Protein AF-0000000087638933 (afdb_homodimer)

Secondary structure (DSSP, 8-state):
----EEEEEETTEEEEEEE-TTS-TT--TT-EEEEETTEE--SGGGTTT--S---EEEE-GGG-----EEEEESS-B-GGG-TT-S-GGGB--B-TT-EEEEEEE-SSEEEEEETTEEEEEEEEETTS-EEEEEEEPTTS-SEEEEE--TTSSHHHHHHHHHHH-TTTEE--PPEESSPPPTT--BTTTBEE--HHHHHHHHHTT-EEEEEEETTEEEEEEHHHHHHHHHBTSEEEE---GGGHHHHSSTTT-EEEEEEE---HHHHHHHHHHTT----HHHHHHHHHHHHHHHTSTTGGG--EEEE-SSHHHHHHHHHHHHHHHHHS-EEEEGGGG-/----EEEEEETTEEEEEEE-TTS-TT--TT-EEEEETTEE--SGGGTTT--S---EEEE-GGG-----EEEEESS-B-GGG-TT-S-GGGB--B-TT-EEEEEEE-SSEEEEEETTEEEEEEEEETTS-EEEEEEEPTTS-SEEEEE--TTSSHHHHHHHHHHH-TTTEE--PPEESSPPPTT--BTTTBEE--HHHHHHHHHTT-EEEEEEETTEEEEEEHHHHHHHHHBTSEEEE---GGGHHHHSSTTT-EEEEEEE---HHHHHHHHHHTT----HHHHHHHHHHHHHHHTSTTGGG--EEEE-SSHHHHHHHHHHHHHHHHHS-EEEEGGGG-

Sequence (676 aa):
MRLQIEVETISGQLVVTRVNASANHDIHPGDTITHVNGKAALHQSAISGLQGRITLTLVPAAIHGAPSVFYRVNADYNSDSDDSRICRWLSIDVKKGDVVQIMSQDDNWLQARKVNDLSRVGYLPASLSKEKVAMLCPFGRRVLVLLGAVGVGRRTLKSMLLRSAPQYFATVVPLTSRQARPGEQEGREYHFVTKEEMLRKIRNGGMIEWGELDNQLYGTCADAVRTVVRSGRMCVLDCAPQALSHLYTSEFMPFVVHIVPPQLEEFLQLENLRQNKRPVDQLSKVCAESDQIANGPHADQIHLTLMNRNMDVTFKRLTDALELLRNDTQWVPESWMSMR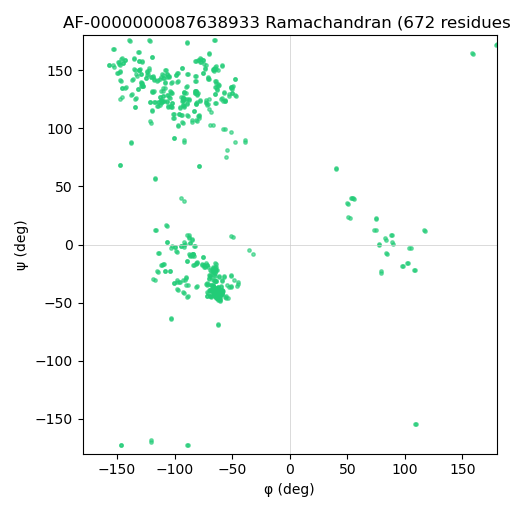LQIEVETISGQLVVTRVNASANHDIHPGDTITHVNGKAALHQSAISGLQGRITLTLVPAAIHGAPSVFYRVNADYNSDSDDSRICRWLSIDVKKGDVVQIMSQDDNWLQARKVNDLSRVGYLPASLSKEKVAMLCPFGRRVLVLLGAVGVGRRTLKSMLLRSAPQYFATVVPLTSRQARPGEQEGREYHFVTKEEMLRKIRNGGMIEWGELDNQLYGTCADAVRTVVRSGRMCVLDCAPQALSHLYTSEFMPFVVHIVPPQLEEFLQLENLRQNKRPVDQLSKVCAESDQIANGPHADQIHLTLMNRNMDVTFKRLTDALELLRNDTQWVPESWMS

Foldseek 3Di:
DDFDWDWDQFQQWTFGQDTDPVDDPPHDGQWTFQDKPNHGDRDPVVVPPDDDDIDTDTDPNLPLPPLFFKKFFQAWDDVVPPPPFPDNQQADTDHHGWMWTFRHHDQFWTFIDTPVGSPHTHIDGPPGHIDTAFAAALLLFQAEEEEAFPPLCSVVLLVVVCVVCVVAEDEFQKAKCDDDDPPDDDRPNHHHDHPVVVVVCVVVVQFLDWDDDPNMIIGHGNVRSLSCSRHRHRYYYHDYLSSCVVQQALSRRYAYEYEAEDDLVLNVVLCVVVVNPDDSVVSVVRNVVSVCCCPDPNVVVHDYYFYPPDSVVSSVVVVVVSVCSSPHDDDGPPRSVD/DDFDWDWDQFQQWTFGQDTDPVDDPPHDGQKTFQDKPNHGDRDPVVVPPDDDDIDTDTDPNLPLPPLFFKKFFQAWDDVVPPPPDPDNQQADTDHHGWMWGFSHHDQFWTFIDTPVGSPHTHIDGPPGHIDTAFAAALLLFQAEEEEAFPPLCSVVLLVVVCVVCVVAEDEFAKAKCDDDDPPDDDRPNHHHDHPVVVVVCVVVVQFLDWDDDPNMIIGHGNVRSVSCSRHRHHYYYHDYLSSCVVQQALSRRYAYEYEAEDDLVLNVVLCVVVVNPDDSVVSVVRNVVSVCCCPDPNVVVHDYYFYPPDSVVSSVVVVVVSVCSSPHDDDGPPRSVD

pLDDT: mean 83.89, std 13.8, range [37.16, 98.44]

Radius of gyration: 31.55 Å; Cα contacts (8 Å, |Δi|>4): 1377; chains: 2; bounding box: 103×84×64 Å

Structure (mmCIF, N/CA/C/O backbone):
data_AF-0000000087638933-model_v1
#
loop_
_entity.id
_entity.type
_entity.pdbx_description
1 polymer 'SH3 domain protein'
#
loop_
_atom_site.group_PDB
_atom_site.id
_atom_site.type_symbol
_atom_site.label_atom_id
_atom_site.label_alt_id
_atom_site.label_comp_id
_atom_site.label_asym_id
_atom_site.label_entity_id
_atom_site.label_seq_id
_atom_site.pdbx_PDB_ins_code
_atom_site.Cartn_x
_atom_site.Cartn_y
_atom_site.Cartn_z
_atom_site.occupancy
_atom_site.B_iso_or_equiv
_atom_site.auth_seq_id
_atom_site.auth_comp_id
_atom_site.auth_asym_id
_atom_site.auth_atom_id
_atom_site.pdbx_PDB_model_num
ATOM 1 N N . MET A 1 1 ? -52.438 17.75 11.094 1 37.16 1 MET A N 1
ATOM 2 C CA . MET A 1 1 ? -51.781 16.562 10.562 1 37.16 1 MET A CA 1
ATOM 3 C C . MET A 1 1 ? -50.719 16.047 11.531 1 37.16 1 MET A C 1
ATOM 5 O O . MET A 1 1 ? -49.812 16.781 11.914 1 37.16 1 MET A O 1
ATOM 9 N N . ARG A 1 2 ? -51.094 15.047 12.422 1 50.53 2 ARG A N 1
ATOM 10 C CA . ARG A 1 2 ? -50.312 14.539 13.555 1 50.53 2 ARG A CA 1
ATOM 11 C C . ARG A 1 2 ? -49.062 13.805 13.078 1 50.53 2 ARG A C 1
ATOM 13 O O . ARG A 1 2 ? -49.156 12.906 12.25 1 50.53 2 ARG A O 1
ATOM 20 N N . LEU A 1 3 ? -47.844 14.453 13.172 1 57.69 3 LEU A N 1
ATOM 21 C CA . LEU A 1 3 ? -46.594 13.773 12.891 1 57.69 3 LEU A CA 1
ATOM 22 C C . LEU A 1 3 ? -46.406 12.562 13.789 1 57.69 3 LEU A C 1
ATOM 24 O O . LEU A 1 3 ? -46.469 12.672 15.016 1 57.69 3 LEU A O 1
ATOM 28 N N . GLN A 1 4 ? -46.719 11.406 13.188 1 64.94 4 GLN A N 1
ATOM 29 C CA . GLN A 1 4 ? -46.438 10.188 13.938 1 64.94 4 GLN A CA 1
ATOM 30 C C . GLN A 1 4 ? -45.062 9.617 13.578 1 64.94 4 GLN A C 1
ATOM 32 O O . GLN A 1 4 ? -44.75 9.453 12.398 1 64.94 4 GLN A O 1
ATOM 37 N N . ILE A 1 5 ? -44.125 9.68 14.539 1 69.06 5 ILE A N 1
ATOM 38 C CA . ILE A 1 5 ? -42.812 9.055 14.352 1 69.06 5 ILE A CA 1
ATOM 39 C C . ILE A 1 5 ? -42.688 7.84 15.273 1 69.06 5 ILE A C 1
ATOM 41 O O . ILE A 1 5 ? -43.188 7.848 16.391 1 69.06 5 ILE A O 1
ATOM 45 N N . GLU A 1 6 ? -42.344 6.773 14.711 1 69.88 6 GLU A N 1
ATOM 46 C CA . GLU A 1 6 ? -41.938 5.633 15.523 1 69.88 6 GLU A CA 1
ATOM 47 C C . GLU A 1 6 ? -40.438 5.633 15.773 1 69.88 6 GLU A C 1
ATOM 49 O O . GLU A 1 6 ? -39.656 5.91 14.867 1 69.88 6 GLU A O 1
ATOM 54 N N . VAL A 1 7 ? -40.156 5.582 17.109 1 67.75 7 VAL A N 1
ATOM 55 C CA . VAL A 1 7 ? -38.781 5.641 17.516 1 67.75 7 VAL A CA 1
ATOM 56 C C . VAL A 1 7 ? -38.406 4.359 18.25 1 67.75 7 VAL A C 1
ATOM 58 O O . VAL A 1 7 ? -39.219 3.805 19 1 67.75 7 VAL A O 1
ATOM 61 N N . GLU A 1 8 ? -37.281 3.77 17.875 1 64.31 8 GLU A N 1
ATOM 62 C CA . GLU A 1 8 ? -36.719 2.623 18.578 1 64.31 8 GLU A CA 1
ATOM 63 C C . GLU A 1 8 ? -35.312 2.926 19.094 1 64.31 8 GLU A C 1
ATOM 65 O O . GLU A 1 8 ? -34.594 3.732 18.5 1 64.31 8 GLU A O 1
ATOM 70 N N . THR A 1 9 ? -35.094 2.326 20.281 1 62.81 9 THR A N 1
ATOM 71 C CA . THR A 1 9 ? -33.719 2.43 20.781 1 62.81 9 THR A CA 1
ATOM 72 C C . THR A 1 9 ? -32.844 1.395 20.125 1 62.81 9 THR A C 1
ATOM 74 O O . THR A 1 9 ? -33.031 0.189 20.281 1 62.81 9 THR A O 1
ATOM 77 N N . ILE A 1 10 ? -32.094 1.935 19.312 1 54.75 10 ILE A N 1
ATOM 78 C CA . ILE A 1 10 ? -31.125 1.097 18.609 1 54.75 10 ILE A CA 1
ATOM 79 C C . ILE A 1 10 ? -29.703 1.547 18.953 1 54.75 10 ILE A C 1
ATOM 81 O O . ILE A 1 10 ? -29.344 2.709 18.75 1 54.75 10 ILE A O 1
ATOM 85 N N . SER A 1 11 ? -28.969 0.671 19.453 1 52.84 11 SER A N 1
ATOM 86 C CA . SER A 1 11 ? -27.594 0.963 19.875 1 52.84 11 SER A CA 1
ATOM 87 C C . SER A 1 11 ? -27.547 2.158 20.812 1 52.84 11 SER A C 1
ATOM 89 O O . SER A 1 11 ? -26.703 3.039 20.672 1 52.84 11 SER A O 1
ATOM 91 N N . GLY A 1 12 ? -28.422 2.229 21.625 1 55 12 GLY A N 1
ATOM 92 C CA . GLY A 1 12 ? -28.484 3.258 22.656 1 55 12 GLY A CA 1
ATOM 93 C C . GLY A 1 12 ? -28.969 4.598 22.125 1 55 12 GLY A C 1
ATOM 94 O O . GLY A 1 12 ? -28.906 5.605 22.828 1 55 12 GLY A O 1
ATOM 95 N N . GLN A 1 13 ? -29.234 4.594 20.891 1 60 13 GLN A N 1
ATOM 96 C CA . GLN A 1 13 ? -29.75 5.832 20.312 1 60 13 GLN A CA 1
ATOM 97 C C . GLN A 1 13 ? -31.219 5.703 19.953 1 60 13 GLN A C 1
ATOM 99 O O . GLN A 1 13 ? -31.703 4.602 19.688 1 60 13 GLN A O 1
ATOM 104 N N . LEU A 1 14 ? -31.938 6.793 20.156 1 68 14 LEU A N 1
ATOM 105 C CA . LEU A 1 14 ? -33.344 6.84 19.719 1 68 14 LEU A CA 1
ATOM 106 C C . LEU A 1 14 ? -33.406 7.102 18.219 1 68 14 LEU A C 1
ATOM 108 O O . LEU A 1 14 ? -33.125 8.203 17.766 1 68 14 LEU A O 1
ATOM 112 N N . VAL A 1 15 ? -33.812 6.098 17.5 1 64.81 15 VAL A N 1
ATOM 113 C CA . VAL A 1 15 ? -33.812 6.176 16.047 1 64.81 15 VAL A CA 1
ATOM 114 C C . VAL A 1 15 ? -35.25 6.199 15.531 1 64.81 15 VAL A C 1
ATOM 116 O O . VAL A 1 15 ? -36.094 5.398 15.961 1 64.81 15 VAL A O 1
ATOM 119 N N . VAL A 1 16 ? -35.438 7.184 14.625 1 67.94 16 VAL A N 1
ATOM 120 C CA . VAL A 1 16 ? -36.75 7.246 13.961 1 67.94 16 VAL A CA 1
ATOM 121 C C . VAL A 1 16 ? -36.875 6.059 13.016 1 67.94 16 VAL A C 1
ATOM 123 O O . VAL A 1 16 ? -36.062 5.867 12.117 1 67.94 16 VAL A O 1
ATOM 126 N N . THR A 1 17 ? -37.844 5.188 13.32 1 62.25 17 THR A N 1
ATOM 127 C CA . THR A 1 17 ? -37.969 3.996 12.492 1 62.25 17 THR A CA 1
ATOM 128 C C . THR A 1 17 ? -39.062 4.195 11.453 1 62.25 17 THR A C 1
ATOM 130 O O . THR A 1 17 ? -39.062 3.561 10.391 1 62.25 17 THR A O 1
ATOM 133 N N . ARG A 1 18 ? -40.062 4.969 11.75 1 63.12 18 ARG A N 1
ATOM 134 C CA . ARG A 1 18 ? -41.156 5.223 10.828 1 63.12 18 ARG A CA 1
ATOM 135 C C . ARG A 1 18 ? -41.719 6.641 10.992 1 63.12 18 ARG A C 1
ATOM 137 O O . ARG A 1 18 ? -41.781 7.164 12.102 1 63.12 18 ARG A O 1
ATOM 144 N N . VAL A 1 19 ? -41.719 7.312 9.82 1 62.06 19 VAL A N 1
ATOM 145 C CA . VAL A 1 19 ? -42.344 8.625 9.812 1 62.06 19 VAL A CA 1
ATOM 146 C C . VAL A 1 19 ? -43.625 8.57 8.961 1 62.06 19 VAL A C 1
ATOM 148 O O . VAL A 1 19 ? -43.625 7.953 7.891 1 62.06 19 VAL A O 1
ATOM 151 N N . ASN A 1 20 ? -44.812 8.906 9.539 1 60.88 20 ASN A N 1
ATOM 152 C CA . ASN A 1 20 ? -46.031 8.914 8.734 1 60.88 20 ASN A CA 1
ATOM 153 C C . ASN A 1 20 ? -45.969 9.984 7.645 1 60.88 20 ASN A C 1
ATOM 155 O O . ASN A 1 20 ? -45.156 10.922 7.73 1 60.88 20 ASN A O 1
ATOM 159 N N . ALA A 1 21 ? -46.688 9.766 6.516 1 54.94 21 ALA A N 1
ATOM 160 C CA . ALA A 1 21 ? -46.781 10.531 5.277 1 54.94 21 ALA A CA 1
ATOM 161 C C . ALA A 1 21 ? -46.938 12.016 5.562 1 54.94 21 ALA A C 1
ATOM 163 O O . ALA A 1 21 ? -46.531 12.867 4.773 1 54.94 21 ALA A O 1
ATOM 164 N N . SER A 1 22 ? -47.562 12.383 6.602 1 51.91 22 SER A N 1
ATOM 165 C CA . SER A 1 22 ? -47.844 13.789 6.848 1 51.91 22 SER A CA 1
ATOM 166 C C . SER A 1 22 ? -46.625 14.492 7.453 1 51.91 22 SER A C 1
ATOM 168 O O . SER A 1 22 ? -46.656 15.711 7.648 1 51.91 22 SER A O 1
ATOM 170 N N . ALA A 1 23 ? -45.656 13.727 7.988 1 48.03 23 ALA A N 1
ATOM 171 C CA . ALA A 1 23 ? -44.531 14.312 8.703 1 48.03 23 ALA A CA 1
ATOM 172 C C . ALA A 1 23 ? -43.688 15.195 7.773 1 48.03 23 ALA A C 1
ATOM 174 O O . ALA A 1 23 ? -43.625 14.938 6.57 1 48.03 23 ALA A O 1
ATOM 175 N N . ASN A 1 24 ? -43.344 16.344 8.234 1 50.53 24 ASN A N 1
ATOM 176 C CA . ASN A 1 24 ? -42.469 17.312 7.574 1 50.53 24 ASN A CA 1
ATOM 177 C C . ASN A 1 24 ? -41.219 16.641 7.062 1 50.53 24 ASN A C 1
ATOM 179 O O . ASN A 1 24 ? -40.781 15.617 7.605 1 50.53 24 ASN A O 1
ATOM 183 N N . HIS A 1 25 ? -40.656 17.031 5.844 1 55.84 25 HIS A N 1
ATOM 184 C CA . HIS A 1 25 ? -39.531 16.688 4.98 1 55.84 25 HIS A CA 1
ATOM 185 C C . HIS A 1 25 ? -38.219 16.672 5.77 1 55.84 25 HIS A C 1
ATOM 187 O O . HIS A 1 25 ? -37.188 16.266 5.238 1 55.84 25 HIS A O 1
ATOM 193 N N . ASP A 1 26 ? -38.344 16.812 7.125 1 59.56 26 ASP A N 1
ATOM 194 C CA . ASP A 1 26 ? -37.062 17.031 7.766 1 59.56 26 ASP A CA 1
ATOM 195 C C . ASP A 1 26 ? -36.656 15.836 8.609 1 59.56 26 ASP A C 1
ATOM 197 O O . ASP A 1 26 ? -35.531 15.781 9.125 1 59.56 26 ASP A O 1
ATOM 201 N N . ILE A 1 27 ? -37.688 14.961 8.938 1 63.03 27 ILE A N 1
ATOM 202 C CA . ILE A 1 27 ? -37.344 13.789 9.742 1 63.03 27 ILE A CA 1
ATOM 203 C C . ILE A 1 27 ? -37.438 12.531 8.891 1 63.03 27 ILE A C 1
ATOM 205 O O . ILE A 1 27 ? -38.438 12.289 8.234 1 63.03 27 ILE A O 1
ATOM 209 N N . HIS A 1 28 ? -36.375 11.781 8.805 1 64.31 28 HIS A N 1
ATOM 210 C CA . HIS A 1 28 ? -36.281 10.555 8.016 1 64.31 28 HIS A CA 1
ATOM 211 C C . HIS A 1 28 ? -36 9.352 8.906 1 64.31 28 HIS A C 1
ATOM 213 O O . HIS A 1 28 ? -35.375 9.484 9.961 1 64.31 28 HIS A O 1
ATOM 219 N N . PRO A 1 29 ? -36.719 8.297 8.414 1 62.56 29 PRO A N 1
ATOM 220 C CA . PRO A 1 29 ? -36.281 7.086 9.094 1 62.56 29 PRO A CA 1
ATOM 221 C C . PRO A 1 29 ? -34.75 6.941 9.07 1 62.56 29 PRO A C 1
ATOM 223 O O . PRO A 1 29 ? -34.125 7.184 8.039 1 62.56 29 PRO A O 1
ATOM 226 N N . GLY A 1 30 ? -34.281 6.695 10.188 1 61.62 30 GLY A N 1
ATOM 227 C CA . GLY A 1 30 ? -32.844 6.617 10.344 1 61.62 30 GLY A CA 1
ATOM 228 C C . GLY A 1 30 ? -32.25 7.793 11.109 1 61.62 30 GLY A C 1
ATOM 229 O O . GLY A 1 30 ? -31.141 7.715 11.617 1 61.62 30 GLY A O 1
ATOM 230 N N . ASP A 1 31 ? -32.906 8.875 11.164 1 63.09 31 ASP A N 1
ATOM 231 C CA . ASP A 1 31 ? -32.438 10.008 11.953 1 63.09 31 ASP A CA 1
ATOM 232 C C . ASP A 1 31 ? -32.375 9.648 13.438 1 63.09 31 ASP A C 1
ATOM 234 O O . ASP A 1 31 ? -33.219 8.883 13.93 1 63.09 31 ASP A O 1
ATOM 238 N N . THR A 1 32 ? -31.297 10.078 14 1 64.75 32 THR A N 1
ATOM 239 C CA . THR A 1 32 ? -31.141 9.883 15.438 1 64.75 32 THR A CA 1
ATOM 240 C C . THR A 1 32 ? -31.656 11.102 16.203 1 64.75 32 THR A C 1
ATOM 242 O O . THR A 1 32 ? -31.312 12.242 15.867 1 64.75 32 THR A O 1
ATOM 245 N N . ILE A 1 33 ? -32.562 10.805 17.125 1 69.81 33 ILE A N 1
ATOM 246 C CA . ILE A 1 33 ? -33.031 11.852 18.031 1 69.81 33 ILE A CA 1
ATOM 247 C C . ILE A 1 33 ? -32.094 11.992 19.203 1 69.81 33 ILE A C 1
ATOM 249 O O . ILE A 1 33 ? -31.922 11.062 20 1 69.81 33 ILE A O 1
ATOM 253 N N . THR A 1 34 ? -31.328 13.039 19.172 1 71.62 34 THR A N 1
ATOM 254 C CA . THR A 1 34 ? -30.328 13.234 20.234 1 71.62 34 THR A CA 1
ATOM 255 C C . THR A 1 34 ? -30.938 14 21.406 1 71.62 34 THR A C 1
ATOM 257 O O . THR A 1 34 ? -30.594 13.742 22.562 1 71.62 34 THR A O 1
ATOM 260 N N . HIS A 1 35 ? -31.891 14.977 21.141 1 73.69 35 HIS A N 1
ATOM 261 C CA . HIS A 1 35 ? -32.531 15.758 22.188 1 73.69 35 HIS A CA 1
ATOM 262 C C . HIS A 1 35 ? -34.031 15.891 21.938 1 73.69 35 HIS A C 1
ATOM 264 O O . HIS A 1 35 ? -34.469 15.945 20.781 1 73.69 35 HIS A O 1
ATOM 270 N N . VAL A 1 36 ? -34.812 15.828 23.062 1 74.88 36 VAL A N 1
ATOM 271 C CA . VAL A 1 36 ? -36.219 16.109 23.062 1 74.88 36 VAL A CA 1
ATOM 272 C C . VAL A 1 36 ? -36.531 17.281 24 1 74.88 36 VAL A C 1
ATOM 274 O O . VAL A 1 36 ? -36.25 17.219 25.188 1 74.88 36 VAL A O 1
ATOM 277 N N . ASN A 1 37 ? -37 18.359 23.391 1 70.81 37 ASN A N 1
ATOM 278 C CA . ASN A 1 37 ? -37.281 19.578 24.141 1 70.81 37 ASN A CA 1
ATOM 279 C C . ASN A 1 37 ? -36.062 20.062 24.906 1 70.81 37 ASN A C 1
ATOM 281 O O . ASN A 1 37 ? -36.156 20.438 26.078 1 70.81 37 ASN A O 1
ATOM 285 N N . GLY A 1 38 ? -34.75 19.922 24.156 1 68.38 38 GLY A N 1
ATOM 286 C CA . GLY A 1 38 ? -33.531 20.453 24.719 1 68.38 38 GLY A CA 1
ATOM 287 C C . GLY A 1 38 ? -32.844 19.516 25.688 1 68.38 38 GLY A C 1
ATOM 288 O O . GLY A 1 38 ? -31.75 19.781 26.156 1 68.38 38 GLY A O 1
ATOM 289 N N . LYS A 1 39 ? -33.5 18.422 26.031 1 72.88 39 LYS A N 1
ATOM 290 C CA . LYS A 1 39 ? -32.938 17.438 26.938 1 72.88 39 LYS A CA 1
ATOM 291 C C . LYS A 1 39 ? -32.438 16.203 26.172 1 72.88 39 LYS A C 1
ATOM 293 O O . LYS A 1 39 ? -33.062 15.789 25.203 1 72.88 39 LYS A O 1
ATOM 298 N N . ALA A 1 40 ? -31.25 15.68 26.594 1 70.88 40 ALA A N 1
ATOM 299 C CA . ALA A 1 40 ? -30.703 14.477 25.969 1 70.88 40 ALA A CA 1
ATOM 300 C C . ALA A 1 40 ? -31.703 13.328 26.031 1 70.88 40 ALA A C 1
ATOM 302 O O . ALA A 1 40 ? -32.281 13.047 27.094 1 70.88 40 ALA A O 1
ATOM 303 N N . ALA A 1 41 ? -32.031 12.766 24.859 1 64.5 41 ALA A N 1
ATOM 304 C CA . ALA A 1 41 ? -32.969 11.664 24.734 1 64.5 41 ALA A CA 1
ATOM 305 C C . ALA A 1 41 ? -32.25 10.32 24.781 1 64.5 41 ALA A C 1
ATOM 307 O O . ALA A 1 41 ? -31.719 9.859 23.766 1 64.5 41 ALA A O 1
ATOM 308 N N . LEU A 1 42 ? -32.031 9.68 25.844 1 59.81 42 LEU A N 1
ATOM 309 C CA . LEU A 1 42 ? -31.266 8.445 26 1 59.81 42 LEU A CA 1
ATOM 310 C C . LEU A 1 42 ? -32.188 7.227 25.906 1 59.81 42 LEU A C 1
ATOM 312 O O . LEU A 1 42 ? -31.734 6.145 25.5 1 59.81 42 LEU A O 1
ATOM 316 N N . HIS A 1 43 ? -33.5 7.406 26.344 1 63.22 43 HIS A N 1
ATOM 317 C CA . HIS A 1 43 ? -34.406 6.258 26.391 1 63.22 43 HIS A CA 1
ATOM 318 C C . HIS A 1 43 ? -35.719 6.578 25.734 1 63.22 43 HIS A C 1
ATOM 320 O O . HIS A 1 43 ? -36.125 7.742 25.641 1 63.22 43 HIS A O 1
ATOM 326 N N . GLN A 1 44 ? -36.438 5.609 25.125 1 64.88 44 GLN A N 1
ATOM 327 C CA . GLN A 1 44 ? -37.719 5.715 24.469 1 64.88 44 GLN A CA 1
ATOM 328 C C . GLN A 1 44 ? -38.75 6.406 25.359 1 64.88 44 GLN A C 1
ATOM 330 O O . GLN A 1 44 ? -39.688 7.055 24.875 1 64.88 44 GLN A O 1
ATOM 335 N N . SER A 1 45 ? -38.5 6.266 26.609 1 67.81 45 SER A N 1
ATOM 336 C CA . SER A 1 45 ? -39.438 6.867 27.547 1 67.81 45 SER A CA 1
ATOM 337 C C . SER A 1 45 ? -39.406 8.391 27.453 1 67.81 45 SER A C 1
ATOM 339 O O . SER A 1 45 ? -40.375 9.055 27.828 1 67.81 45 SER A O 1
ATOM 341 N N . ALA A 1 46 ? -38.281 8.875 26.875 1 64.88 46 ALA A N 1
ATOM 342 C CA . ALA A 1 46 ? -38.156 10.32 26.766 1 64.88 46 ALA A CA 1
ATOM 343 C C . ALA A 1 46 ? -39.125 10.875 25.719 1 64.88 46 ALA A C 1
ATOM 345 O O . ALA A 1 46 ? -39.5 12.055 25.75 1 64.88 46 ALA A O 1
ATOM 346 N N . ILE A 1 47 ? -39.562 9.969 24.875 1 65.81 47 ILE A N 1
ATOM 347 C CA . ILE A 1 47 ? -40.406 10.461 23.797 1 65.81 47 ILE A CA 1
ATOM 348 C C . ILE A 1 47 ? -41.844 9.914 23.953 1 65.81 47 ILE A C 1
ATOM 350 O O . ILE A 1 47 ? -42.75 10.336 23.234 1 65.81 47 ILE A O 1
ATOM 354 N N . SER A 1 48 ? -41.938 9.047 24.891 1 66.69 48 SER A N 1
ATOM 355 C CA . SER A 1 48 ? -43.281 8.469 25.062 1 66.69 48 SER A CA 1
ATOM 356 C C . SER A 1 48 ? -44.156 9.391 25.906 1 66.69 48 SER A C 1
ATOM 358 O O . SER A 1 48 ? -43.719 9.938 26.906 1 66.69 48 SER A O 1
ATOM 360 N N . GLY A 1 49 ? -45.406 9.664 25.438 1 64.12 49 GLY A N 1
ATOM 361 C CA . GLY A 1 49 ? -46.438 10.367 26.188 1 64.12 49 GLY A CA 1
ATOM 362 C C . GLY A 1 49 ? -46.312 11.875 26.125 1 64.12 49 GLY A C 1
ATOM 363 O O . GLY A 1 49 ? -46.875 12.594 26.953 1 64.12 49 GLY A O 1
ATOM 364 N N . LEU A 1 50 ? -45.375 12.266 25.312 1 62.62 50 LEU A N 1
ATOM 365 C CA . LEU A 1 50 ? -45.219 13.711 25.219 1 62.62 50 LEU A CA 1
ATOM 366 C C . LEU A 1 50 ? -46.375 14.344 24.469 1 62.62 50 LEU A C 1
ATOM 368 O O . LEU A 1 50 ? -46.844 13.805 23.469 1 62.62 50 LEU A O 1
ATOM 372 N N . GLN A 1 51 ? -47.062 15.234 25.188 1 64.62 51 GLN A N 1
ATOM 373 C CA . GLN A 1 51 ? -48.188 15.992 24.625 1 64.62 51 GLN A CA 1
ATOM 374 C C . GLN A 1 51 ? -47.812 17.453 24.422 1 64.62 51 GLN A C 1
ATOM 376 O O . GLN A 1 51 ? -46.969 18 25.156 1 64.62 51 GLN A O 1
ATOM 381 N N . GLY A 1 52 ? -48.125 18.156 23.219 1 65.5 52 GLY A N 1
ATOM 382 C CA . GLY A 1 52 ? -47.875 19.562 22.906 1 65.5 52 GLY A CA 1
ATOM 383 C C . GLY A 1 52 ? -46.781 19.766 21.875 1 65.5 52 GLY A C 1
ATOM 384 O O . GLY A 1 52 ? -46.531 18.875 21.062 1 65.5 52 GLY A O 1
ATOM 385 N N . ARG A 1 53 ? -46.156 20.906 21.906 1 67.56 53 ARG A N 1
ATOM 386 C CA . ARG A 1 53 ? -45.062 21.219 20.984 1 67.56 53 ARG A CA 1
ATOM 387 C C . ARG A 1 53 ? -43.75 20.547 21.438 1 67.56 53 ARG A C 1
ATOM 389 O O . ARG A 1 53 ? -43.312 20.766 22.562 1 67.56 53 ARG A O 1
ATOM 396 N N . ILE A 1 54 ? -43.281 19.531 20.641 1 70.25 54 ILE A N 1
ATOM 397 C CA . ILE A 1 54 ? -42.062 18.797 20.953 1 70.25 54 ILE A CA 1
ATOM 398 C C . ILE A 1 54 ? -40.969 19.234 19.984 1 70.25 54 ILE A C 1
ATOM 400 O O . ILE A 1 54 ? -41.156 19.281 18.766 1 70.25 54 ILE A O 1
ATOM 404 N N . THR A 1 55 ? -39.875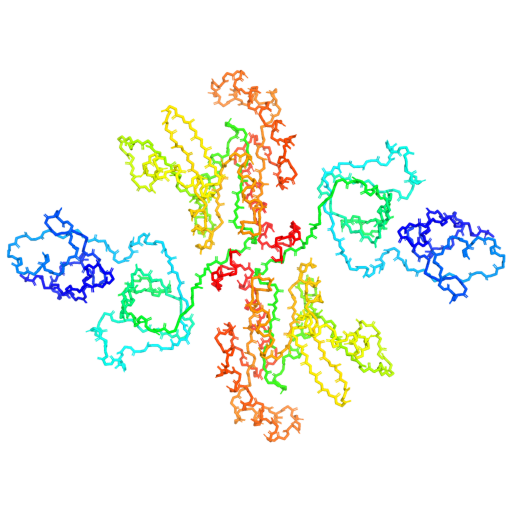 19.703 20.5 1 74 55 THR A N 1
ATOM 405 C CA . THR A 1 55 ? -38.688 19.984 19.703 1 74 55 THR A CA 1
ATOM 406 C C . THR A 1 55 ? -37.719 18.812 19.734 1 74 55 THR A C 1
ATOM 408 O O . THR A 1 55 ? -37.312 18.375 20.812 1 74 55 THR A O 1
ATOM 411 N N . LEU A 1 56 ? -37.5 18.281 18.547 1 73.38 56 LEU A N 1
ATOM 412 C CA . LEU A 1 56 ? -36.531 17.203 18.422 1 73.38 56 LEU A CA 1
ATOM 413 C C . LEU A 1 56 ? -35.25 17.719 17.781 1 73.38 56 LEU A C 1
ATOM 415 O O . LEU A 1 56 ? -35.281 18.516 16.844 1 73.38 56 LEU A O 1
ATOM 419 N N . THR A 1 57 ? -34.094 17.5 18.406 1 71.81 57 THR A N 1
ATOM 420 C CA . THR A 1 57 ? -32.812 17.625 17.734 1 71.81 57 THR A CA 1
ATOM 421 C C . THR A 1 57 ? -32.406 16.312 17.078 1 71.81 57 THR A C 1
ATOM 423 O O . THR A 1 57 ? -32.25 15.297 17.766 1 71.81 57 THR A O 1
ATOM 426 N N . LEU A 1 58 ? -32.469 16.453 15.68 1 64.56 58 LEU A N 1
ATOM 427 C CA . LEU A 1 58 ? -32.156 15.266 14.883 1 64.56 58 LEU A CA 1
ATOM 428 C C . LEU A 1 58 ? -30.766 15.344 14.297 1 64.56 58 LEU A C 1
ATOM 430 O O . LEU A 1 58 ? -30.297 16.422 13.945 1 64.56 58 LEU A O 1
ATOM 434 N N . VAL A 1 59 ? -30.016 14.305 14.445 1 59.28 59 VAL A N 1
ATOM 435 C CA . VAL A 1 59 ? -28.828 14.102 13.609 1 59.28 59 VAL A CA 1
ATOM 436 C C . VAL A 1 59 ? -29.188 13.266 12.391 1 59.28 59 VAL A C 1
ATOM 438 O O . VAL A 1 59 ? -29.609 12.109 12.531 1 59.28 59 VAL A O 1
ATOM 441 N N . PRO A 1 60 ? -29.281 13.969 11.242 1 55 60 PRO A N 1
ATOM 442 C CA . PRO A 1 60 ? -29.625 13.195 10.055 1 55 60 PRO A CA 1
ATOM 443 C C . PRO A 1 60 ? -28.734 11.953 9.883 1 55 60 PRO A C 1
ATOM 445 O O . PRO A 1 60 ? -27.562 11.984 10.227 1 55 60 PRO A O 1
ATOM 448 N N . ALA A 1 61 ? -29.547 10.906 9.547 1 50.94 61 ALA A N 1
ATOM 449 C CA . ALA A 1 61 ? -28.828 9.664 9.281 1 50.94 61 ALA A CA 1
ATOM 450 C C . ALA A 1 61 ? -27.625 9.906 8.375 1 50.94 61 ALA A C 1
ATOM 452 O O . ALA A 1 61 ? -26.594 9.25 8.516 1 50.94 61 ALA A O 1
ATOM 453 N N . ALA A 1 62 ? -27.688 10.789 7.422 1 46.56 62 ALA A N 1
ATOM 454 C CA . ALA A 1 62 ? -26.625 11.062 6.465 1 46.56 62 ALA A CA 1
ATOM 455 C C . ALA A 1 62 ? -25.375 11.578 7.172 1 46.56 62 ALA A C 1
ATOM 457 O O . ALA A 1 62 ? -24.25 11.281 6.754 1 46.56 62 ALA A O 1
ATOM 458 N N . ILE A 1 63 ? -25.484 12.539 8.078 1 42.97 63 ILE A N 1
ATOM 459 C CA . ILE A 1 63 ? -24.391 13.328 8.617 1 42.97 63 ILE A CA 1
ATOM 460 C C . ILE A 1 63 ? -23.719 12.562 9.758 1 42.97 63 ILE A C 1
ATOM 462 O O . ILE A 1 63 ? -22.875 13.117 10.469 1 42.97 63 ILE A O 1
ATOM 466 N N . HIS A 1 64 ? -24.25 11.492 10.219 1 39.5 64 HIS A N 1
ATOM 467 C CA . HIS A 1 64 ? -23.516 11.023 11.383 1 39.5 64 HIS A CA 1
ATOM 468 C C . HIS A 1 64 ? -22.016 10.938 11.086 1 39.5 64 HIS A C 1
ATOM 470 O O . HIS A 1 64 ? -21.609 10.344 10.086 1 39.5 64 HIS A O 1
ATOM 476 N N . GLY A 1 65 ? -21.312 11.906 11.445 1 41.06 65 GLY A N 1
ATOM 477 C CA . GLY A 1 65 ? -19.875 12.016 11.656 1 41.06 65 GLY A CA 1
ATOM 478 C C . GLY A 1 65 ? -19.234 10.734 12.156 1 41.06 65 GLY A C 1
ATOM 479 O O . GLY A 1 65 ? -18.203 10.766 12.82 1 41.06 65 GLY A O 1
ATOM 480 N N . ALA A 1 66 ? -20.062 9.672 12.523 1 41.94 66 ALA A N 1
ATOM 481 C CA . ALA A 1 66 ? -19.438 8.562 13.227 1 41.94 66 ALA A CA 1
ATOM 482 C C . ALA A 1 66 ? -18.188 8.07 12.492 1 41.94 66 ALA A C 1
ATOM 484 O O . ALA A 1 66 ? -18.078 8.227 11.273 1 41.94 66 ALA A O 1
ATOM 485 N N . PRO A 1 67 ? -17.188 7.902 13.344 1 49.38 67 PRO A N 1
ATOM 486 C CA . PRO A 1 67 ? -16.031 7.223 12.773 1 49.38 67 PRO A CA 1
ATOM 487 C C . PRO A 1 67 ? -16.422 6.098 11.812 1 49.38 67 PRO A C 1
ATOM 489 O O . PRO A 1 67 ? -17.25 5.254 12.156 1 49.38 67 PRO A O 1
ATOM 492 N N . SER A 1 68 ? -16.594 6.359 10.648 1 58.62 68 SER A N 1
ATOM 493 C CA . SER A 1 68 ? -17.156 5.48 9.625 1 58.62 68 SER A CA 1
ATOM 494 C C . SER A 1 68 ? -16.391 4.16 9.562 1 58.62 68 SER A C 1
ATOM 496 O O . SER A 1 68 ? -15.266 4.113 9.07 1 58.62 68 SER A O 1
ATOM 498 N N . VAL A 1 69 ? -16.859 3.242 10.641 1 78.19 69 VAL A N 1
ATOM 499 C CA . VAL A 1 69 ? -16.406 1.86 10.547 1 78.19 69 VAL A CA 1
ATOM 500 C C . VAL A 1 69 ? -17.141 1.154 9.406 1 78.19 69 VAL A C 1
ATOM 502 O O . VAL A 1 69 ? -18.375 1.204 9.328 1 78.19 69 VAL A O 1
ATOM 505 N N . PHE A 1 70 ? -16.469 0.646 8.57 1 85.38 70 PHE A N 1
ATOM 506 C CA . PHE A 1 70 ? -17 -0.014 7.387 1 85.38 70 PHE A CA 1
ATOM 507 C C . PHE A 1 70 ? -16.828 -1.525 7.484 1 85.38 70 PHE A C 1
ATOM 509 O O . PHE A 1 70 ? -15.82 -2.008 7.992 1 85.38 70 PHE A O 1
ATOM 516 N N . TYR A 1 71 ? -17.875 -2.182 7.055 1 90.75 71 TYR A N 1
ATOM 517 C CA . TYR A 1 71 ? -17.844 -3.639 7.051 1 90.75 71 TYR A CA 1
ATOM 518 C C . TYR A 1 71 ? -18.25 -4.188 5.688 1 90.75 71 TYR A C 1
ATOM 520 O O . TYR A 1 71 ? -19.125 -3.639 5.023 1 90.75 71 TYR A O 1
ATOM 528 N N . ARG A 1 72 ? -17.578 -5.184 5.273 1 92.62 72 ARG A N 1
ATOM 529 C CA . ARG A 1 72 ? -18.016 -5.988 4.141 1 92.62 72 ARG A CA 1
ATOM 530 C C . ARG A 1 72 ? -18.844 -7.188 4.609 1 92.62 72 ARG A C 1
ATOM 532 O O . ARG A 1 72 ? -18.406 -7.941 5.48 1 92.62 72 ARG A O 1
ATOM 539 N N . VAL A 1 73 ? -20.031 -7.25 3.996 1 93.12 73 VAL A N 1
ATOM 540 C CA . VAL A 1 73 ? -20.891 -8.352 4.418 1 93.12 73 VAL A CA 1
ATOM 541 C C . VAL A 1 73 ? -20.484 -9.633 3.682 1 93.12 73 VAL A C 1
ATOM 543 O O . VAL A 1 73 ? -20.172 -9.594 2.49 1 93.12 73 VAL A O 1
ATOM 546 N N . ASN A 1 74 ? -20.594 -10.797 4.402 1 90.19 74 ASN A N 1
ATOM 547 C CA . ASN A 1 74 ? -20.156 -12.07 3.85 1 90.19 74 ASN A CA 1
ATOM 548 C C . ASN A 1 74 ? -21.328 -12.961 3.457 1 90.19 74 ASN A C 1
ATOM 550 O O . ASN A 1 74 ? -21.141 -14.133 3.115 1 90.19 74 ASN A O 1
ATOM 554 N N . ALA A 1 75 ? -22.547 -12.453 3.619 1 90.62 75 ALA A N 1
ATOM 555 C CA . ALA A 1 75 ? -23.734 -13.211 3.258 1 90.62 75 ALA A CA 1
ATOM 556 C C . ALA A 1 75 ? -24.844 -12.281 2.779 1 90.62 75 ALA A C 1
ATOM 558 O O . ALA A 1 75 ? -24.875 -11.102 3.125 1 90.62 75 ALA A O 1
ATOM 559 N N . ASP A 1 76 ? -25.641 -12.898 2.012 1 92.19 76 ASP A N 1
ATOM 560 C CA . ASP A 1 76 ? -26.828 -12.156 1.601 1 92.19 76 ASP A CA 1
ATOM 561 C C . ASP A 1 76 ? -27.797 -11.984 2.768 1 92.19 76 ASP A C 1
ATOM 563 O O . ASP A 1 76 ? -27.891 -12.844 3.646 1 92.19 76 ASP A O 1
ATOM 567 N N . TYR A 1 77 ? -28.438 -10.836 2.799 1 92 77 TYR A N 1
ATOM 568 C CA . TYR A 1 77 ? -29.516 -10.594 3.74 1 92 77 TYR A CA 1
ATOM 569 C C . TYR A 1 77 ? -30.719 -9.945 3.045 1 92 77 TYR A C 1
ATOM 571 O O . TYR A 1 77 ? -30.578 -8.898 2.408 1 92 77 TYR A O 1
ATOM 579 N N . ASN A 1 78 ? -31.719 -10.688 3.127 1 90.94 78 ASN A N 1
ATOM 580 C CA . ASN A 1 78 ? -33 -10.195 2.623 1 90.94 78 ASN A CA 1
ATOM 581 C C . ASN A 1 78 ? -34 -10.023 3.744 1 90.94 78 ASN A C 1
ATOM 583 O O . ASN A 1 78 ? -34.438 -11.008 4.359 1 90.94 78 ASN A O 1
ATOM 587 N N . SER A 1 79 ? -34.469 -8.836 3.947 1 83.94 79 SER A N 1
ATOM 588 C CA . SER A 1 79 ? -35.344 -8.516 5.066 1 83.94 79 SER A CA 1
ATOM 589 C C . SER A 1 79 ? -36.719 -9.156 4.891 1 83.94 79 SER A C 1
ATOM 591 O O . SER A 1 79 ? -37.406 -9.445 5.871 1 83.94 79 SER A O 1
ATOM 593 N N . ASP A 1 80 ? -37.094 -9.391 3.68 1 83.25 80 ASP A N 1
ATOM 594 C CA . ASP A 1 80 ? -38.406 -9.984 3.428 1 83.25 80 ASP A CA 1
ATOM 595 C C . ASP A 1 80 ? -38.469 -11.414 3.971 1 83.25 80 ASP A C 1
ATOM 597 O O . ASP A 1 80 ? -39.531 -11.898 4.312 1 83.25 80 ASP A O 1
ATOM 601 N N . SER A 1 81 ? -37.281 -11.977 4.094 1 83.12 81 SER A N 1
ATOM 602 C CA . SER A 1 81 ? -37.25 -13.367 4.539 1 83.12 81 SER A CA 1
ATOM 603 C C . SER A 1 81 ? -36.938 -13.461 6.031 1 83.12 81 SER A C 1
ATOM 605 O O . SER A 1 81 ? -36.875 -14.555 6.586 1 83.12 81 SER A O 1
ATOM 607 N N . ASP A 1 82 ? -36.719 -12.328 6.605 1 79.19 82 ASP A N 1
ATOM 608 C CA . ASP A 1 82 ? -36.375 -12.305 8.023 1 79.19 82 ASP A CA 1
ATOM 609 C C . ASP A 1 82 ? -37.562 -11.93 8.883 1 79.19 82 ASP A C 1
ATOM 611 O O . ASP A 1 82 ? -37.969 -10.766 8.938 1 79.19 82 ASP A O 1
ATOM 615 N N . ASP A 1 83 ? -38.062 -12.898 9.602 1 77.12 83 ASP A N 1
ATOM 616 C CA . ASP A 1 83 ? -39.25 -12.68 10.438 1 77.12 83 ASP A CA 1
ATOM 617 C C . ASP A 1 83 ? -38.906 -11.859 11.68 1 77.12 83 ASP A C 1
ATOM 619 O O . ASP A 1 83 ? -39.781 -11.289 12.32 1 77.12 83 ASP A O 1
ATOM 623 N N . SER A 1 84 ? -37.656 -11.82 12.023 1 70.5 84 SER A N 1
ATOM 624 C CA . SER A 1 84 ? -37.219 -11.133 13.234 1 70.5 84 SER A CA 1
ATOM 625 C C . SER A 1 84 ? -36.938 -9.664 12.961 1 70.5 84 SER A C 1
ATOM 627 O O . SER A 1 84 ? -36.531 -8.93 13.859 1 70.5 84 SER A O 1
ATOM 629 N N . ARG A 1 85 ? -37.281 -9.312 11.742 1 68.31 85 ARG A N 1
ATOM 630 C CA . ARG A 1 85 ? -36.938 -7.941 11.383 1 68.31 85 ARG A CA 1
ATOM 631 C C . ARG A 1 85 ? -37.75 -6.945 12.211 1 68.31 85 ARG A C 1
ATOM 633 O O . ARG A 1 85 ? -38.812 -7.273 12.719 1 68.31 85 ARG A O 1
ATOM 640 N N . ILE A 1 86 ? -37.219 -5.746 12.492 1 61.88 86 ILE A N 1
ATOM 641 C CA . ILE A 1 86 ? -37.906 -4.695 13.219 1 61.88 86 ILE A CA 1
ATOM 642 C C . ILE A 1 86 ? -39.156 -4.266 12.43 1 61.88 86 ILE A C 1
ATOM 644 O O . ILE A 1 86 ? -40.281 -4.328 12.945 1 61.88 86 ILE A O 1
ATOM 648 N N . CYS A 1 87 ? -38.969 -3.645 11.328 1 61.72 87 CYS A N 1
ATOM 649 C CA . CYS A 1 87 ? -40 -3.279 10.359 1 61.72 87 CYS A CA 1
ATOM 650 C C . CYS A 1 87 ? -39.438 -3.32 8.938 1 61.72 87 CYS A C 1
ATOM 652 O O . CYS A 1 87 ? -38.25 -3.131 8.727 1 61.72 87 CYS A O 1
ATOM 654 N N . ARG A 1 88 ? -40.188 -3.764 8.047 1 61.19 88 ARG A N 1
ATOM 655 C CA . ARG A 1 88 ? -39.812 -3.957 6.656 1 61.19 88 ARG A CA 1
ATOM 656 C C . ARG A 1 88 ? -39.188 -2.691 6.086 1 61.19 88 ARG A C 1
ATOM 658 O O . ARG A 1 88 ? -38.188 -2.762 5.367 1 61.19 88 ARG A O 1
ATOM 665 N N . TRP A 1 89 ? -39.656 -1.492 6.48 1 62.12 89 TRP A N 1
ATOM 666 C CA . TRP A 1 89 ? -39.219 -0.259 5.84 1 62.12 89 TRP A CA 1
ATOM 667 C C . TRP A 1 89 ? -37.906 0.231 6.461 1 62.12 89 TRP A C 1
ATOM 669 O O . TRP A 1 89 ? -37.219 1.089 5.895 1 62.12 89 TRP A O 1
ATOM 679 N N . LEU A 1 90 ? -37.562 -0.442 7.59 1 71.81 90 LEU A N 1
ATOM 680 C CA . LEU A 1 90 ? -36.344 0.019 8.266 1 71.81 90 LEU A CA 1
ATOM 681 C C . LEU A 1 90 ? -35.156 -0.914 7.977 1 71.81 90 LEU A C 1
ATOM 683 O O . LEU A 1 90 ? -34.031 -0.63 8.367 1 71.81 90 LEU A O 1
ATOM 687 N N . SER A 1 91 ? -35.469 -1.937 7.219 1 78.69 91 SER A N 1
ATOM 688 C CA . SER A 1 91 ? -34.375 -2.879 6.945 1 78.69 91 SER A CA 1
ATOM 689 C C . SER A 1 91 ? -33.75 -2.625 5.578 1 78.69 91 SER A C 1
ATOM 691 O O . SER A 1 91 ? -34.406 -2.109 4.676 1 78.69 91 SER A O 1
ATOM 693 N N . ILE A 1 92 ? -32.531 -2.814 5.441 1 84.31 92 ILE A N 1
ATOM 694 C CA . ILE A 1 92 ? -31.891 -2.748 4.141 1 84.31 92 ILE A CA 1
ATOM 695 C C . ILE A 1 92 ? -31.422 -4.141 3.725 1 84.31 92 ILE A C 1
ATOM 697 O O . ILE A 1 92 ? -31.062 -4.965 4.57 1 84.31 92 ILE A O 1
ATOM 701 N N . ASP A 1 93 ? -31.547 -4.355 2.441 1 90.5 93 ASP A N 1
ATOM 702 C CA . ASP A 1 93 ? -31.062 -5.602 1.855 1 90.5 93 ASP A CA 1
ATOM 703 C C . ASP A 1 93 ? -29.609 -5.469 1.411 1 90.5 93 ASP A C 1
ATOM 705 O O . ASP A 1 93 ? -29.203 -4.43 0.878 1 90.5 93 ASP A O 1
ATOM 709 N N . VAL A 1 94 ? -28.891 -6.508 1.759 1 92.69 94 VAL A N 1
ATOM 710 C CA . VAL A 1 94 ? -27.5 -6.504 1.314 1 92.69 94 VAL A CA 1
ATOM 711 C C . VAL A 1 94 ? -27.188 -7.836 0.637 1 92.69 94 VAL A C 1
ATOM 713 O O . VAL A 1 94 ? -27.828 -8.852 0.904 1 92.69 94 VAL A O 1
ATOM 716 N N . LYS A 1 95 ? -26.25 -7.742 -0.294 1 92.25 95 LYS A N 1
ATOM 717 C CA . LYS A 1 95 ? -25.688 -8.922 -0.944 1 92.25 95 LYS A CA 1
ATOM 718 C C . LYS A 1 95 ? -24.25 -9.172 -0.472 1 92.25 95 LYS A C 1
ATOM 720 O O . LYS A 1 95 ? -23.562 -8.242 -0.066 1 92.25 95 LYS A O 1
ATOM 725 N N . LYS A 1 96 ? -23.953 -10.43 -0.5 1 90.38 96 LYS A N 1
ATOM 726 C CA . LYS A 1 96 ? -22.562 -10.758 -0.189 1 90.38 96 LYS A CA 1
ATOM 727 C C . LYS A 1 96 ? -21.594 -9.859 -0.959 1 90.38 96 LYS A C 1
ATOM 729 O O . LYS A 1 96 ? -21.75 -9.68 -2.17 1 90.38 96 LYS A O 1
ATOM 734 N N . GLY A 1 97 ? -20.672 -9.234 -0.213 1 88.5 97 GLY A N 1
ATOM 735 C CA . GLY A 1 97 ? -19.688 -8.367 -0.843 1 88.5 97 GLY A CA 1
ATOM 736 C C . GLY A 1 97 ? -20 -6.895 -0.679 1 88.5 97 GLY A C 1
ATOM 737 O O . GLY A 1 97 ? -19.141 -6.043 -0.855 1 88.5 97 GLY A O 1
ATOM 738 N N . ASP A 1 98 ? -21.234 -6.602 -0.306 1 90.44 98 ASP A N 1
ATOM 739 C CA . ASP A 1 98 ? -21.594 -5.203 -0.086 1 90.44 98 ASP A CA 1
ATOM 740 C C . ASP A 1 98 ? -20.812 -4.613 1.087 1 90.44 98 ASP A C 1
ATOM 742 O O . ASP A 1 98 ? -20.547 -5.301 2.076 1 90.44 98 ASP A O 1
ATOM 746 N N . VAL A 1 99 ? -20.453 -3.457 0.905 1 89.81 99 VAL A N 1
ATOM 747 C CA . VAL A 1 99 ? -19.812 -2.734 2.008 1 89.81 99 VAL A CA 1
ATOM 748 C C . VAL A 1 99 ? -20.812 -1.76 2.625 1 89.81 99 VAL A C 1
ATOM 750 O O . VAL A 1 99 ? -21.484 -1.008 1.908 1 89.81 99 VAL A O 1
ATOM 753 N N . VAL A 1 100 ? -20.875 -1.868 3.957 1 88.31 100 VAL A N 1
ATOM 754 C CA . VAL A 1 100 ? -21.828 -1.023 4.676 1 88.31 100 VAL A CA 1
ATOM 755 C C . VAL A 1 100 ? -21.094 -0.196 5.727 1 88.31 100 VAL A C 1
ATOM 757 O O . VAL A 1 100 ? -20.062 -0.619 6.242 1 88.31 100 VAL A O 1
ATOM 760 N N . GLN A 1 101 ? -21.594 0.944 5.895 1 82.12 101 GLN A N 1
ATOM 761 C CA . GLN A 1 101 ? -21.156 1.781 7.008 1 82.12 101 GLN A CA 1
ATOM 762 C C . GLN A 1 101 ? -22.031 1.558 8.242 1 82.12 101 GLN A C 1
ATOM 764 O O . GLN A 1 101 ? -23.25 1.734 8.18 1 82.12 101 GLN A O 1
ATOM 769 N N . ILE A 1 102 ? -21.406 1.132 9.266 1 83.31 102 ILE A N 1
ATOM 770 C CA . ILE A 1 102 ? -22.172 0.897 10.484 1 83.31 102 ILE A CA 1
ATOM 771 C C . ILE A 1 102 ? -22.141 2.141 11.367 1 83.31 102 ILE A C 1
ATOM 773 O O . ILE A 1 102 ? -21.062 2.633 11.711 1 83.31 102 ILE A O 1
ATOM 777 N N . MET A 1 103 ? -23.219 2.547 11.656 1 71.81 103 MET A N 1
ATOM 778 C CA . MET A 1 103 ? -23.344 3.785 12.422 1 71.81 103 MET A CA 1
ATOM 779 C C . MET A 1 103 ? -23.531 3.49 13.906 1 71.81 103 MET A C 1
ATOM 781 O O . MET A 1 103 ? -23.062 4.238 14.766 1 71.81 103 MET A O 1
ATOM 785 N N . SER A 1 104 ? -24.266 2.502 14.164 1 71.62 104 SER A N 1
ATOM 786 C CA . SER A 1 104 ? -24.531 2.062 15.531 1 71.62 104 SER A CA 1
ATOM 787 C C . SER A 1 104 ? -24.844 0.573 15.586 1 71.62 104 SER A C 1
ATOM 789 O O . SER A 1 104 ? -25.25 -0.016 14.578 1 71.62 104 SER A O 1
ATOM 791 N N . GLN A 1 105 ? -24.531 0 16.781 1 75.56 105 GLN A N 1
ATOM 792 C CA . GLN A 1 105 ? -24.781 -1.431 16.922 1 75.56 105 GLN A CA 1
ATOM 793 C C . GLN A 1 105 ? -25.281 -1.767 18.328 1 75.56 105 GLN A C 1
ATOM 795 O O . GLN A 1 105 ? -24.875 -1.14 19.297 1 75.56 105 GLN A O 1
ATOM 800 N N . ASP A 1 106 ? -26.25 -2.551 18.359 1 75.31 106 ASP A N 1
ATOM 801 C CA . ASP A 1 106 ? -26.625 -3.193 19.625 1 75.31 106 ASP A CA 1
ATOM 802 C C . ASP A 1 106 ? -26.547 -4.715 19.5 1 75.31 106 ASP A C 1
ATOM 804 O O . ASP A 1 106 ? -25.938 -5.242 18.562 1 75.31 106 ASP A O 1
ATOM 808 N N . ASP A 1 107 ? -27.078 -5.43 20.484 1 80.38 107 ASP A N 1
ATOM 809 C CA . ASP A 1 107 ? -26.906 -6.879 20.516 1 80.38 107 ASP A CA 1
ATOM 810 C C . ASP A 1 107 ? -27.656 -7.543 19.359 1 80.38 107 ASP A C 1
ATOM 812 O O . ASP A 1 107 ? -27.297 -8.641 18.938 1 80.38 107 ASP A O 1
ATOM 816 N N . ASN A 1 108 ? -28.641 -6.828 18.812 1 80.44 108 ASN A N 1
ATOM 817 C CA . ASN A 1 108 ? -29.516 -7.508 17.859 1 80.44 108 ASN A CA 1
ATOM 818 C C . ASN A 1 108 ? -29.422 -6.875 16.469 1 80.44 108 ASN A C 1
ATOM 820 O O . ASN A 1 108 ? -29.625 -7.555 15.461 1 80.44 108 ASN A O 1
ATOM 824 N N . TRP A 1 109 ? -29.141 -5.535 16.547 1 79.56 109 TRP A N 1
ATOM 825 C CA . TRP A 1 109 ? -29.281 -4.852 15.258 1 79.56 109 TRP A CA 1
ATOM 826 C C . TRP A 1 109 ? -28.094 -3.92 15.008 1 79.56 109 TRP A C 1
ATOM 828 O O . TRP A 1 109 ? -27.484 -3.402 15.953 1 79.56 109 TRP A O 1
ATOM 838 N N . LEU A 1 110 ? -27.844 -3.789 13.688 1 83 110 LEU A N 1
ATOM 839 C CA . LEU A 1 110 ? -26.891 -2.801 13.188 1 83 110 LEU A CA 1
ATOM 840 C C . LEU A 1 110 ? -27.609 -1.705 12.406 1 83 110 LEU A C 1
ATOM 842 O O . LEU A 1 110 ? -28.469 -1.995 11.562 1 83 110 LEU A O 1
ATOM 846 N N . GLN A 1 111 ? -27.406 -0.492 12.82 1 77.31 111 GLN A N 1
ATOM 847 C CA . GLN A 1 111 ? -27.797 0.61 11.945 1 77.31 111 GLN A CA 1
ATOM 848 C C . GLN A 1 111 ? -26.703 0.895 10.906 1 77.31 111 GLN A C 1
ATOM 850 O O . GLN A 1 111 ? -25.562 1.161 11.258 1 77.31 111 GLN A O 1
ATOM 855 N N . ALA A 1 112 ? -27.156 0.629 9.641 1 83.88 112 ALA A N 1
ATOM 856 C CA . ALA A 1 112 ? -26.109 0.69 8.609 1 83.88 112 ALA A CA 1
ATOM 857 C C . ALA A 1 112 ? -26.656 1.271 7.312 1 83.88 112 ALA A C 1
ATOM 859 O O . ALA A 1 112 ? -27.875 1.4 7.145 1 83.88 112 ALA A O 1
ATOM 860 N N . ARG A 1 113 ? -25.766 1.754 6.508 1 80.62 113 ARG A N 1
ATOM 861 C CA . ARG A 1 113 ? -26.094 2.137 5.133 1 80.62 113 ARG A CA 1
ATOM 862 C C . ARG A 1 113 ? -25.047 1.596 4.164 1 80.62 113 ARG A C 1
ATOM 864 O O . ARG A 1 113 ? -23.875 1.447 4.52 1 80.62 113 ARG A O 1
ATOM 871 N N . LYS A 1 114 ? -25.531 1.266 2.992 1 84.94 114 LYS A N 1
ATOM 872 C CA . LYS A 1 114 ? -24.609 0.815 1.957 1 84.94 114 LYS A CA 1
ATOM 873 C C . LYS A 1 114 ? -23.75 1.971 1.445 1 84.94 114 LYS A C 1
ATOM 875 O O . LYS A 1 114 ? -24.25 3.086 1.272 1 84.94 114 LYS A O 1
ATOM 880 N N . VAL A 1 115 ? -22.516 1.705 1.166 1 80.56 115 VAL A N 1
ATOM 881 C CA . VAL A 1 115 ? -21.594 2.758 0.755 1 80.56 115 VAL A CA 1
ATOM 882 C C . VAL A 1 115 ? -21.969 3.27 -0.632 1 80.56 115 VAL A C 1
ATOM 884 O O . VAL A 1 115 ? -21.688 4.422 -0.974 1 80.56 115 VAL A O 1
ATOM 887 N N . ASN A 1 116 ? -22.609 2.336 -1.407 1 75.38 116 ASN A N 1
ATOM 888 C CA . ASN A 1 116 ? -23 2.738 -2.754 1 75.38 116 ASN A CA 1
ATOM 889 C C . ASN A 1 116 ? -24.375 3.391 -2.766 1 75.38 116 ASN A C 1
ATOM 891 O O . ASN A 1 116 ? -24.859 3.824 -3.816 1 75.38 116 ASN A O 1
ATOM 895 N N . ASP A 1 117 ? -25.062 3.371 -1.697 1 73.38 117 ASP A N 1
ATOM 896 C CA . ASP A 1 117 ? -26.375 4.004 -1.521 1 73.38 117 ASP A CA 1
ATOM 897 C C . ASP A 1 117 ? -26.469 4.695 -0.163 1 73.38 117 ASP A C 1
ATOM 899 O O . ASP A 1 117 ? -27.047 4.148 0.777 1 73.38 117 ASP A O 1
ATOM 903 N N . LEU A 1 118 ? -26.062 5.922 -0.084 1 60.84 118 LEU A N 1
ATOM 904 C CA . LEU A 1 118 ? -25.938 6.625 1.188 1 60.84 118 LEU A CA 1
ATOM 905 C C . LEU A 1 118 ? -27.281 7.234 1.604 1 60.84 118 LEU A C 1
ATOM 907 O O . LEU A 1 118 ? -27.422 7.715 2.73 1 60.84 118 LEU A O 1
ATOM 911 N N . SER A 1 119 ? -28.219 7.172 0.732 1 63.91 119 SER A N 1
ATOM 912 C CA . SER A 1 119 ? -29.5 7.84 0.978 1 63.91 119 SER A CA 1
ATOM 913 C C . SER A 1 119 ? -30.391 7.008 1.892 1 63.91 119 SER A C 1
ATOM 915 O O . SER A 1 119 ? -31.312 7.535 2.506 1 63.91 119 SER A O 1
ATOM 917 N N . ARG A 1 120 ? -30.016 5.809 2.01 1 71.06 120 ARG A N 1
ATOM 918 C CA . ARG A 1 120 ? -30.906 4.918 2.75 1 71.06 120 ARG A CA 1
ATOM 919 C C . ARG A 1 120 ? -30.188 4.305 3.947 1 71.06 120 ARG A C 1
ATOM 921 O O . ARG A 1 120 ? -29.25 3.527 3.781 1 71.06 120 ARG A O 1
ATOM 928 N N . VAL A 1 121 ? -30.547 4.809 5.113 1 75.19 121 VAL A N 1
ATOM 929 C CA . VAL A 1 121 ? -30.078 4.184 6.344 1 75.19 121 VAL A CA 1
ATOM 930 C C . VAL A 1 121 ? -31.094 3.137 6.812 1 75.19 121 VAL A C 1
ATOM 932 O O . VAL A 1 121 ? -32.312 3.365 6.758 1 75.19 121 VAL A O 1
ATOM 935 N N . GLY A 1 122 ? -30.656 1.969 7.125 1 78.5 122 GLY A N 1
ATOM 936 C CA . GLY A 1 122 ? -31.516 0.896 7.59 1 78.5 122 GLY A CA 1
ATOM 937 C C . GLY A 1 122 ? -30.844 -0.021 8.594 1 78.5 122 GLY A C 1
ATOM 938 O O . GLY A 1 122 ? -29.828 0.343 9.195 1 78.5 122 GLY A O 1
ATOM 939 N N . TYR A 1 123 ? -31.578 -1.06 8.875 1 80.75 123 TYR A N 1
ATOM 940 C CA . TYR A 1 123 ? -31.094 -1.948 9.922 1 80.75 123 TYR A CA 1
ATOM 941 C C . TYR A 1 123 ? -30.766 -3.326 9.367 1 80.75 123 TYR A C 1
ATOM 943 O O . TYR A 1 123 ? -31.453 -3.826 8.477 1 80.75 123 TYR A O 1
ATOM 951 N N . LEU A 1 124 ? -29.688 -3.898 9.867 1 88.19 124 LEU A N 1
ATOM 952 C CA . LEU A 1 124 ? -29.219 -5.254 9.586 1 88.19 124 LEU A CA 1
ATOM 953 C C . LEU A 1 124 ? -29.094 -6.059 10.875 1 88.19 124 LEU A C 1
ATOM 955 O O . LEU A 1 124 ? -28.891 -5.488 11.953 1 88.19 124 LEU A O 1
ATOM 959 N N . PRO A 1 125 ? -29.25 -7.312 10.773 1 88.75 125 PRO A N 1
ATOM 960 C CA . PRO A 1 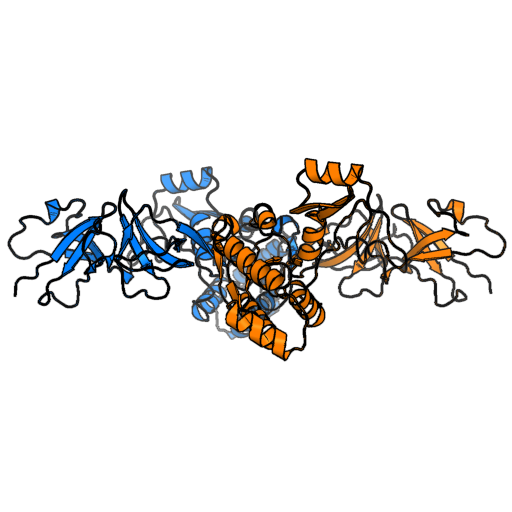125 ? -29.016 -8.117 11.977 1 88.75 125 PRO A CA 1
ATOM 961 C C . PRO A 1 125 ? -27.562 -8.047 12.445 1 88.75 125 PRO A C 1
ATOM 963 O O . PRO A 1 125 ? -26.641 -8.125 11.633 1 88.75 125 PRO A O 1
ATOM 966 N N . ALA A 1 126 ? -27.406 -7.945 13.75 1 87.25 126 ALA A N 1
ATOM 967 C CA . ALA A 1 126 ? -26.062 -7.883 14.328 1 87.25 126 ALA A CA 1
ATOM 968 C C . ALA A 1 126 ? -25.312 -9.188 14.094 1 87.25 126 ALA A C 1
ATOM 970 O O . ALA A 1 126 ? -24.078 -9.195 14.055 1 87.25 126 ALA A O 1
ATOM 971 N N . SER A 1 127 ? -25.953 -10.266 13.844 1 90.25 127 SER A N 1
ATOM 972 C CA . SER A 1 127 ? -25.359 -11.586 13.688 1 90.25 127 SER A CA 1
ATOM 973 C C . SER A 1 127 ? -24.859 -11.805 12.266 1 90.25 127 SER A C 1
ATOM 975 O O . SER A 1 127 ? -24.219 -12.812 11.977 1 90.25 127 SER A O 1
ATOM 977 N N . LEU A 1 128 ? -25.234 -10.828 11.438 1 90.94 128 LEU A N 1
ATOM 978 C CA . LEU A 1 128 ? -24.797 -10.961 10.047 1 90.94 128 LEU A CA 1
ATOM 979 C C . LEU A 1 128 ? -23.281 -11.078 9.961 1 90.94 128 LEU A C 1
ATOM 981 O O . LEU A 1 128 ? -22.547 -10.305 10.594 1 90.94 128 LEU A O 1
ATOM 985 N N . SER A 1 129 ? -22.828 -12.117 9.188 1 91.25 129 SER A N 1
ATOM 986 C CA . SER A 1 129 ? -21.391 -12.297 8.992 1 91.25 129 SER A CA 1
ATOM 987 C C . SER A 1 129 ? -20.797 -11.117 8.234 1 91.25 129 SER A C 1
ATOM 989 O O . SER A 1 129 ? -21.281 -10.75 7.16 1 91.25 129 SER A O 1
ATOM 991 N N . LYS A 1 130 ? -19.844 -10.5 8.859 1 91.5 130 LYS A N 1
ATOM 992 C CA . LYS A 1 130 ? -19.219 -9.32 8.281 1 91.5 130 LYS A CA 1
ATOM 993 C C . LYS A 1 130 ? -17.75 -9.211 8.703 1 91.5 130 LYS A C 1
ATOM 995 O O . LYS A 1 130 ? -17.328 -9.883 9.641 1 91.5 130 LYS A O 1
ATOM 1000 N N . GLU A 1 131 ? -16.953 -8.484 7.895 1 90.69 131 GLU A N 1
ATOM 1001 C CA . GLU A 1 131 ? -15.57 -8.195 8.227 1 90.69 131 GLU A CA 1
ATOM 1002 C C . GLU A 1 131 ? -15.281 -6.699 8.148 1 90.69 131 GLU A C 1
ATOM 1004 O O . GLU A 1 131 ? -15.758 -6.016 7.238 1 90.69 131 GLU A O 1
ATOM 1009 N N . LYS A 1 132 ? -14.531 -6.246 9.211 1 89.75 132 LYS A N 1
ATOM 1010 C CA . LYS A 1 132 ? -14.141 -4.84 9.195 1 89.75 132 LYS A CA 1
ATOM 1011 C C . LYS A 1 132 ? -13.203 -4.539 8.031 1 89.75 132 LYS A C 1
ATOM 1013 O O . LYS A 1 132 ? -12.25 -5.289 7.785 1 89.75 132 LYS A O 1
ATOM 1018 N N . VAL A 1 133 ? -13.539 -3.484 7.262 1 90.75 133 VAL A N 1
ATOM 1019 C CA . VAL A 1 133 ? -12.742 -3.154 6.082 1 90.75 133 VAL A CA 1
ATOM 1020 C C . VAL A 1 133 ? -12.336 -1.683 6.129 1 90.75 133 VAL A C 1
ATOM 1022 O O . VAL A 1 133 ? -12.883 -0.906 6.91 1 90.75 133 VAL A O 1
ATOM 1025 N N . ALA A 1 134 ? -11.297 -1.332 5.445 1 86.5 134 ALA A N 1
ATOM 1026 C CA . ALA A 1 134 ? -10.797 0.024 5.242 1 86.5 134 ALA A CA 1
ATOM 1027 C C . ALA A 1 134 ? -10.422 0.256 3.783 1 86.5 134 ALA A C 1
ATOM 1029 O O . ALA A 1 134 ? -10.32 -0.694 3.004 1 86.5 134 ALA A O 1
ATOM 1030 N N . MET A 1 135 ? -10.367 1.562 3.494 1 83.69 135 MET A N 1
ATOM 1031 C CA . MET A 1 135 ? -10.047 1.896 2.109 1 83.69 135 MET A CA 1
ATOM 1032 C C . MET A 1 135 ? -8.547 2.086 1.932 1 83.69 135 MET A C 1
ATOM 1034 O O . MET A 1 135 ? -7.891 2.697 2.775 1 83.69 135 MET A O 1
ATOM 1038 N N . LEU A 1 136 ? -8.008 1.452 0.923 1 85.69 136 LEU A N 1
ATOM 1039 C CA . LEU A 1 136 ? -6.613 1.619 0.524 1 85.69 136 LEU A CA 1
ATOM 1040 C C . LEU A 1 136 ? -6.484 2.682 -0.561 1 85.69 136 LEU A C 1
ATOM 1042 O O . LEU A 1 136 ? -7.121 2.586 -1.611 1 85.69 136 LEU A O 1
ATOM 1046 N N . CYS A 1 137 ? -5.648 3.73 -0.303 1 84.88 137 CYS A N 1
ATOM 1047 C CA . CYS A 1 137 ? -5.5 4.789 -1.293 1 84.88 137 CYS A CA 1
ATOM 1048 C C . CYS A 1 137 ? -4.551 4.367 -2.408 1 84.88 137 CYS A C 1
ATOM 1050 O O . CYS A 1 137 ? -3.711 3.484 -2.213 1 84.88 137 CYS A O 1
ATOM 1052 N N . PRO A 1 138 ? -4.617 4.977 -3.543 1 86.19 138 PRO A N 1
ATOM 1053 C CA . PRO A 1 138 ? -3.861 4.523 -4.711 1 86.19 138 PRO A CA 1
ATOM 1054 C C . PRO A 1 138 ? -2.432 5.062 -4.738 1 86.19 138 PRO A C 1
ATOM 1056 O O . PRO A 1 138 ? -1.664 4.742 -5.648 1 86.19 138 PRO A O 1
ATOM 1059 N N . PHE A 1 139 ? -1.973 5.762 -3.756 1 90.31 139 PHE A N 1
ATOM 1060 C CA . PHE A 1 139 ? -0.665 6.406 -3.809 1 90.31 139 PHE A CA 1
ATOM 1061 C C . PHE A 1 139 ? 0.419 5.469 -3.287 1 90.31 139 PHE A C 1
ATOM 1063 O O . PHE A 1 139 ? 1.609 5.711 -3.502 1 90.31 139 PHE A O 1
ATOM 1070 N N . GLY A 1 140 ? 0.002 4.449 -2.658 1 88.06 140 GLY A N 1
ATOM 1071 C CA . GLY A 1 140 ? 0.958 3.568 -2.006 1 88.06 140 GLY A CA 1
ATOM 1072 C C . GLY A 1 140 ? 1.448 4.102 -0.673 1 88.06 140 GLY A C 1
ATOM 1073 O O . GLY A 1 140 ? 1.944 3.34 0.161 1 88.06 140 GLY A O 1
ATOM 1074 N N . ARG A 1 141 ? 1.376 5.367 -0.529 1 94.06 141 ARG A N 1
ATOM 1075 C CA . ARG A 1 141 ? 1.715 6.07 0.705 1 94.06 141 ARG A CA 1
ATOM 1076 C C . ARG A 1 141 ? 0.458 6.52 1.44 1 94.06 141 ARG A C 1
ATOM 1078 O O . ARG A 1 141 ? -0.508 6.965 0.815 1 94.06 141 ARG A O 1
ATOM 1085 N N . ARG A 1 142 ? 0.561 6.449 2.766 1 94.12 142 ARG A N 1
ATOM 1086 C CA . ARG A 1 142 ? -0.668 6.691 3.514 1 94.12 142 ARG A CA 1
ATOM 1087 C C . ARG A 1 142 ? -0.662 8.078 4.141 1 94.12 142 ARG A C 1
ATOM 1089 O O . ARG A 1 142 ? -1.721 8.641 4.441 1 94.12 142 ARG A O 1
ATOM 1096 N N . VAL A 1 143 ? 0.495 8.648 4.352 1 97.19 143 VAL A N 1
ATOM 1097 C CA . VAL A 1 143 ? 0.63 9.961 4.973 1 97.19 143 VAL A CA 1
ATOM 1098 C C . VAL A 1 143 ? 1.581 10.828 4.148 1 97.19 143 VAL A C 1
ATOM 1100 O O . VAL A 1 143 ? 2.623 10.359 3.691 1 97.19 143 VAL A O 1
ATOM 1103 N N . LEU A 1 144 ? 1.193 12.031 3.902 1 98.31 144 LEU A N 1
ATOM 1104 C CA . LEU A 1 144 ? 2.08 13.047 3.34 1 98.31 144 LEU A CA 1
ATOM 1105 C C . LEU A 1 144 ? 2.537 14.023 4.418 1 98.31 144 LEU A C 1
ATOM 1107 O O . LEU A 1 144 ? 1.712 14.688 5.047 1 98.31 144 LEU A O 1
ATOM 1111 N N . VAL A 1 145 ? 3.785 14.062 4.613 1 98.38 145 VAL A N 1
ATOM 1112 C CA . VAL A 1 145 ? 4.332 14.984 5.609 1 98.38 145 VAL A CA 1
ATOM 1113 C C . VAL A 1 145 ? 5.004 16.156 4.91 1 98.38 145 VAL A C 1
ATOM 1115 O O . VAL A 1 145 ? 5.949 15.977 4.137 1 98.38 145 VAL A O 1
ATOM 1118 N N . LEU A 1 146 ? 4.512 17.344 5.156 1 98.19 146 LEU A N 1
AT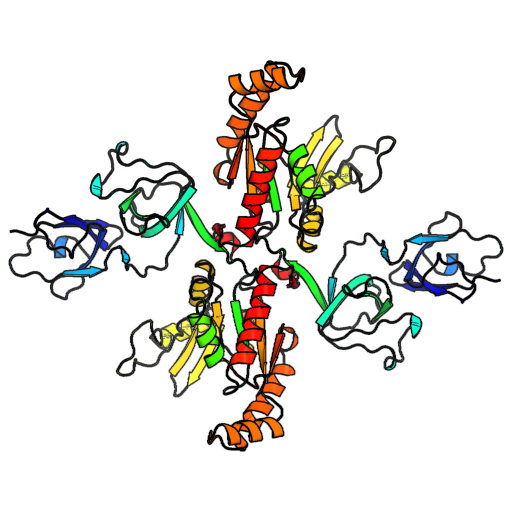OM 1119 C CA . LEU A 1 146 ? 5.141 18.562 4.695 1 98.19 146 LEU A CA 1
ATOM 1120 C C . LEU A 1 146 ? 6 19.188 5.797 1 98.19 146 LEU A C 1
ATOM 1122 O O . LEU A 1 146 ? 5.48 19.859 6.691 1 98.19 146 LEU A O 1
ATOM 1126 N N . LEU A 1 147 ? 7.297 18.969 5.641 1 97.06 147 LEU A N 1
ATOM 1127 C CA . LEU A 1 147 ? 8.258 19.5 6.605 1 97.06 147 LEU A CA 1
ATOM 1128 C C . LEU A 1 147 ? 8.789 20.859 6.16 1 97.06 147 LEU A C 1
ATOM 1130 O O . LEU A 1 147 ? 8.891 21.125 4.965 1 97.06 147 LEU A O 1
ATOM 1134 N N . GLY A 1 148 ? 9.164 21.641 7.16 1 96.69 148 GLY A N 1
ATOM 1135 C CA . GLY A 1 148 ? 9.773 22.922 6.863 1 96.69 148 GLY A CA 1
ATOM 1136 C C . GLY A 1 148 ? 9.688 23.906 8.016 1 96.69 148 GLY A C 1
ATOM 1137 O O . GLY A 1 148 ? 8.906 23.703 8.953 1 96.69 148 GLY A O 1
ATOM 1138 N N . ALA A 1 149 ? 10.516 24.938 7.879 1 95.31 149 ALA A N 1
ATOM 1139 C CA . ALA A 1 149 ? 10.492 26 8.875 1 95.31 149 ALA A CA 1
ATOM 1140 C C . ALA A 1 149 ? 9.164 26.75 8.844 1 95.31 149 ALA A C 1
ATOM 1142 O O . ALA A 1 149 ? 8.469 26.766 7.82 1 95.31 149 ALA A O 1
ATOM 1143 N N . VAL A 1 150 ? 8.836 27.266 10.039 1 91.12 150 VAL A N 1
ATOM 1144 C CA . VAL A 1 150 ? 7.637 28.094 10.102 1 91.12 150 VAL A CA 1
ATOM 1145 C C . VAL A 1 150 ? 7.789 29.281 9.164 1 91.12 150 VAL A C 1
ATOM 1147 O O . VAL A 1 150 ? 8.797 29.984 9.195 1 91.12 150 VAL A O 1
ATOM 1150 N N . GLY A 1 151 ? 6.883 29.484 8.273 1 90.19 151 GLY A N 1
ATOM 1151 C CA . GLY A 1 151 ? 6.91 30.641 7.395 1 90.19 151 GLY A CA 1
ATOM 1152 C C . GLY A 1 151 ? 7.344 30.312 5.98 1 90.19 151 GLY A C 1
ATOM 1153 O O . GLY A 1 151 ? 7.324 31.172 5.098 1 90.19 151 GLY A O 1
ATOM 1154 N N . VAL A 1 152 ? 7.695 29.094 5.742 1 93.94 152 VAL A N 1
ATOM 1155 C CA . VAL A 1 152 ? 8.203 28.719 4.426 1 93.94 152 VAL A CA 1
ATOM 1156 C C . VAL A 1 152 ? 7.043 28.438 3.477 1 93.94 152 VAL A C 1
ATOM 1158 O O . VAL A 1 152 ? 7.227 28.375 2.26 1 93.94 152 VAL A O 1
ATOM 1161 N N . GLY A 1 153 ? 5.863 28.219 3.994 1 94 153 GLY A N 1
ATOM 1162 C CA . GLY A 1 153 ? 4.699 28.031 3.143 1 94 153 GLY A CA 1
ATOM 1163 C C . GLY A 1 153 ? 4.078 26.656 3.266 1 94 153 GLY A C 1
ATOM 1164 O O . GLY A 1 153 ? 3.252 26.266 2.439 1 94 153 GLY A O 1
ATOM 1165 N N . ARG A 1 154 ? 4.402 25.828 4.227 1 94.88 154 ARG A N 1
ATOM 1166 C CA . ARG A 1 154 ? 3.9 24.469 4.367 1 94.88 154 ARG A CA 1
ATOM 1167 C C . ARG A 1 154 ? 2.393 24.453 4.59 1 94.88 154 ARG A C 1
ATOM 1169 O O . ARG A 1 154 ? 1.677 23.641 4.004 1 94.88 154 ARG A O 1
ATOM 1176 N N . ARG A 1 155 ? 1.921 25.328 5.418 1 93.94 155 ARG A N 1
ATOM 1177 C CA . ARG A 1 155 ? 0.495 25.375 5.723 1 93.94 155 ARG A CA 1
ATOM 1178 C C . ARG A 1 155 ? -0.32 25.766 4.496 1 93.94 155 ARG A C 1
ATOM 1180 O O . ARG A 1 155 ? -1.39 25.203 4.246 1 93.94 155 ARG A O 1
ATOM 1187 N N . THR A 1 156 ? 0.194 26.75 3.783 1 95.38 156 THR A N 1
ATOM 1188 C CA . THR A 1 156 ? -0.476 27.188 2.564 1 95.38 156 THR A CA 1
ATOM 1189 C C . THR A 1 156 ? -0.536 26.062 1.542 1 95.38 156 THR A C 1
ATOM 1191 O O . THR A 1 156 ? -1.587 25.812 0.95 1 95.38 156 THR A O 1
ATOM 1194 N N . LEU A 1 157 ? 0.56 25.391 1.399 1 97.25 157 LEU A N 1
ATOM 1195 C CA . LEU A 1 157 ? 0.604 24.266 0.467 1 97.25 157 LEU A CA 1
ATOM 1196 C C . LEU A 1 157 ? -0.384 23.188 0.875 1 97.25 157 LEU A C 1
ATOM 1198 O O . LEU A 1 157 ? -1.076 22.625 0.026 1 97.25 157 LEU A O 1
ATOM 1202 N N . LYS A 1 158 ? -0.402 22.875 2.113 1 96.88 158 LYS A N 1
ATOM 1203 C CA . LYS A 1 158 ? -1.347 21.891 2.643 1 96.88 158 LYS A CA 1
ATOM 1204 C C . LYS A 1 158 ? -2.785 22.281 2.312 1 96.88 158 LYS A C 1
ATOM 1206 O O . LYS A 1 158 ? -3.553 21.469 1.8 1 96.88 158 LYS A O 1
ATOM 1211 N N . SER A 1 159 ? -3.062 23.516 2.527 1 94.75 159 SER A N 1
ATOM 1212 C CA . SER A 1 159 ? -4.414 24.016 2.262 1 94.75 159 SER A CA 1
ATOM 1213 C C . SER A 1 159 ? -4.762 23.891 0.781 1 94.75 159 SER A C 1
ATOM 1215 O O . SER A 1 159 ? -5.871 23.484 0.429 1 94.75 159 SER A O 1
ATOM 1217 N N . MET A 1 160 ? -3.857 24.281 -0.03 1 95.94 160 MET A N 1
ATOM 1218 C CA . MET A 1 160 ? -4.066 24.188 -1.472 1 95.94 160 MET A CA 1
ATOM 1219 C C . MET A 1 160 ? -4.324 22.75 -1.896 1 95.94 160 MET A C 1
ATOM 1221 O O . MET A 1 160 ? -5.23 22.484 -2.686 1 95.94 160 MET A O 1
ATOM 1225 N N . LEU A 1 161 ? -3.547 21.844 -1.321 1 95.38 161 LEU A N 1
ATOM 1226 C CA . LEU A 1 161 ? -3.678 20.438 -1.665 1 95.38 161 LEU A CA 1
ATOM 1227 C C . LEU A 1 161 ? -5.031 19.891 -1.222 1 95.38 161 LEU A C 1
ATOM 1229 O O . LEU A 1 161 ? -5.707 19.203 -1.986 1 95.38 161 LEU A O 1
ATOM 1233 N N . LEU A 1 162 ? -5.457 20.234 -0.024 1 92.25 162 LEU A N 1
ATOM 1234 C CA . LEU A 1 162 ? -6.719 19.766 0.537 1 92.25 162 LEU A CA 1
ATOM 1235 C C . LEU A 1 162 ? -7.898 20.297 -0.276 1 92.25 162 LEU A C 1
ATOM 1237 O O . LEU A 1 162 ? -8.898 19.594 -0.452 1 92.25 162 LEU A O 1
ATOM 1241 N N . ARG A 1 163 ? -7.734 21.438 -0.829 1 89.88 163 ARG A N 1
ATOM 1242 C CA . ARG A 1 163 ? -8.797 22.047 -1.617 1 89.88 163 ARG A CA 1
ATOM 1243 C C . ARG A 1 163 ? -8.836 21.484 -3.031 1 89.88 163 ARG A C 1
ATOM 1245 O O . ARG A 1 163 ? -9.906 21.297 -3.607 1 89.88 163 ARG A O 1
ATOM 1252 N N . SER A 1 164 ? -7.77 21.219 -3.549 1 91.12 164 SER A N 1
ATOM 1253 C CA . SER A 1 164 ? -7.664 20.812 -4.949 1 91.12 164 SER A CA 1
ATOM 1254 C C . SER A 1 164 ? -8.203 19.406 -5.16 1 91.12 164 SER A C 1
ATOM 1256 O O . SER A 1 164 ? -8.773 19.109 -6.211 1 91.12 164 SER A O 1
ATOM 1258 N N . ALA A 1 165 ? -8.031 18.516 -4.195 1 88 165 ALA A N 1
ATOM 1259 C CA . ALA A 1 165 ? -8.445 17.125 -4.367 1 88 165 ALA A CA 1
ATOM 1260 C C . ALA A 1 165 ? -8.898 16.516 -3.041 1 88 165 ALA A C 1
ATOM 1262 O O . ALA A 1 165 ? -8.289 15.57 -2.543 1 88 165 ALA A O 1
ATOM 1263 N N . PRO A 1 166 ? -10 17 -2.566 1 85.38 166 PRO A N 1
ATOM 1264 C CA . PRO A 1 166 ? -10.477 16.547 -1.26 1 85.38 166 PRO A CA 1
ATOM 1265 C C . PRO A 1 166 ? -10.836 15.062 -1.248 1 85.38 166 PRO A C 1
ATOM 1267 O O . PRO A 1 166 ? -10.922 14.445 -0.179 1 85.38 166 PRO A O 1
ATOM 1270 N N . GLN A 1 167 ? -11.008 14.477 -2.406 1 80.69 167 GLN A N 1
ATOM 1271 C CA . GLN A 1 167 ? -11.32 13.055 -2.49 1 80.69 167 GLN A CA 1
ATOM 1272 C C . GLN A 1 167 ? -10.086 12.203 -2.189 1 80.69 167 GLN A C 1
ATOM 1274 O O . GLN A 1 167 ? -10.211 11.039 -1.81 1 80.69 167 GLN A O 1
ATOM 1279 N N . TYR A 1 168 ? -8.898 12.852 -2.27 1 87.25 168 TYR A N 1
ATOM 1280 C CA . TYR A 1 168 ? -7.676 12.07 -2.123 1 87.25 168 TYR A CA 1
ATOM 1281 C C . TYR A 1 168 ? -6.918 12.477 -0.865 1 87.25 168 TYR A C 1
ATOM 1283 O O . TYR A 1 168 ? -6.094 11.711 -0.357 1 87.25 168 TYR A O 1
ATOM 1291 N N . PHE A 1 169 ? -7.203 13.711 -0.447 1 92.25 169 PHE A N 1
ATOM 1292 C CA . PHE A 1 169 ? -6.383 14.234 0.64 1 92.25 169 PHE A CA 1
ATOM 1293 C C . PHE A 1 169 ? -7.258 14.758 1.772 1 92.25 169 PHE A C 1
ATOM 1295 O O . PHE A 1 169 ? -8.305 15.367 1.527 1 92.25 169 PHE A O 1
ATOM 1302 N N . ALA A 1 170 ? -6.832 14.461 2.953 1 90.12 170 ALA A N 1
ATOM 1303 C CA . ALA A 1 170 ? -7.453 15.016 4.152 1 90.12 170 ALA A CA 1
ATOM 1304 C C . ALA A 1 170 ? -6.422 15.242 5.25 1 90.12 170 ALA A C 1
ATOM 1306 O O . ALA A 1 170 ? -5.289 14.766 5.156 1 90.12 170 ALA A O 1
ATOM 1307 N N . THR A 1 171 ? -6.754 16.078 6.184 1 95.19 171 THR A N 1
ATOM 1308 C CA . THR A 1 171 ? -5.891 16.312 7.336 1 95.19 171 THR A CA 1
ATOM 1309 C C . THR A 1 171 ? -6.625 16 8.633 1 95.19 171 THR A C 1
ATOM 1311 O O . THR A 1 171 ? -7.785 15.586 8.609 1 95.19 171 THR A O 1
ATOM 1314 N N . VAL A 1 172 ? -5.883 16.094 9.742 1 92.81 172 VAL A N 1
ATOM 1315 C CA . VAL A 1 172 ? -6.465 15.797 11.047 1 92.81 172 VAL A CA 1
ATOM 1316 C C . VAL A 1 172 ? -6.723 17.094 11.805 1 92.81 172 VAL A C 1
ATOM 1318 O O . VAL A 1 172 ? -6.016 18.094 11.617 1 92.81 172 VAL A O 1
ATOM 1321 N N . VAL A 1 173 ? -7.812 17.031 12.555 1 90.25 173 VAL A N 1
ATOM 1322 C CA . VAL A 1 173 ? -8.055 18.109 13.516 1 90.25 173 VAL A CA 1
ATOM 1323 C C . VAL A 1 173 ? -7.242 17.859 14.789 1 90.25 173 VAL A C 1
ATOM 1325 O O . VAL A 1 173 ? -7.344 16.797 15.406 1 90.25 173 VAL A O 1
ATOM 1328 N N . PRO A 1 174 ? -6.398 18.797 15.117 1 93.5 174 PRO A N 1
ATOM 1329 C CA . PRO A 1 174 ? -5.562 18.594 16.312 1 93.5 174 PRO A CA 1
ATOM 1330 C C . PRO A 1 174 ? -6.359 18.656 17.609 1 93.5 174 PRO A C 1
ATOM 1332 O O . PRO A 1 174 ? -7.508 19.109 17.609 1 93.5 174 PRO A O 1
ATOM 1335 N N . LEU A 1 175 ? -5.688 18.156 18.656 1 94.62 175 LEU A N 1
ATOM 1336 C CA . LEU A 1 175 ? -6.215 18.219 20 1 94.62 175 LEU A CA 1
ATOM 1337 C C . LEU A 1 175 ? -5.613 19.406 20.766 1 94.62 175 LEU A C 1
ATOM 1339 O O . LEU A 1 175 ? -4.473 19.797 20.5 1 94.62 175 LEU A O 1
ATOM 1343 N N . THR A 1 176 ? -6.402 19.984 21.656 1 96.25 176 THR A N 1
ATOM 1344 C CA . THR A 1 176 ? -5.855 20.984 22.578 1 96.25 176 THR A CA 1
ATOM 1345 C C . THR A 1 176 ? -6.574 20.922 23.922 1 96.25 176 THR A C 1
ATOM 1347 O O . THR A 1 176 ? -7.738 20.516 24 1 96.25 176 THR A O 1
ATOM 1350 N N . SER A 1 177 ? -5.855 21.234 24.953 1 96.19 177 SER A N 1
ATOM 1351 C CA . SER A 1 177 ? -6.445 21.281 26.281 1 96.19 177 SER A CA 1
ATOM 1352 C C . SER A 1 177 ? -6.961 22.688 26.609 1 96.19 177 SER A C 1
ATOM 1354 O O . SER A 1 177 ? -7.555 22.891 27.672 1 96.19 177 SER A O 1
ATOM 1356 N N . ARG A 1 178 ? -6.75 23.562 25.688 1 95.62 178 ARG A N 1
ATOM 1357 C CA . ARG A 1 178 ? -7.258 24.906 25.922 1 95.62 178 ARG A CA 1
ATOM 1358 C C . ARG A 1 178 ? -8.766 24.969 25.688 1 95.62 178 ARG A C 1
ATOM 1360 O O . ARG A 1 178 ? -9.336 24.109 25.016 1 95.62 178 ARG A O 1
ATOM 1367 N N . GLN A 1 179 ? -9.359 25.969 26.328 1 93.25 179 GLN A N 1
ATOM 1368 C CA . GLN A 1 179 ? -10.781 26.172 26.078 1 93.25 179 GLN A CA 1
ATOM 1369 C C . GLN A 1 179 ? -11.016 26.781 24.703 1 93.25 179 GLN A C 1
ATOM 1371 O O . GLN A 1 179 ? -10.164 27.5 24.172 1 93.25 179 GLN A O 1
ATOM 1376 N N . ALA A 1 180 ? -12.164 26.484 24.125 1 92.94 180 ALA A N 1
ATOM 1377 C CA . ALA A 1 180 ? -12.516 27.016 22.812 1 92.94 180 ALA A CA 1
ATOM 1378 C C . ALA A 1 180 ? -12.656 28.531 22.859 1 92.94 180 ALA A C 1
ATOM 1380 O O . ALA A 1 180 ? -13.211 29.094 23.812 1 92.94 180 ALA A O 1
ATOM 1381 N N . ARG A 1 181 ? -12.086 29.188 21.859 1 93.19 181 ARG A N 1
ATOM 1382 C CA . ARG A 1 181 ? -12.289 30.625 21.703 1 93.19 181 ARG A CA 1
ATOM 1383 C C . ARG A 1 181 ? -13.609 30.922 21 1 93.19 181 ARG A C 1
ATOM 1385 O O . ARG A 1 181 ? -14.188 30.031 20.375 1 93.19 181 ARG A O 1
ATOM 1392 N N . PRO A 1 182 ? -14.094 32.125 21.203 1 91.69 182 PRO A N 1
ATOM 1393 C CA . PRO A 1 182 ? -15.336 32.469 20.5 1 91.69 182 PRO A CA 1
ATOM 1394 C C . PRO A 1 182 ? -15.258 32.219 19 1 91.69 182 PRO A C 1
ATOM 1396 O O . PRO A 1 182 ? -14.266 32.562 18.359 1 91.69 182 PRO A O 1
ATOM 1399 N N . GLY A 1 183 ? -16.219 31.5 18.484 1 90.94 183 GLY A N 1
ATOM 1400 C CA . GLY A 1 183 ? -16.25 31.203 17.062 1 90.94 183 GLY A CA 1
ATOM 1401 C C . GLY A 1 183 ? -15.703 29.828 16.734 1 90.94 183 GLY A C 1
ATOM 1402 O O . GLY A 1 183 ? -15.945 29.297 15.633 1 90.94 183 GLY A O 1
ATOM 1403 N N . GLU A 1 184 ? -14.93 29.234 17.672 1 88.44 184 GLU A N 1
ATOM 1404 C CA . GLU A 1 184 ? -14.383 27.906 17.438 1 88.44 184 GLU A CA 1
ATOM 1405 C C . GLU A 1 184 ? -15.414 26.812 17.75 1 88.44 184 GLU A C 1
ATOM 1407 O O . GLU A 1 184 ? -16.25 27 18.625 1 88.44 184 GLU A O 1
ATOM 1412 N N . GLN A 1 185 ? -15.398 25.812 16.906 1 83.25 185 GLN A N 1
ATOM 1413 C CA . GLN A 1 185 ? -16.312 24.688 17.078 1 83.25 185 GLN A CA 1
ATOM 1414 C C . GLN A 1 185 ? -15.555 23.375 17.281 1 83.25 185 GLN A C 1
ATOM 1416 O O . GLN A 1 185 ? -14.508 23.172 16.672 1 83.25 185 GLN A O 1
ATOM 1421 N N . GLU A 1 186 ? -16.156 22.562 18.125 1 85.25 186 GLU A N 1
ATOM 1422 C CA . GLU A 1 186 ? -15.594 21.234 18.375 1 85.25 186 GLU A CA 1
ATOM 1423 C C . GLU A 1 186 ? -15.453 20.453 17.062 1 85.25 186 GLU A C 1
ATOM 1425 O O . GLU A 1 186 ? -16.406 20.328 16.297 1 85.25 186 GLU A O 1
ATOM 1430 N N . GLY A 1 187 ? -14.188 20.016 16.812 1 84.31 187 GLY A N 1
ATOM 1431 C CA . GLY A 1 187 ? -13.961 19.172 15.664 1 84.31 187 GLY A CA 1
ATOM 1432 C C . GLY A 1 187 ? -13.664 19.953 14.398 1 84.31 187 GLY A C 1
ATOM 1433 O O . GLY A 1 187 ? -13.445 19.359 13.336 1 84.31 187 GLY A O 1
ATOM 1434 N N . ARG A 1 188 ? -13.609 21.219 14.477 1 82.5 188 ARG A N 1
ATOM 1435 C CA . ARG A 1 188 ? -13.297 22.031 13.305 1 82.5 188 ARG A CA 1
ATOM 1436 C C . ARG A 1 188 ? -11.859 22.531 13.359 1 82.5 188 ARG A C 1
ATOM 1438 O O . ARG A 1 188 ? -11.008 22.078 12.594 1 82.5 188 ARG A O 1
ATOM 1445 N N . GLU A 1 189 ? -11.594 23.359 14.391 1 86 189 GLU A N 1
ATOM 1446 C CA . GLU A 1 189 ? -10.234 23.859 14.555 1 86 189 GLU A CA 1
ATOM 1447 C C . GLU A 1 189 ? -9.406 22.906 15.422 1 86 189 GLU A C 1
ATOM 1449 O O . GLU A 1 189 ? -8.242 22.625 15.102 1 86 189 GLU A O 1
ATOM 1454 N N . TYR A 1 190 ? -10.07 22.531 16.453 1 92.25 190 TYR A N 1
ATOM 1455 C CA . TYR A 1 190 ? -9.453 21.609 17.406 1 92.25 190 TYR A CA 1
ATOM 1456 C C . TYR A 1 190 ? -10.477 20.641 17.984 1 92.25 190 TYR A C 1
ATOM 1458 O O . TYR A 1 190 ? -11.688 20.891 17.891 1 92.25 190 TYR A O 1
ATOM 1466 N N . HIS A 1 191 ? -10 19.547 18.422 1 91.62 191 HIS A N 1
ATOM 1467 C CA . HIS A 1 191 ? -10.727 18.812 19.438 1 91.62 191 HIS A CA 1
ATOM 1468 C C . HIS A 1 191 ? -10.312 19.266 20.844 1 91.62 191 HIS A C 1
ATOM 1470 O O . HIS A 1 191 ? -9.133 19.203 21.203 1 91.62 191 HIS A O 1
ATOM 1476 N N . PHE A 1 192 ? -11.383 19.719 21.516 1 93.19 192 PHE A N 1
ATOM 1477 C CA . PHE A 1 192 ? -11.086 20.25 22.844 1 93.19 192 PHE A CA 1
ATOM 1478 C C . PHE A 1 192 ? -11.242 19.156 23.906 1 93.19 192 PHE A C 1
ATOM 1480 O O . PHE A 1 192 ? -12.32 18.594 24.062 1 93.19 192 PHE A O 1
ATOM 1487 N N . VAL A 1 193 ? -10.172 18.891 24.594 1 93.88 193 VAL A N 1
ATOM 1488 C CA . VAL A 1 193 ? -10.148 17.859 25.625 1 93.88 193 VAL A CA 1
ATOM 1489 C C . VAL A 1 193 ? -9.523 18.406 26.891 1 93.88 193 VAL A C 1
ATOM 1491 O O . VAL A 1 193 ? -8.93 19.484 26.891 1 93.88 193 VAL A O 1
ATOM 1494 N N . THR A 1 194 ? -9.727 17.656 27.922 1 94.94 194 THR A N 1
ATOM 1495 C CA . THR A 1 194 ? -9.109 18.094 29.172 1 94.94 194 THR A CA 1
ATOM 1496 C C . THR A 1 194 ? -7.602 17.828 29.141 1 94.94 194 THR A C 1
ATOM 1498 O O . THR A 1 194 ? -7.125 16.984 28.391 1 94.94 194 THR A O 1
ATOM 1501 N N . LYS A 1 195 ? -6.961 18.625 29.938 1 94.69 195 LYS A N 1
ATOM 1502 C CA . LYS A 1 195 ? -5.516 18.438 30.031 1 94.69 195 LYS A CA 1
ATOM 1503 C C . LYS A 1 195 ? -5.18 17.031 30.516 1 94.69 195 LYS A C 1
ATOM 1505 O O . LYS A 1 195 ? -4.227 16.406 30.031 1 94.69 195 LYS A O 1
ATOM 1510 N N . GLU A 1 196 ? -5.953 16.5 31.391 1 94.94 196 GLU A N 1
ATOM 1511 C CA . GLU A 1 196 ? -5.758 15.148 31.922 1 94.94 196 GLU A CA 1
ATOM 1512 C C . GLU A 1 196 ? -5.902 14.102 30.812 1 94.94 196 GLU A C 1
ATOM 1514 O O . GLU A 1 196 ? -5.105 13.164 30.734 1 94.94 196 GLU A O 1
ATOM 1519 N N . GLU A 1 197 ? -6.863 14.32 30.047 1 93.62 197 GLU A N 1
ATOM 1520 C CA . GLU A 1 197 ? -7.078 13.398 28.938 1 93.62 197 GLU A CA 1
ATOM 1521 C C . GLU A 1 197 ? -5.902 13.422 27.969 1 93.62 197 GLU A C 1
ATOM 1523 O O . GLU A 1 197 ? -5.465 12.367 27.484 1 93.62 197 GLU A O 1
ATOM 1528 N N . MET A 1 198 ? -5.414 14.523 27.688 1 94.5 198 MET A N 1
ATOM 1529 C CA . MET A 1 198 ? -4.289 14.648 26.75 1 94.5 198 MET A CA 1
ATOM 1530 C C . MET A 1 198 ? -3.035 14.008 27.344 1 94.5 198 MET A C 1
ATOM 1532 O O . MET A 1 198 ? -2.291 13.336 26.625 1 94.5 198 MET A O 1
ATOM 1536 N N . LEU A 1 199 ? -2.822 14.211 28.562 1 95.31 199 LEU A N 1
ATOM 1537 C CA . LEU A 1 199 ? -1.657 13.625 29.219 1 95.31 199 LEU A CA 1
ATOM 1538 C C . LEU A 1 199 ? -1.735 12.102 29.203 1 95.31 199 LEU A C 1
ATOM 1540 O O . LEU A 1 199 ? -0.717 11.422 29.031 1 95.31 199 LEU A O 1
ATOM 1544 N N . ARG A 1 200 ? -2.854 11.594 29.375 1 95.25 200 ARG A N 1
ATOM 1545 C CA . ARG A 1 200 ? -3.051 10.148 29.281 1 95.25 200 ARG A CA 1
ATOM 1546 C C . ARG A 1 200 ? -2.688 9.633 27.891 1 95.25 200 ARG A C 1
ATOM 1548 O O . ARG A 1 200 ? -2.01 8.617 27.75 1 95.25 200 ARG A O 1
ATOM 1555 N N . LYS A 1 201 ? -3.117 10.312 26.859 1 92.62 201 LYS A N 1
ATOM 1556 C CA . LYS A 1 201 ? -2.814 9.922 25.484 1 92.62 201 LYS A CA 1
ATOM 1557 C C . LYS A 1 201 ? -1.313 9.977 25.219 1 92.62 201 LYS A C 1
ATOM 1559 O O . LYS A 1 201 ? -0.771 9.109 24.531 1 92.62 201 LYS A O 1
ATOM 1564 N N . ILE A 1 202 ? -0.696 10.961 25.766 1 93.56 202 ILE A N 1
ATOM 1565 C CA . ILE A 1 202 ? 0.748 11.109 25.625 1 93.56 202 ILE A CA 1
ATOM 1566 C C . ILE A 1 202 ? 1.459 9.938 26.297 1 93.56 202 ILE A C 1
ATOM 1568 O O . ILE A 1 202 ? 2.334 9.305 25.688 1 93.56 202 ILE A O 1
ATOM 1572 N N . ARG A 1 203 ? 1.036 9.562 27.453 1 94.5 203 ARG A N 1
ATOM 1573 C CA . ARG A 1 203 ? 1.664 8.484 28.219 1 94.5 203 ARG A CA 1
ATOM 1574 C C . ARG A 1 203 ? 1.479 7.141 27.531 1 94.5 203 ARG A C 1
ATOM 1576 O O . ARG A 1 203 ? 2.359 6.281 27.578 1 94.5 203 ARG A O 1
ATOM 1583 N N . ASN A 1 204 ? 0.443 7.035 26.875 1 93.75 204 ASN A N 1
ATOM 1584 C CA . ASN A 1 204 ? 0.129 5.781 26.203 1 93.75 204 ASN A CA 1
ATOM 1585 C C . ASN A 1 204 ? 0.758 5.719 24.812 1 93.75 204 ASN A C 1
ATOM 1587 O O . ASN A 1 204 ? 0.505 4.777 24.062 1 93.75 204 ASN A O 1
ATOM 1591 N N . GLY A 1 205 ? 1.444 6.691 24.469 1 91.69 205 GLY A N 1
ATOM 1592 C CA . GLY A 1 205 ? 2.104 6.703 23.172 1 91.69 205 GLY A CA 1
ATOM 1593 C C . GLY A 1 205 ? 1.148 6.957 22.016 1 91.69 205 GLY A C 1
ATOM 1594 O O . GLY A 1 205 ? 1.437 6.598 20.875 1 91.69 205 GLY A O 1
ATOM 1595 N N . GLY A 1 206 ? 0.067 7.527 22.266 1 93 206 GLY A N 1
ATOM 1596 C CA . GLY A 1 206 ? -0.976 7.699 21.281 1 93 206 GLY A CA 1
ATOM 1597 C C . GLY A 1 206 ? -0.87 9.008 20.516 1 93 206 GLY A C 1
ATOM 1598 O O . GLY A 1 206 ? -1.732 9.336 19.703 1 93 206 GLY A O 1
ATOM 1599 N N . MET A 1 207 ? 0.193 9.844 20.844 1 94.81 207 MET A N 1
ATOM 1600 C CA . MET A 1 207 ? 0.349 11.141 20.203 1 94.81 207 MET A CA 1
ATOM 1601 C C . MET A 1 207 ? 1.489 11.117 19.188 1 94.81 207 MET A C 1
ATOM 1603 O O . MET A 1 207 ? 2.596 10.672 19.5 1 94.81 207 MET A O 1
ATOM 1607 N N . ILE A 1 208 ? 1.238 11.562 17.969 1 95.5 208 ILE A N 1
ATOM 1608 C CA . ILE A 1 208 ? 2.258 11.695 16.938 1 95.5 208 ILE A CA 1
ATOM 1609 C C . ILE A 1 208 ? 3.184 12.859 17.266 1 95.5 208 ILE A C 1
ATOM 1611 O O . ILE A 1 208 ? 4.402 12.758 17.109 1 95.5 208 ILE A O 1
ATOM 1615 N N . GLU A 1 209 ? 2.553 13.922 17.656 1 95.44 209 GLU A N 1
ATOM 1616 C CA . GLU A 1 209 ? 3.248 15.133 18.094 1 95.44 209 GLU A CA 1
ATOM 1617 C C . GLU A 1 209 ? 2.439 15.883 19.141 1 95.44 209 GLU A C 1
ATOM 1619 O O . GLU A 1 209 ? 1.208 15.836 19.141 1 95.44 209 GLU A O 1
ATOM 1624 N N . TRP A 1 210 ? 3.213 16.531 20.047 1 94.56 210 TRP A N 1
ATOM 1625 C CA . TRP A 1 210 ? 2.557 17.359 21.047 1 94.56 210 TRP A CA 1
ATOM 1626 C C . TRP A 1 210 ? 3.51 18.406 21.594 1 94.56 210 TRP A C 1
ATOM 1628 O O . TRP A 1 210 ? 4.727 18.312 21.406 1 94.56 210 TRP A O 1
ATOM 1638 N N . GLY A 1 211 ? 2.93 19.484 22.062 1 93.81 211 GLY A N 1
ATOM 1639 C CA . GLY A 1 211 ? 3.66 20.562 22.688 1 93.81 211 GLY A CA 1
ATOM 1640 C C . GLY A 1 211 ? 2.83 21.344 23.688 1 93.81 211 GLY A C 1
ATOM 1641 O O . GLY A 1 211 ? 1.633 21.094 23.844 1 93.81 211 GLY A O 1
ATOM 1642 N N . GLU A 1 212 ? 3.531 22.141 24.406 1 94.69 212 GLU A N 1
ATOM 1643 C CA . GLU A 1 212 ? 2.861 22.969 25.422 1 94.69 212 GLU A CA 1
ATOM 1644 C C . GLU A 1 212 ? 3.064 24.453 25.141 1 94.69 212 GLU A C 1
ATOM 1646 O O . GLU A 1 212 ? 4.164 24.875 24.781 1 94.69 212 GLU A O 1
ATOM 1651 N N . LEU A 1 213 ? 2.008 25.203 25.188 1 92.5 213 LEU A N 1
ATOM 1652 C CA . LEU A 1 213 ? 2.014 26.656 25.062 1 92.5 213 LEU A CA 1
ATOM 1653 C C . LEU A 1 213 ? 1.061 27.297 26.062 1 92.5 213 LEU A C 1
ATOM 1655 O O . LEU A 1 213 ? -0.118 26.938 26.109 1 92.5 213 LEU A O 1
ATOM 1659 N N . ASP A 1 214 ? 1.582 28.281 26.828 1 93.88 214 ASP A N 1
ATOM 1660 C CA . ASP A 1 214 ? 0.801 28.969 27.844 1 93.88 214 ASP A CA 1
ATOM 1661 C C . ASP A 1 214 ? 0.093 27.969 28.766 1 93.88 214 ASP A C 1
ATOM 1663 O O . ASP A 1 214 ? -1.104 28.109 29.016 1 93.88 214 ASP A O 1
ATOM 1667 N N . ASN A 1 215 ? 0.719 26.906 29.016 1 93.81 215 ASN A N 1
ATOM 1668 C CA . ASN A 1 215 ? 0.285 25.859 29.953 1 93.81 215 ASN A CA 1
ATOM 1669 C C . ASN A 1 215 ? -0.853 25.031 29.375 1 93.81 215 ASN A C 1
ATOM 1671 O O . ASN A 1 215 ? -1.605 24.391 30.109 1 93.81 215 ASN A O 1
ATOM 1675 N N . GLN A 1 216 ? -1.047 25.219 28.141 1 95.88 216 GLN A N 1
ATOM 1676 C CA . GLN A 1 216 ? -2.016 24.375 27.438 1 95.88 216 GLN A CA 1
ATOM 1677 C C . GLN A 1 216 ? -1.321 23.422 26.469 1 95.88 216 GLN A C 1
ATOM 1679 O O . GLN A 1 216 ? -0.259 23.75 25.938 1 95.88 216 GLN A O 1
ATOM 1684 N N . LEU A 1 217 ? -1.932 22.297 26.391 1 96.56 217 LEU A N 1
ATOM 1685 C CA . LEU A 1 217 ? -1.336 21.281 25.531 1 96.56 217 LEU A CA 1
ATOM 1686 C C . LEU A 1 217 ? -1.989 21.266 24.156 1 96.56 217 LEU A C 1
ATOM 1688 O O . LEU A 1 217 ? -3.195 21.484 24.031 1 96.56 217 LEU A O 1
ATOM 1692 N N . TYR A 1 218 ? -1.134 21.078 23.188 1 96.19 218 TYR A N 1
ATOM 1693 C CA . TYR A 1 218 ? -1.544 20.922 21.797 1 96.19 218 TYR A CA 1
ATOM 1694 C C . TYR A 1 218 ? -0.904 19.688 21.188 1 96.19 218 TYR A C 1
ATOM 1696 O O . TYR A 1 218 ? 0.206 19.297 21.562 1 96.19 218 TYR A O 1
ATOM 1704 N N . GLY A 1 219 ? -1.67 19.016 20.234 1 95.94 219 GLY A N 1
ATOM 1705 C CA . GLY A 1 219 ? -1.006 17.891 19.578 1 95.94 219 GLY A CA 1
ATOM 1706 C C . GLY A 1 219 ? -1.882 17.188 18.562 1 95.94 219 GLY A C 1
ATOM 1707 O O . GLY A 1 219 ? -3.039 17.578 18.359 1 95.94 219 GLY A O 1
ATOM 1708 N N . THR A 1 220 ? -1.283 16.297 17.844 1 94.88 220 THR A N 1
ATOM 1709 C CA . THR A 1 220 ? -1.93 15.438 16.859 1 94.88 220 THR A CA 1
ATOM 1710 C C . THR A 1 220 ? -1.956 13.992 17.328 1 94.88 220 THR A C 1
ATOM 1712 O O . THR A 1 220 ? -0.916 13.422 17.672 1 94.88 220 THR A O 1
ATOM 1715 N N . CYS A 1 221 ? -3.115 13.445 17.391 1 93.19 221 CYS A N 1
ATOM 1716 C CA . CYS A 1 221 ? -3.264 12.078 17.875 1 93.19 221 CYS A CA 1
ATOM 1717 C C . CYS A 1 221 ? -3.135 11.078 16.734 1 93.19 221 CYS A C 1
ATOM 1719 O O . CYS A 1 221 ? -3.623 11.32 15.625 1 93.19 221 CYS A O 1
ATOM 1721 N N . ALA A 1 222 ? -2.58 9.906 17.062 1 94 222 ALA A N 1
ATOM 1722 C CA . ALA A 1 222 ? -2.367 8.852 16.078 1 94 222 ALA A CA 1
ATOM 1723 C C . ALA A 1 222 ? -3.697 8.305 15.562 1 94 222 ALA A C 1
ATOM 1725 O O . ALA A 1 222 ? -3.834 8 14.375 1 94 222 ALA A O 1
ATOM 1726 N N . ASP A 1 223 ? -4.629 8.227 16.438 1 89.75 223 ASP A N 1
ATOM 1727 C CA . ASP A 1 223 ? -5.93 7.672 16.078 1 89.75 223 ASP A CA 1
ATOM 1728 C C . ASP A 1 223 ? -6.609 8.531 15.008 1 89.75 223 ASP A C 1
ATOM 1730 O O . ASP A 1 223 ? -7.305 8.016 14.133 1 89.75 223 ASP A O 1
ATOM 1734 N N . ALA A 1 224 ? -6.449 9.828 15.117 1 89.25 224 ALA A N 1
ATOM 1735 C CA . ALA A 1 224 ? -7.004 10.734 14.109 1 89.25 224 ALA A CA 1
ATOM 1736 C C . ALA A 1 224 ? -6.371 10.484 12.742 1 89.25 224 ALA A C 1
ATOM 1738 O O . ALA A 1 224 ? -7.066 10.477 11.727 1 89.25 224 ALA A O 1
ATOM 1739 N N . VAL A 1 225 ? -5.113 10.266 12.734 1 93.44 225 VAL A N 1
ATOM 1740 C CA . VAL A 1 225 ? -4.406 9.969 11.492 1 93.44 225 VAL A CA 1
ATOM 1741 C C . VAL A 1 225 ? -4.891 8.641 10.922 1 93.44 225 VAL A C 1
ATOM 1743 O O . VAL A 1 225 ? -5.18 8.539 9.727 1 93.44 225 VAL A O 1
ATOM 1746 N N . ARG A 1 226 ? -5.047 7.652 11.781 1 90.75 226 ARG A N 1
ATOM 1747 C CA . ARG A 1 226 ? -5.539 6.344 11.359 1 90.75 226 ARG A CA 1
ATOM 1748 C C . ARG A 1 226 ? -6.914 6.457 10.711 1 90.75 226 ARG A C 1
ATOM 1750 O O . ARG A 1 226 ? -7.184 5.801 9.703 1 90.75 226 ARG A O 1
ATOM 1757 N N . THR A 1 227 ? -7.672 7.273 11.273 1 85.69 227 THR A N 1
ATOM 1758 C CA . THR A 1 227 ? -9.023 7.461 10.75 1 85.69 227 THR A CA 1
ATOM 1759 C C . THR A 1 227 ? -8.984 8 9.328 1 85.69 227 THR A C 1
ATOM 1761 O O . THR A 1 227 ? -9.703 7.516 8.453 1 85.69 227 THR A O 1
ATOM 1764 N N . VAL A 1 228 ? -8.18 8.969 9.086 1 87.75 228 VAL A N 1
ATOM 1765 C CA . VAL A 1 228 ? -8.039 9.531 7.75 1 87.75 228 VAL A CA 1
ATOM 1766 C C . VAL A 1 228 ? -7.52 8.461 6.789 1 87.75 228 VAL A C 1
ATOM 1768 O O . VAL A 1 228 ? -8.086 8.258 5.715 1 87.75 228 VAL A O 1
ATOM 1771 N N . VAL A 1 229 ? -6.492 7.738 7.207 1 91.19 229 VAL A N 1
ATOM 1772 C CA . VAL A 1 229 ? -5.875 6.707 6.379 1 91.19 229 VAL A CA 1
ATOM 1773 C C . VAL A 1 229 ? -6.906 5.637 6.027 1 91.19 229 VAL A C 1
ATOM 1775 O O . VAL A 1 229 ? -7.016 5.227 4.871 1 91.19 229 VAL A O 1
ATOM 1778 N N . ARG A 1 230 ? -7.695 5.305 6.988 1 84.75 230 ARG A N 1
ATOM 1779 C CA . ARG A 1 230 ? -8.68 4.238 6.801 1 84.75 230 ARG A CA 1
ATOM 1780 C C . ARG A 1 230 ? -9.812 4.699 5.891 1 84.75 230 ARG A C 1
ATOM 1782 O O . ARG A 1 230 ? -10.562 3.877 5.355 1 84.75 230 ARG A O 1
ATOM 1789 N N . SER A 1 231 ? -9.969 5.98 5.699 1 80 231 SER A N 1
ATOM 1790 C CA . SER A 1 231 ? -11 6.516 4.816 1 80 231 SER A CA 1
ATOM 1791 C C . SER A 1 231 ? -10.555 6.488 3.359 1 80 231 SER A C 1
ATOM 1793 O O . SER A 1 231 ? -11.281 6.926 2.471 1 80 231 SER A O 1
ATOM 1795 N N . GLY A 1 232 ? -9.359 6.031 3.152 1 82.38 232 GLY A N 1
ATOM 1796 C CA . GLY A 1 232 ? -8.875 5.898 1.789 1 82.38 232 GLY A CA 1
ATOM 1797 C C . GLY A 1 232 ? -8.211 7.16 1.267 1 82.38 232 GLY A C 1
ATOM 1798 O O . GLY A 1 232 ? -7.969 7.289 0.065 1 82.38 232 GLY A O 1
ATOM 1799 N N . ARG A 1 233 ? -8.031 8.117 2.176 1 86.5 233 ARG A N 1
ATOM 1800 C CA . ARG A 1 233 ? -7.363 9.352 1.793 1 86.5 233 ARG A CA 1
ATOM 1801 C C . ARG A 1 233 ? -5.953 9.414 2.371 1 86.5 233 ARG A C 1
ATOM 1803 O O . ARG A 1 233 ? -5.668 8.805 3.4 1 86.5 233 ARG A O 1
ATOM 1810 N N . MET A 1 234 ? -5.086 10.023 1.633 1 93.88 234 MET A N 1
ATOM 1811 C CA . MET A 1 234 ? -3.756 10.312 2.16 1 93.88 234 MET A CA 1
ATOM 1812 C C . MET A 1 234 ? -3.814 11.43 3.193 1 93.88 234 MET A C 1
ATOM 1814 O O . MET A 1 234 ? -4.328 12.516 2.912 1 93.88 234 MET A O 1
ATOM 1818 N N . CYS A 1 235 ? -3.352 11.148 4.367 1 95.94 235 CYS A N 1
ATOM 1819 C CA . CYS A 1 235 ? -3.379 12.141 5.43 1 95.94 235 CYS A CA 1
ATOM 1820 C C . CYS A 1 235 ? -2.252 13.156 5.258 1 95.94 235 CYS A C 1
ATOM 1822 O O . CYS A 1 235 ? -1.077 12.781 5.238 1 95.94 235 CYS A O 1
ATOM 1824 N N . VAL A 1 236 ? -2.566 14.43 5.184 1 97.69 236 VAL A N 1
ATOM 1825 C CA . VAL A 1 236 ? -1.57 15.477 4.977 1 97.69 236 VAL A CA 1
ATOM 1826 C C . VAL A 1 236 ? -1.271 16.172 6.301 1 97.69 236 VAL A C 1
ATOM 1828 O O . VAL A 1 236 ? -2.168 16.734 6.93 1 97.69 236 VAL A O 1
ATOM 1831 N N . LEU A 1 237 ? -0.017 16.109 6.645 1 97.38 237 LEU A N 1
ATOM 1832 C CA . LEU A 1 237 ? 0.4 16.688 7.918 1 97.38 237 LEU A CA 1
ATOM 1833 C C . LEU A 1 237 ? 1.521 17.703 7.711 1 97.38 237 LEU A C 1
ATOM 1835 O O . LEU A 1 237 ? 2.357 17.531 6.82 1 97.38 237 LEU A O 1
ATOM 1839 N N . ASP A 1 238 ? 1.504 18.734 8.453 1 96.25 238 ASP A N 1
ATOM 1840 C CA . ASP A 1 238 ? 2.598 19.703 8.508 1 96.25 238 ASP A CA 1
ATOM 1841 C C . ASP A 1 238 ? 3.219 19.75 9.906 1 96.25 238 ASP A C 1
ATOM 1843 O O . ASP A 1 238 ? 3.377 20.828 10.484 1 96.25 238 ASP A O 1
ATOM 1847 N N . CYS A 1 239 ? 3.645 18.688 10.352 1 93.94 239 CYS A N 1
ATOM 1848 C CA . CYS A 1 239 ? 4.156 18.516 11.703 1 93.94 239 CYS A CA 1
ATOM 1849 C C . CYS A 1 239 ? 5.652 18.797 11.766 1 93.94 239 CYS A C 1
ATOM 1851 O O . CYS A 1 239 ? 6.277 19.062 10.734 1 93.94 239 CYS A O 1
ATOM 1853 N N . ALA A 1 240 ? 6.141 18.766 13.008 1 94.12 240 ALA A N 1
ATOM 1854 C CA . ALA A 1 240 ? 7.574 18.922 13.234 1 94.12 240 ALA A CA 1
ATOM 1855 C C . ALA A 1 240 ? 8.336 17.656 12.867 1 94.12 240 ALA A C 1
ATOM 1857 O O . ALA A 1 240 ? 7.758 16.562 12.836 1 94.12 240 ALA A O 1
ATOM 1858 N N . PRO A 1 241 ? 9.656 17.844 12.617 1 95.25 241 PRO A N 1
ATOM 1859 C CA . PRO A 1 241 ? 10.445 16.688 12.203 1 95.25 241 PRO A CA 1
ATOM 1860 C C . PRO A 1 241 ? 10.398 15.539 13.211 1 95.25 241 PRO A C 1
ATOM 1862 O O . PRO A 1 241 ? 10.445 14.367 12.82 1 95.25 241 PRO A O 1
ATOM 1865 N N . GLN A 1 242 ? 10.188 15.867 14.445 1 94.25 242 GLN A N 1
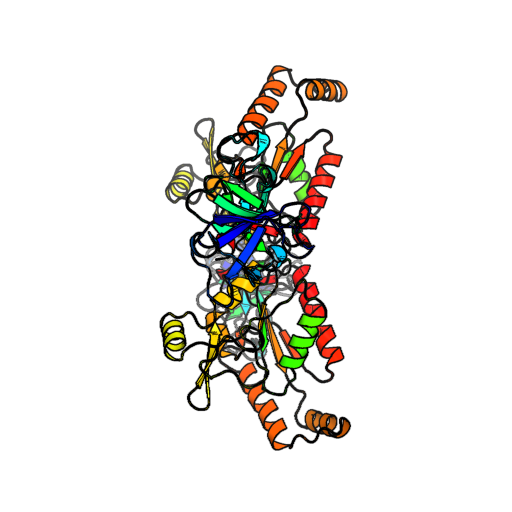ATOM 1866 C CA . GLN A 1 242 ? 10.188 14.844 15.492 1 94.25 242 GLN A CA 1
ATOM 1867 C C . GLN A 1 242 ? 9.031 13.867 15.305 1 94.25 242 GLN A C 1
ATOM 1869 O O . GLN A 1 242 ? 9.094 12.727 15.766 1 94.25 242 GLN A O 1
ATOM 1874 N N . ALA A 1 243 ? 8.031 14.289 14.656 1 96.31 243 ALA A N 1
ATOM 1875 C CA . ALA A 1 243 ? 6.867 13.445 14.414 1 96.31 243 ALA A CA 1
ATOM 1876 C C . ALA A 1 243 ? 7.234 12.242 13.555 1 96.31 243 ALA A C 1
ATOM 1878 O O . ALA A 1 243 ? 6.543 11.219 13.586 1 96.31 243 ALA A O 1
ATOM 1879 N N . LEU A 1 244 ? 8.305 12.32 12.812 1 96.25 244 LEU A N 1
ATOM 1880 C CA . LEU A 1 244 ? 8.727 11.25 11.906 1 96.25 244 LEU A CA 1
ATOM 1881 C C . LEU A 1 244 ? 9.133 10.008 12.688 1 96.25 244 LEU A C 1
ATOM 1883 O O . LEU A 1 244 ? 9.078 8.891 12.164 1 96.25 244 LEU A O 1
ATOM 1887 N N . SER A 1 245 ? 9.523 10.227 13.922 1 94.44 245 SER A N 1
ATOM 1888 C CA . SER A 1 245 ? 9.852 9.078 14.758 1 94.44 245 SER A CA 1
ATOM 1889 C C . SER A 1 245 ? 8.648 8.164 14.945 1 94.44 245 SER A C 1
ATOM 1891 O O . SER A 1 245 ? 8.805 6.949 15.094 1 94.44 245 SER A O 1
ATOM 1893 N N . HIS A 1 246 ? 7.488 8.734 14.867 1 94.31 246 HIS A N 1
ATOM 1894 C CA . HIS A 1 246 ? 6.25 7.98 15.023 1 94.31 246 HIS A CA 1
ATOM 1895 C C . HIS A 1 246 ? 5.68 7.562 13.672 1 94.31 246 HIS A C 1
ATOM 1897 O O . HIS A 1 246 ? 5.121 6.473 13.539 1 94.31 246 HIS A O 1
ATOM 1903 N N . LEU A 1 247 ? 5.891 8.352 12.711 1 96.25 247 LEU A N 1
ATOM 1904 C CA . LEU A 1 247 ? 5.188 8.203 11.438 1 96.25 247 LEU A CA 1
ATOM 1905 C C . LEU A 1 247 ? 5.965 7.293 10.492 1 96.25 247 LEU A C 1
ATOM 1907 O O . LEU A 1 247 ? 5.383 6.68 9.594 1 96.25 247 LEU A O 1
ATOM 1911 N N . TYR A 1 248 ? 7.281 7.254 10.625 1 95.56 248 TYR A N 1
ATOM 1912 C CA . TYR A 1 248 ? 8.133 6.555 9.664 1 95.56 248 TYR A CA 1
ATOM 1913 C C . TYR A 1 248 ? 8.117 5.051 9.922 1 95.56 248 TYR A C 1
ATOM 1915 O O . TYR A 1 248 ? 9.141 4.469 10.289 1 95.56 248 TYR A O 1
ATOM 1923 N N . THR A 1 249 ? 6.957 4.406 9.695 1 93.81 249 THR A N 1
ATOM 1924 C CA . THR A 1 249 ? 6.703 2.99 9.945 1 93.81 249 THR A CA 1
ATOM 1925 C C . THR A 1 249 ? 5.875 2.381 8.82 1 93.81 249 THR A C 1
ATOM 1927 O O . THR A 1 249 ? 5.418 3.094 7.926 1 93.81 249 THR A O 1
ATOM 1930 N N . SER A 1 250 ? 5.668 1.044 8.922 1 90.44 250 SER A N 1
ATOM 1931 C CA . SER A 1 250 ? 4.852 0.322 7.945 1 90.44 250 SER A CA 1
ATOM 1932 C C . SER A 1 250 ? 3.383 0.708 8.062 1 90.44 250 SER A C 1
ATOM 1934 O O . SER A 1 250 ? 2.619 0.556 7.102 1 90.44 250 SER A O 1
ATOM 1936 N N . GLU A 1 251 ? 3.027 1.21 9.195 1 90.25 251 GLU A N 1
ATOM 1937 C CA . GLU A 1 251 ? 1.63 1.567 9.414 1 90.25 251 GLU A CA 1
ATOM 1938 C C . GLU A 1 251 ? 1.244 2.809 8.617 1 90.25 251 GLU A C 1
ATOM 1940 O O . GLU A 1 251 ? 0.185 2.842 7.988 1 90.25 251 GLU A O 1
ATOM 1945 N N . PHE A 1 252 ? 2.176 3.795 8.602 1 94.44 252 PHE A N 1
ATOM 1946 C CA . PHE A 1 252 ? 1.795 5.086 8.039 1 94.44 252 PHE A CA 1
ATOM 1947 C C . PHE A 1 252 ? 2.473 5.316 6.695 1 94.44 252 PHE A C 1
ATOM 1949 O O . PHE A 1 252 ? 2.043 6.168 5.914 1 94.44 252 PHE A O 1
ATOM 1956 N N . MET A 1 253 ? 3.578 4.645 6.434 1 94.75 253 MET A N 1
ATOM 1957 C CA . MET A 1 253 ? 4.273 4.711 5.152 1 94.75 253 MET A CA 1
ATOM 1958 C C . MET A 1 253 ? 4.277 6.137 4.609 1 94.75 253 MET A C 1
ATOM 1960 O O . MET A 1 253 ? 3.766 6.391 3.52 1 94.75 253 MET A O 1
ATOM 1964 N N . PRO A 1 254 ? 4.949 7.023 5.297 1 97.38 254 PRO A N 1
ATOM 1965 C CA . PRO A 1 254 ? 4.863 8.438 4.926 1 97.38 254 PRO A CA 1
ATOM 1966 C C . PRO A 1 254 ? 5.668 8.766 3.672 1 97.38 254 PRO A C 1
ATOM 1968 O O . PRO A 1 254 ? 6.641 8.078 3.357 1 97.38 254 PRO A O 1
ATOM 1971 N N . PHE A 1 255 ? 5.191 9.695 2.924 1 97.94 255 PHE A N 1
ATOM 1972 C CA . PHE A 1 255 ? 5.969 10.445 1.942 1 97.94 255 PHE A CA 1
ATOM 1973 C C . PHE A 1 255 ? 6.348 11.82 2.486 1 97.94 255 PHE A C 1
ATOM 1975 O O . PHE A 1 255 ? 5.48 12.664 2.713 1 97.94 255 PHE A O 1
ATOM 1982 N N . VAL A 1 256 ? 7.688 11.992 2.713 1 98 256 VAL A N 1
ATOM 1983 C CA . VAL A 1 256 ? 8.164 13.164 3.436 1 98 256 VAL A CA 1
ATOM 1984 C C . VAL A 1 256 ? 8.742 14.18 2.449 1 98 256 VAL A C 1
ATOM 1986 O O . VAL A 1 256 ? 9.727 13.898 1.766 1 98 256 VAL A O 1
ATOM 1989 N N . VAL A 1 257 ? 8.133 15.344 2.416 1 98.31 257 VAL A N 1
ATOM 1990 C CA . VAL A 1 257 ? 8.57 16.438 1.55 1 98.31 257 VAL A CA 1
ATOM 1991 C C . VAL A 1 257 ? 9.078 17.594 2.398 1 98.31 257 VAL A C 1
ATOM 1993 O O . VAL A 1 257 ? 8.367 18.094 3.27 1 98.31 257 VAL A O 1
ATOM 1996 N N . HIS A 1 258 ? 10.297 17.984 2.172 1 98.38 258 HIS A N 1
ATOM 1997 C CA . HIS A 1 258 ? 10.891 19.125 2.852 1 98.38 258 HIS A CA 1
ATOM 1998 C C . HIS A 1 258 ? 10.789 20.391 2.002 1 98.38 258 HIS A C 1
ATOM 2000 O O . HIS A 1 258 ? 11.391 20.469 0.932 1 98.38 258 HIS A O 1
ATOM 2006 N N . ILE A 1 259 ? 9.984 21.328 2.479 1 98.25 259 ILE A N 1
ATOM 2007 C CA . ILE A 1 259 ? 9.859 22.609 1.815 1 98.25 259 ILE A CA 1
ATOM 2008 C C . ILE A 1 259 ? 10.93 23.578 2.34 1 98.25 259 ILE A C 1
ATOM 2010 O O . ILE A 1 259 ? 11.023 23.797 3.549 1 98.25 259 ILE A O 1
ATOM 2014 N N . VAL A 1 260 ? 11.695 24.109 1.434 1 97.62 260 VAL A N 1
ATOM 2015 C CA . VAL A 1 260 ? 12.805 24.953 1.854 1 97.62 260 VAL A CA 1
ATOM 2016 C C . VAL A 1 260 ? 12.688 26.328 1.203 1 97.62 260 VAL A C 1
ATOM 2018 O O . VAL A 1 260 ? 12.125 26.469 0.111 1 97.62 260 VAL A O 1
ATOM 2021 N N . PRO A 1 261 ? 13.172 27.391 1.929 1 95.94 261 PRO A N 1
ATOM 2022 C CA . PRO A 1 261 ? 13.219 28.734 1.336 1 95.94 261 PRO A CA 1
ATOM 2023 C C . PRO A 1 261 ? 14.383 28.906 0.363 1 95.94 261 PRO A C 1
ATOM 2025 O O . PRO A 1 261 ? 15.312 28.094 0.353 1 95.94 261 PRO A O 1
ATOM 2028 N N . PRO A 1 262 ? 14.242 29.906 -0.495 1 94.5 262 PRO A N 1
ATOM 2029 C CA . PRO A 1 262 ? 15.445 30.234 -1.27 1 94.5 262 PRO A CA 1
ATOM 2030 C C . PRO A 1 262 ? 16.578 30.766 -0.401 1 94.5 262 PRO A C 1
ATOM 2032 O O . PRO A 1 262 ? 16.422 30.875 0.818 1 94.5 262 PRO A O 1
ATOM 2035 N N . GLN A 1 263 ? 17.672 30.984 -1.044 1 92.69 263 GLN A N 1
ATOM 2036 C CA . GLN A 1 263 ? 18.781 31.578 -0.291 1 92.69 263 GLN A CA 1
ATOM 2037 C C . GLN A 1 263 ? 18.375 32.938 0.3 1 92.69 263 GLN A C 1
ATOM 2039 O O . GLN A 1 263 ? 17.516 33.625 -0.239 1 92.69 263 GLN A O 1
ATOM 2044 N N . LEU A 1 264 ? 19.047 33.312 1.43 1 92.31 264 LEU A N 1
ATOM 2045 C CA . LEU A 1 264 ? 18.656 34.5 2.201 1 92.31 264 LEU A CA 1
ATOM 2046 C C . LEU A 1 264 ? 18.594 35.719 1.314 1 92.31 264 LEU A C 1
ATOM 2048 O O . LEU A 1 264 ? 17.625 36.5 1.374 1 92.31 264 LEU A O 1
ATOM 2052 N N . GLU A 1 265 ? 19.594 35.906 0.487 1 90.56 265 GLU A N 1
ATOM 2053 C CA . GLU A 1 265 ? 19.641 37.062 -0.385 1 90.56 265 GLU A CA 1
ATOM 2054 C C . GLU A 1 265 ? 18.438 37.094 -1.331 1 90.56 265 GLU A C 1
ATOM 2056 O O . GLU A 1 265 ? 17.781 38.125 -1.476 1 90.56 265 GLU A O 1
ATOM 2061 N N . GLU A 1 266 ? 18.25 36 -1.883 1 91.62 266 GLU A N 1
ATOM 2062 C CA . GLU A 1 266 ? 17.109 35.906 -2.787 1 91.62 266 GLU A CA 1
ATOM 2063 C C . GLU A 1 266 ? 15.797 36.031 -2.031 1 91.62 266 GLU A C 1
ATOM 2065 O O . GLU A 1 266 ? 14.852 36.656 -2.52 1 91.62 266 GLU A O 1
ATOM 2070 N N . PHE A 1 267 ? 15.742 35.438 -0.84 1 90.25 267 PHE A N 1
ATOM 2071 C CA . PHE A 1 267 ? 14.562 35.469 0.011 1 90.25 267 PHE A CA 1
ATOM 2072 C C . PHE A 1 267 ? 14.18 36.906 0.346 1 90.25 267 PHE A C 1
ATOM 2074 O O . PHE A 1 267 ? 13.008 37.281 0.256 1 90.25 267 PHE A O 1
ATOM 2081 N N . LEU A 1 268 ? 15.117 37.719 0.614 1 87.62 268 LEU A N 1
ATOM 2082 C CA . LEU A 1 268 ? 14.922 39.125 0.946 1 87.62 268 LEU A CA 1
ATOM 2083 C C . LEU A 1 268 ? 14.398 39.906 -0.26 1 87.62 268 LEU A C 1
ATOM 2085 O O . LEU A 1 268 ? 13.5 40.75 -0.127 1 87.62 268 LEU A O 1
ATOM 2089 N N . GLN A 1 269 ? 14.906 39.625 -1.378 1 87.81 269 GLN A N 1
ATOM 2090 C CA . GLN A 1 269 ? 14.484 40.281 -2.605 1 87.81 269 GLN A CA 1
ATOM 2091 C C . GLN A 1 269 ? 13.023 39.969 -2.922 1 87.81 269 GLN A C 1
ATOM 2093 O O . GLN A 1 269 ? 12.266 40.875 -3.287 1 87.81 269 GLN A O 1
ATOM 2098 N N . LEU A 1 270 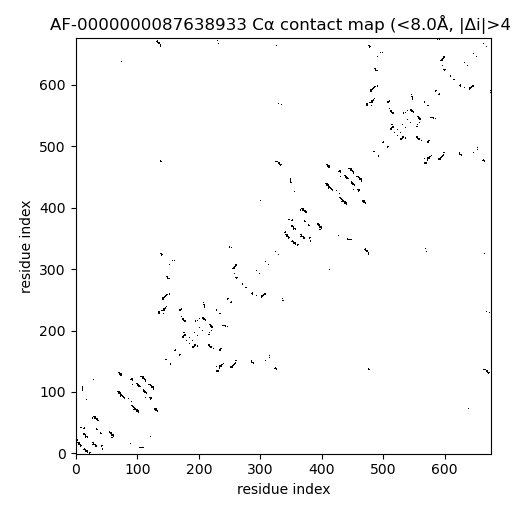? 12.703 38.781 -2.779 1 85.31 270 LEU A N 1
ATOM 2099 C CA . LEU A 1 270 ? 11.336 38.344 -3.059 1 85.31 270 LEU A CA 1
ATOM 2100 C C . LEU A 1 270 ? 10.352 39 -2.098 1 85.31 270 LEU A C 1
ATOM 2102 O O . LEU A 1 270 ? 9.258 39.406 -2.5 1 85.31 270 LEU A O 1
ATOM 2106 N N . GLU A 1 271 ? 10.719 39.031 -0.825 1 83.69 271 GLU A N 1
ATOM 2107 C CA . GLU A 1 271 ? 9.883 39.656 0.188 1 83.69 271 GLU A CA 1
ATOM 2108 C C . GLU A 1 271 ? 9.656 41.156 -0.128 1 83.69 271 GLU A C 1
ATOM 2110 O O . GLU A 1 271 ? 8.562 41.656 0.071 1 83.69 271 GLU A O 1
ATOM 2115 N N . ASN A 1 272 ? 10.656 41.719 -0.577 1 81.12 272 ASN A N 1
ATOM 2116 C CA . ASN A 1 272 ? 10.562 43.125 -0.938 1 81.12 272 ASN A CA 1
ATOM 2117 C C . ASN A 1 272 ? 9.633 43.344 -2.131 1 81.12 272 ASN A C 1
ATOM 2119 O O . ASN A 1 272 ? 8.883 44.312 -2.17 1 81.12 272 ASN A O 1
ATOM 2123 N N . LEU A 1 273 ? 9.68 42.438 -2.967 1 79.75 273 LEU A N 1
ATOM 2124 C CA . LEU A 1 273 ? 8.844 42.531 -4.156 1 79.75 273 LEU A CA 1
ATOM 2125 C C . LEU A 1 273 ? 7.375 42.312 -3.803 1 79.75 273 LEU A C 1
ATOM 2127 O O . LEU A 1 273 ? 6.492 42.938 -4.398 1 79.75 273 LEU A O 1
ATOM 2131 N N . ARG A 1 274 ? 7.09 41.5 -2.846 1 74.06 274 ARG A N 1
ATOM 2132 C CA . ARG A 1 274 ? 5.723 41.156 -2.459 1 74.06 274 ARG A CA 1
ATOM 2133 C C . ARG A 1 274 ? 5.184 42.156 -1.438 1 74.06 274 ARG A C 1
ATOM 2135 O O . ARG A 1 274 ? 4.035 42.062 -1.005 1 74.06 274 ARG A O 1
ATOM 2142 N N . GLN A 1 275 ? 5.988 43.125 -1.23 1 70.81 275 GLN A N 1
ATOM 2143 C CA . GLN A 1 275 ? 5.617 44.156 -0.254 1 70.81 275 GLN A CA 1
ATOM 2144 C C . GLN A 1 275 ? 5.242 43.531 1.083 1 70.81 275 GLN A C 1
ATOM 2146 O O . GLN A 1 275 ? 4.27 43.938 1.72 1 70.81 275 GLN A O 1
ATOM 2151 N N . ASN A 1 276 ? 5.781 42.312 1.238 1 64.12 276 ASN A N 1
ATOM 2152 C CA . ASN A 1 276 ? 5.621 41.719 2.551 1 64.12 276 ASN A CA 1
ATOM 2153 C C . ASN A 1 276 ? 6.637 42.25 3.553 1 64.12 276 ASN A C 1
ATOM 2155 O O . ASN A 1 276 ? 7.766 42.562 3.182 1 64.12 276 ASN A O 1
ATOM 2159 N N . LYS A 1 277 ? 6.23 42.688 4.645 1 70.44 277 LYS A N 1
ATOM 2160 C CA . LYS A 1 277 ? 7.004 43.438 5.629 1 70.44 277 LYS A CA 1
ATOM 2161 C C . LYS A 1 277 ? 7.633 42.5 6.664 1 70.44 277 LYS A C 1
ATOM 2163 O O . LYS A 1 277 ? 7.809 42.875 7.824 1 70.44 277 LYS A O 1
ATOM 2168 N N . ARG A 1 278 ? 8.133 41.219 6.246 1 79.12 278 ARG A N 1
ATOM 2169 C CA . ARG A 1 278 ? 8.805 40.438 7.27 1 79.12 278 ARG A CA 1
ATOM 2170 C C . ARG A 1 278 ? 10.242 40.906 7.48 1 79.12 278 ARG A C 1
ATOM 2172 O O . ARG A 1 278 ? 10.961 41.156 6.516 1 79.12 278 ARG A O 1
ATOM 2179 N N . PRO A 1 279 ? 10.586 41.125 8.75 1 84.88 279 PRO A N 1
ATOM 2180 C CA . PRO A 1 279 ? 11.945 41.562 9.055 1 84.88 279 PRO A CA 1
ATOM 2181 C C . PRO A 1 279 ? 13.016 40.562 8.656 1 84.88 279 PRO A C 1
ATOM 2183 O O . PRO A 1 279 ? 12.734 39.375 8.562 1 84.88 279 PRO A O 1
ATOM 2186 N N . VAL A 1 280 ? 14.211 41.125 8.328 1 85.88 280 VAL A N 1
ATOM 2187 C CA . VAL A 1 280 ? 15.352 40.312 7.91 1 85.88 280 VAL A CA 1
ATOM 2188 C C . VAL A 1 280 ? 15.625 39.219 8.945 1 85.88 280 VAL A C 1
ATOM 2190 O O . VAL A 1 280 ? 15.977 38.094 8.586 1 85.88 280 VAL A O 1
ATOM 2193 N N . ASP A 1 281 ? 15.445 39.531 10.172 1 89.06 281 ASP A N 1
ATOM 2194 C CA . ASP A 1 281 ? 15.719 38.562 11.25 1 89.06 281 ASP A CA 1
ATOM 2195 C C . ASP A 1 281 ? 14.805 37.344 11.148 1 89.06 281 ASP A C 1
ATOM 2197 O O . ASP A 1 281 ? 15.234 36.219 11.398 1 89.06 281 ASP A O 1
ATOM 2201 N N . GLN A 1 282 ? 13.648 37.594 10.852 1 90 282 GLN A N 1
ATOM 2202 C CA . GLN A 1 282 ? 12.688 36.5 10.703 1 90 282 GLN A CA 1
ATOM 2203 C C . GLN A 1 282 ? 13.055 35.594 9.531 1 90 282 GLN A C 1
ATOM 2205 O O . GLN A 1 282 ? 12.992 34.375 9.641 1 90 282 GLN A O 1
ATOM 2210 N N . LEU A 1 283 ? 13.484 36.219 8.484 1 91.31 283 LEU A N 1
ATOM 2211 C CA . LEU A 1 283 ? 13.852 35.438 7.297 1 91.31 283 LEU A CA 1
ATOM 2212 C C . LEU A 1 283 ? 15.109 34.625 7.543 1 91.31 283 LEU A C 1
ATOM 2214 O O . LEU A 1 283 ? 15.211 33.469 7.086 1 91.31 283 LEU A O 1
ATOM 2218 N N . SER A 1 284 ? 16 35.25 8.242 1 93.25 284 SER A N 1
ATOM 2219 C CA . SER A 1 284 ? 17.219 34.531 8.602 1 93.25 284 SER A CA 1
ATOM 2220 C C . SER A 1 284 ? 16.922 33.312 9.469 1 93.25 284 SER A C 1
ATOM 2222 O O . SER A 1 284 ? 17.547 32.281 9.32 1 93.25 284 SER A O 1
ATOM 2224 N N . LYS A 1 285 ? 15.992 33.5 10.328 1 93.69 285 LYS A N 1
ATOM 2225 C CA . LYS A 1 285 ? 15.586 32.406 11.195 1 93.69 285 LYS A CA 1
ATOM 2226 C C . LYS A 1 285 ? 14.969 31.266 10.391 1 93.69 285 LYS A C 1
ATOM 2228 O O . LYS A 1 285 ? 15.219 30.094 10.672 1 93.69 285 LYS A O 1
ATOM 2233 N N . VAL A 1 286 ? 14.211 31.625 9.453 1 94 286 VAL A N 1
ATOM 2234 C CA . VAL A 1 286 ? 13.586 30.641 8.586 1 94 286 VAL A CA 1
ATOM 2235 C C . VAL A 1 286 ? 14.664 29.828 7.867 1 94 286 VAL A C 1
ATOM 2237 O O . VAL A 1 286 ? 14.586 28.594 7.816 1 94 286 VAL A O 1
ATOM 2240 N N . CYS A 1 287 ? 15.633 30.469 7.336 1 94.88 287 CYS A N 1
ATOM 2241 C CA . CYS A 1 287 ? 16.719 29.797 6.617 1 94.88 287 CYS A CA 1
ATOM 2242 C C . CYS A 1 287 ? 17.531 28.906 7.555 1 94.88 287 CYS A C 1
ATOM 2244 O O . CYS A 1 287 ? 17.875 27.781 7.203 1 94.88 287 CYS A O 1
ATOM 2246 N N . ALA A 1 288 ? 17.781 29.438 8.727 1 95.31 288 ALA A N 1
ATOM 2247 C CA . ALA A 1 288 ? 18.562 28.672 9.703 1 95.31 288 ALA A CA 1
ATOM 2248 C C . ALA A 1 288 ? 17.828 27.406 10.125 1 95.31 288 ALA A C 1
ATOM 2250 O O . ALA A 1 288 ? 18.438 26.328 10.211 1 95.31 288 ALA A O 1
ATOM 2251 N N . GLU A 1 289 ? 16.594 27.531 10.398 1 95.25 289 GLU A N 1
ATOM 2252 C CA . GLU A 1 289 ? 15.773 26.391 10.781 1 95.25 289 GLU A CA 1
ATOM 2253 C C . GLU A 1 289 ? 15.711 25.359 9.656 1 95.25 289 GLU A C 1
ATOM 2255 O O . GLU A 1 289 ? 15.711 24.156 9.914 1 95.25 289 GLU A O 1
ATOM 2260 N N . SER A 1 290 ? 15.57 25.797 8.477 1 96.06 290 SER A N 1
ATOM 2261 C CA . SER A 1 290 ? 15.531 24.922 7.324 1 96.06 290 SER A CA 1
ATOM 2262 C C . SER A 1 290 ? 16.812 24.094 7.215 1 96.06 290 SER A C 1
ATOM 2264 O O . SER A 1 290 ? 16.766 22.906 6.938 1 96.06 290 SER A O 1
ATOM 2266 N N . ASP A 1 291 ? 17.891 24.766 7.461 1 95.19 291 ASP A N 1
ATOM 2267 C CA . ASP A 1 291 ? 19.172 24.078 7.441 1 95.19 291 ASP A CA 1
ATOM 2268 C C . ASP A 1 291 ? 19.266 23.031 8.547 1 95.19 291 ASP A C 1
ATOM 2270 O O . ASP A 1 291 ? 19.797 21.938 8.344 1 95.19 291 ASP A O 1
ATOM 2274 N N . GLN A 1 292 ? 18.734 23.375 9.641 1 95.81 292 GLN A N 1
ATOM 2275 C CA . GLN A 1 292 ? 18.719 22.438 10.766 1 95.81 292 GLN A CA 1
ATOM 2276 C C . GLN A 1 292 ? 17.922 21.172 10.43 1 95.81 292 GLN A C 1
ATOM 2278 O O . GLN A 1 292 ? 18.328 20.062 10.789 1 95.81 292 GLN A O 1
ATOM 2283 N N . ILE A 1 293 ? 16.875 21.344 9.742 1 95.62 293 ILE A N 1
ATOM 2284 C CA . ILE A 1 293 ? 16.047 20.219 9.352 1 95.62 293 ILE A CA 1
ATOM 2285 C C . ILE A 1 293 ? 16.781 19.359 8.328 1 95.62 293 ILE A C 1
ATOM 2287 O O . ILE A 1 293 ? 16.812 18.125 8.445 1 95.62 293 ILE A O 1
ATOM 2291 N N . ALA A 1 294 ? 17.375 19.953 7.391 1 93.44 294 ALA A N 1
ATOM 2292 C CA . ALA A 1 294 ? 18.062 19.266 6.297 1 93.44 294 ALA A CA 1
ATOM 2293 C C . ALA A 1 294 ? 19.25 18.469 6.812 1 93.44 294 ALA A C 1
ATOM 2295 O O . ALA A 1 294 ? 19.625 17.438 6.227 1 93.44 294 ALA A O 1
ATOM 2296 N N . ASN A 1 295 ? 19.766 18.922 7.895 1 92.12 295 ASN A N 1
ATOM 2297 C CA . ASN A 1 295 ? 20.969 18.281 8.414 1 92.12 295 ASN A CA 1
ATOM 2298 C C . ASN A 1 295 ? 20.719 17.641 9.773 1 92.12 295 ASN A C 1
ATOM 2300 O O . ASN A 1 295 ? 21.656 17.297 10.484 1 92.12 295 ASN A O 1
ATOM 2304 N N . GLY A 1 296 ? 19.516 17.547 10.102 1 92.5 296 GLY A N 1
ATOM 2305 C CA . GLY A 1 296 ? 19.156 17.031 11.422 1 92.5 296 GLY A CA 1
ATOM 2306 C C . GLY A 1 296 ? 19 15.523 11.445 1 92.5 296 GLY A C 1
ATOM 2307 O O . GLY A 1 296 ? 19.344 14.836 10.477 1 92.5 296 GLY A O 1
ATOM 2308 N N . PRO A 1 297 ? 18.516 14.984 12.57 1 92.31 297 PRO A N 1
ATOM 2309 C CA . PRO A 1 297 ? 18.422 13.539 12.797 1 92.31 297 PRO A CA 1
ATOM 2310 C C . PRO A 1 297 ? 17.438 12.852 11.852 1 92.31 297 PRO A C 1
ATOM 2312 O O . PRO A 1 297 ? 17.562 11.648 11.594 1 92.31 297 PRO A O 1
ATOM 2315 N N . HIS A 1 298 ? 16.547 13.609 11.328 1 93.56 298 HIS A N 1
ATOM 2316 C CA . HIS A 1 298 ? 15.531 12.992 10.492 1 93.56 298 HIS A CA 1
ATOM 2317 C C . HIS A 1 298 ? 15.766 13.312 9.016 1 93.56 298 HIS A C 1
ATOM 2319 O O . HIS A 1 298 ? 14.883 13.086 8.18 1 93.56 298 HIS A O 1
ATOM 2325 N N . ALA A 1 299 ? 16.891 13.742 8.688 1 92.19 299 ALA A N 1
ATOM 2326 C CA . ALA A 1 299 ? 17.203 14.164 7.328 1 92.19 299 ALA A CA 1
ATOM 2327 C C . ALA A 1 299 ? 17.141 12.992 6.359 1 92.19 299 ALA A C 1
ATOM 2329 O O . ALA A 1 299 ? 16.703 13.148 5.215 1 92.19 299 ALA A O 1
ATOM 2330 N N . ASP A 1 300 ? 17.453 11.82 6.805 1 90.06 300 ASP A N 1
ATOM 2331 C CA . ASP A 1 300 ? 17.5 10.633 5.953 1 90.06 300 ASP A CA 1
ATOM 2332 C C . ASP A 1 300 ? 16.094 10.141 5.617 1 90.06 300 ASP A C 1
ATOM 2334 O O . ASP A 1 300 ? 15.914 9.305 4.727 1 90.06 300 ASP A O 1
ATOM 2338 N N . GLN A 1 301 ? 15.156 10.688 6.277 1 93.69 301 GLN A N 1
ATOM 2339 C CA . GLN A 1 301 ? 13.773 10.258 6.059 1 93.69 301 GLN A CA 1
ATOM 2340 C C . GLN A 1 301 ? 13.078 11.156 5.039 1 93.69 301 GLN A C 1
ATOM 2342 O O . GLN A 1 301 ? 11.922 10.914 4.676 1 93.69 301 GLN A O 1
ATOM 2347 N N . ILE A 1 302 ? 13.828 12.148 4.562 1 94.88 302 ILE A N 1
ATOM 2348 C CA . ILE A 1 302 ? 13.258 13.07 3.588 1 94.88 302 ILE A CA 1
ATOM 2349 C C . ILE A 1 302 ? 13.32 12.453 2.191 1 94.88 302 ILE A C 1
ATOM 2351 O O . ILE A 1 302 ? 14.383 12.008 1.751 1 94.88 302 ILE A O 1
ATOM 2355 N N . HIS A 1 303 ? 12.195 12.523 1.492 1 94.25 303 HIS A N 1
ATOM 2356 C CA . HIS A 1 303 ? 12.125 11.891 0.18 1 94.25 303 HIS A CA 1
ATOM 2357 C C . HIS A 1 303 ? 12.289 12.914 -0.936 1 94.25 303 HIS A C 1
ATOM 2359 O O . HIS A 1 303 ? 12.805 12.594 -2.008 1 94.25 303 HIS A O 1
ATOM 2365 N N . LEU A 1 304 ? 11.82 14.07 -0.709 1 95.5 304 LEU A N 1
ATOM 2366 C CA . LEU A 1 304 ? 11.812 15.133 -1.717 1 95.5 304 LEU A CA 1
ATOM 2367 C C . LEU A 1 304 ? 12.008 16.5 -1.071 1 95.5 304 LEU A C 1
ATOM 2369 O O . LEU A 1 304 ? 11.43 16.781 -0.019 1 95.5 304 LEU A O 1
ATOM 2373 N N . THR A 1 305 ? 12.828 17.266 -1.642 1 96.88 305 THR A N 1
ATOM 2374 C CA . THR A 1 305 ? 13 18.641 -1.217 1 96.88 305 THR A CA 1
ATOM 2375 C C . THR A 1 305 ? 12.508 19.609 -2.295 1 96.88 305 THR A C 1
ATOM 2377 O O . THR A 1 305 ? 12.891 19.484 -3.459 1 96.88 305 THR A O 1
ATOM 2380 N N . LEU A 1 306 ? 11.648 20.516 -1.916 1 97.88 306 LEU A N 1
ATOM 2381 C CA . LEU A 1 306 ? 11.117 21.531 -2.82 1 97.88 306 LEU A CA 1
ATOM 2382 C C . LEU A 1 306 ? 11.422 22.938 -2.309 1 97.88 306 LEU A C 1
ATOM 2384 O O . LEU A 1 306 ? 11.07 23.281 -1.18 1 97.88 306 LEU A O 1
ATOM 2388 N N . MET A 1 307 ? 12.078 23.703 -3.104 1 97.19 307 MET A N 1
ATOM 2389 C CA . MET A 1 307 ? 12.305 25.094 -2.768 1 97.19 307 MET A CA 1
ATOM 2390 C C . MET A 1 307 ? 11.094 25.953 -3.139 1 97.19 307 MET A C 1
ATOM 2392 O O . MET A 1 307 ? 10.609 25.891 -4.27 1 97.19 307 MET A O 1
ATOM 2396 N N . ASN A 1 308 ? 10.656 26.781 -2.162 1 96.31 308 ASN A N 1
ATOM 2397 C CA . ASN A 1 308 ? 9.469 27.594 -2.41 1 96.31 308 ASN A CA 1
ATOM 2398 C C . ASN A 1 308 ? 9.844 29.031 -2.773 1 96.31 308 ASN A C 1
ATOM 2400 O O . ASN A 1 308 ? 9.969 29.891 -1.896 1 96.31 308 ASN A O 1
ATOM 2404 N N . ARG A 1 309 ? 9.977 29.203 -4.078 1 92.81 309 ARG A N 1
ATOM 2405 C CA . ARG A 1 309 ? 10.164 30.547 -4.613 1 92.81 309 ARG A CA 1
ATOM 2406 C C . ARG A 1 309 ? 8.828 31.188 -4.977 1 92.81 309 ARG A C 1
ATOM 2408 O O . ARG A 1 309 ? 8.641 32.406 -4.809 1 92.81 309 ARG A O 1
ATOM 2415 N N . ASN A 1 310 ? 8.023 30.438 -5.543 1 92.75 310 ASN A N 1
ATOM 2416 C CA . ASN A 1 310 ? 6.668 30.75 -5.969 1 92.75 310 ASN A CA 1
ATOM 2417 C C . ASN A 1 310 ? 5.688 29.656 -5.57 1 92.75 310 ASN A C 1
ATOM 2419 O O . ASN A 1 310 ? 5.871 28.5 -5.934 1 92.75 310 ASN A O 1
ATOM 2423 N N . MET A 1 311 ? 4.672 30.094 -4.902 1 94.5 311 MET A N 1
ATOM 2424 C CA . MET A 1 311 ? 3.727 29.141 -4.312 1 94.5 311 MET A CA 1
ATOM 2425 C C . MET A 1 311 ? 3.078 28.281 -5.387 1 94.5 311 MET A C 1
ATOM 2427 O O . MET A 1 311 ? 2.99 27.062 -5.234 1 94.5 311 MET A O 1
ATOM 2431 N N . ASP A 1 312 ? 2.699 28.828 -6.453 1 96.25 312 ASP A N 1
ATOM 2432 C CA . ASP A 1 312 ? 2.002 28.109 -7.512 1 96.25 312 ASP A CA 1
ATOM 2433 C C . ASP A 1 312 ? 2.922 27.094 -8.18 1 96.25 312 ASP A C 1
ATOM 2435 O O . ASP A 1 312 ? 2.502 25.969 -8.477 1 96.25 312 ASP A O 1
ATOM 2439 N N . VAL A 1 313 ? 4.117 27.516 -8.352 1 97.19 313 VAL A N 1
ATOM 2440 C CA . VAL A 1 313 ? 5.094 26.625 -8.969 1 97.19 313 VAL A CA 1
ATOM 2441 C C . VAL A 1 313 ? 5.418 25.469 -8.031 1 97.19 313 VAL A C 1
ATOM 2443 O O . VAL A 1 313 ? 5.473 24.312 -8.453 1 97.19 313 VAL A O 1
ATOM 2446 N N . THR A 1 314 ? 5.605 25.812 -6.801 1 97.69 314 THR A N 1
ATOM 2447 C CA . THR A 1 314 ? 5.898 24.781 -5.812 1 97.69 314 THR A CA 1
ATOM 2448 C C . THR A 1 314 ? 4.738 23.797 -5.688 1 97.69 314 THR A C 1
ATOM 2450 O O . THR A 1 314 ? 4.949 22.594 -5.59 1 97.69 314 THR A O 1
ATOM 2453 N N . PHE A 1 315 ? 3.553 24.328 -5.801 1 98 315 PHE A N 1
ATOM 2454 C CA . PHE A 1 315 ? 2.367 23.484 -5.73 1 98 315 PHE A CA 1
ATOM 2455 C C . PHE A 1 315 ? 2.312 22.516 -6.914 1 98 315 PHE A C 1
ATOM 2457 O O . PHE A 1 315 ? 2.023 21.328 -6.746 1 98 315 PHE A O 1
ATOM 2464 N N . LYS A 1 316 ? 2.609 22.953 -8.008 1 97.81 316 LYS A N 1
ATOM 2465 C CA . LYS A 1 316 ? 2.619 22.109 -9.195 1 97.81 316 LYS A CA 1
ATOM 2466 C C . LYS A 1 316 ? 3.662 21 -9.078 1 97.81 316 LYS A C 1
ATOM 2468 O O . LYS A 1 316 ? 3.391 19.859 -9.43 1 97.81 316 LYS A O 1
ATOM 2473 N N . ARG A 1 317 ? 4.789 21.344 -8.586 1 97.81 317 ARG A N 1
ATOM 2474 C CA . ARG A 1 317 ? 5.844 20.359 -8.406 1 97.81 317 ARG A CA 1
ATOM 2475 C C . ARG A 1 317 ? 5.43 19.297 -7.395 1 97.81 317 ARG A C 1
ATOM 2477 O O . ARG A 1 317 ? 5.723 18.109 -7.574 1 97.81 317 ARG A O 1
ATOM 2484 N N . LEU A 1 318 ? 4.781 19.75 -6.332 1 98.06 318 LEU A N 1
ATOM 2485 C CA . LEU A 1 318 ? 4.285 18.812 -5.328 1 98.06 318 LEU A CA 1
ATOM 2486 C C . LEU A 1 318 ? 3.252 17.859 -5.934 1 98.06 318 LEU A C 1
ATOM 2488 O O . LEU A 1 318 ? 3.334 16.641 -5.746 1 98.06 318 LEU A O 1
ATOM 2492 N N . THR A 1 319 ? 2.309 18.375 -6.707 1 97.25 319 THR A N 1
ATOM 2493 C CA . THR A 1 319 ? 1.259 17.562 -7.309 1 97.25 319 THR A CA 1
ATOM 2494 C C . THR A 1 319 ? 1.844 16.594 -8.336 1 97.25 319 THR A C 1
ATOM 2496 O O . THR A 1 319 ? 1.385 15.461 -8.461 1 97.25 319 THR A O 1
ATOM 2499 N N . ASP A 1 320 ? 2.859 17.062 -9.047 1 96.31 320 ASP A N 1
ATOM 2500 C CA . ASP A 1 320 ? 3.545 16.172 -9.992 1 96.31 320 ASP A CA 1
ATOM 2501 C C . ASP A 1 320 ? 4.199 15 -9.273 1 96.31 320 ASP A C 1
ATOM 2503 O O . ASP A 1 320 ? 4.129 13.867 -9.742 1 96.31 320 ASP A O 1
ATOM 2507 N N . ALA A 1 321 ? 4.828 15.297 -8.203 1 96 321 ALA A N 1
ATOM 2508 C CA . ALA A 1 321 ? 5.477 14.25 -7.418 1 96 321 ALA A CA 1
ATOM 2509 C C . ALA A 1 321 ? 4.457 13.234 -6.91 1 96 321 ALA A C 1
ATOM 2511 O O . ALA A 1 321 ? 4.719 12.023 -6.922 1 96 321 ALA A O 1
ATOM 2512 N N . LEU A 1 322 ? 3.316 13.672 -6.48 1 95.69 322 LEU A N 1
ATOM 2513 C CA . LEU A 1 322 ? 2.271 12.789 -5.977 1 95.69 322 LEU A CA 1
ATOM 2514 C C . LEU A 1 322 ? 1.688 11.938 -7.102 1 95.69 322 LEU A C 1
ATOM 2516 O O . LEU A 1 322 ? 1.348 10.773 -6.891 1 95.69 322 LEU A O 1
ATOM 2520 N N . GLU A 1 323 ? 1.608 12.477 -8.25 1 92.25 323 GLU A N 1
ATOM 2521 C CA . GLU A 1 323 ? 1.149 11.719 -9.406 1 92.25 323 GLU A CA 1
ATOM 2522 C C . GLU A 1 323 ? 2.121 10.586 -9.75 1 92.25 323 GLU A C 1
ATOM 2524 O O . GLU A 1 323 ? 1.702 9.492 -10.117 1 92.25 323 GLU A O 1
ATOM 2529 N N . LEU A 1 324 ? 3.355 10.898 -9.617 1 90.31 324 LEU A N 1
ATOM 2530 C CA . LEU A 1 324 ? 4.363 9.875 -9.859 1 90.31 324 LEU A CA 1
ATOM 2531 C C . LEU A 1 324 ? 4.242 8.734 -8.844 1 90.31 324 LEU A C 1
ATOM 2533 O O . LEU A 1 324 ? 4.414 7.566 -9.195 1 90.31 324 LEU A O 1
ATOM 2537 N N . LEU A 1 325 ? 3.947 9.062 -7.633 1 89.75 325 LEU A N 1
ATOM 2538 C CA . LEU A 1 325 ? 3.748 8.047 -6.602 1 89.75 325 LEU A CA 1
ATOM 2539 C C . LEU A 1 325 ? 2.627 7.094 -6.992 1 89.75 325 LEU A C 1
ATOM 2541 O O . LEU A 1 325 ? 2.729 5.887 -6.766 1 89.75 325 LEU A O 1
ATOM 2545 N N . ARG A 1 326 ? 1.611 7.621 -7.547 1 87.38 326 ARG A N 1
ATOM 2546 C CA . ARG A 1 326 ? 0.418 6.855 -7.895 1 87.38 326 ARG A CA 1
ATOM 2547 C C . ARG A 1 326 ? 0.698 5.906 -9.055 1 87.38 326 ARG A C 1
ATOM 2549 O O . ARG A 1 326 ? 0.177 4.789 -9.086 1 87.38 326 ARG A O 1
ATOM 2556 N N . ASN A 1 327 ? 1.618 6.285 -9.906 1 84 327 ASN A N 1
ATOM 2557 C CA . ASN A 1 327 ? 1.704 5.582 -11.18 1 84 327 ASN A CA 1
ATOM 2558 C C . ASN A 1 327 ? 2.959 4.719 -11.258 1 84 327 ASN A C 1
ATOM 2560 O O . ASN A 1 327 ? 3.049 3.82 -12.102 1 84 327 ASN A O 1
ATOM 2564 N N . ASP A 1 328 ? 3.883 4.992 -10.383 1 84.19 328 ASP A N 1
ATOM 2565 C CA . ASP A 1 328 ? 5.18 4.344 -10.547 1 84.19 328 ASP A CA 1
ATOM 2566 C C . ASP A 1 328 ? 5.531 3.49 -9.336 1 84.19 328 ASP A C 1
ATOM 2568 O O . ASP A 1 328 ? 4.875 3.582 -8.297 1 84.19 328 ASP A O 1
ATOM 2572 N N . THR A 1 329 ? 6.473 2.605 -9.578 1 85.81 329 THR A N 1
ATOM 2573 C CA . THR A 1 329 ? 7.055 1.886 -8.453 1 85.81 329 THR A CA 1
ATOM 2574 C C . THR A 1 329 ? 7.832 2.838 -7.547 1 85.81 329 THR A C 1
ATOM 2576 O O . THR A 1 329 ? 8.273 3.898 -7.988 1 85.81 329 THR A O 1
ATOM 2579 N N . GLN A 1 330 ? 7.902 2.518 -6.297 1 89.12 330 GLN A N 1
ATOM 2580 C CA . GLN A 1 330 ? 8.586 3.338 -5.305 1 89.12 330 GLN A CA 1
ATOM 2581 C C . GLN A 1 330 ? 9.57 2.506 -4.484 1 89.12 330 GLN A C 1
ATOM 2583 O O . GLN A 1 330 ? 9.258 1.382 -4.086 1 89.12 330 GLN A O 1
ATOM 2588 N N . TRP A 1 331 ? 10.742 3.102 -4.293 1 87.94 331 TRP A N 1
ATOM 2589 C CA . TRP A 1 331 ? 11.641 2.494 -3.32 1 87.94 331 TRP A CA 1
ATOM 2590 C C . TRP A 1 331 ? 11.258 2.891 -1.898 1 87.94 331 TRP A C 1
ATOM 2592 O O . TRP A 1 331 ? 11.156 4.078 -1.584 1 87.94 331 TRP A O 1
ATOM 2602 N N . VAL A 1 332 ? 10.984 1.893 -1.063 1 91.56 332 VAL A N 1
ATOM 2603 C CA . VAL A 1 332 ? 10.633 2.146 0.329 1 91.56 332 VAL A CA 1
ATOM 2604 C C . VAL A 1 332 ? 11.461 1.251 1.247 1 91.56 332 VAL A C 1
ATOM 2606 O O . VAL A 1 332 ? 12.047 0.268 0.796 1 91.56 332 VAL A O 1
ATOM 2609 N N . PRO A 1 333 ? 11.57 1.689 2.5 1 91.81 333 PRO A N 1
ATOM 2610 C CA . PRO A 1 333 ? 12.234 0.766 3.424 1 91.81 333 PRO A CA 1
ATOM 2611 C C . PRO A 1 333 ? 11.633 -0.639 3.383 1 91.81 333 PRO A C 1
ATOM 2613 O O . PRO A 1 333 ? 10.414 -0.792 3.34 1 91.81 333 PRO A O 1
ATOM 2616 N N . GLU A 1 334 ? 12.531 -1.629 3.35 1 88.25 334 GLU A N 1
ATOM 2617 C CA . GLU A 1 334 ? 12.07 -3.008 3.248 1 88.25 334 GLU A CA 1
ATOM 2618 C C . GLU A 1 334 ? 11.156 -3.371 4.414 1 88.25 334 GLU A C 1
ATOM 2620 O O . GLU A 1 334 ? 10.211 -4.148 4.25 1 88.25 334 GLU A O 1
ATOM 2625 N N . SER A 1 335 ? 11.375 -2.77 5.562 1 88.5 335 SER A N 1
ATOM 2626 C CA . SER A 1 335 ? 10.609 -3.057 6.77 1 88.5 335 SER A CA 1
ATOM 2627 C C . SER A 1 335 ? 9.148 -2.66 6.605 1 88.5 335 SER A C 1
ATOM 2629 O O . SER A 1 335 ? 8.281 -3.123 7.352 1 88.5 335 SER A O 1
ATOM 2631 N N . TRP A 1 336 ? 8.883 -1.795 5.629 1 88.81 336 TRP A N 1
ATOM 2632 C CA . TRP A 1 336 ? 7.504 -1.377 5.402 1 88.81 336 TRP A CA 1
ATOM 2633 C C . TRP A 1 336 ? 6.715 -2.465 4.684 1 88.81 336 TRP A C 1
ATOM 2635 O O . TRP A 1 336 ? 5.48 -2.43 4.652 1 88.81 336 TRP A O 1
ATOM 2645 N N . MET A 1 337 ? 7.379 -3.387 4.082 1 82.38 337 MET A N 1
ATOM 2646 C CA . MET A 1 337 ? 6.727 -4.418 3.281 1 82.38 337 MET A CA 1
ATOM 2647 C C . MET A 1 337 ? 6.555 -5.703 4.082 1 82.38 337 MET A C 1
ATOM 2649 O O . MET A 1 337 ? 6.113 -6.723 3.547 1 82.38 337 MET A O 1
ATOM 2653 N N . SER A 1 338 ? 7.062 -5.914 5.305 1 75.81 338 SER A N 1
ATOM 2654 C CA . SER A 1 338 ? 7.023 -7.129 6.109 1 75.81 338 SER A CA 1
ATOM 2655 C C . SER A 1 338 ? 5.871 -7.094 7.109 1 75.81 338 SER A C 1
ATOM 2657 O O . SER A 1 338 ? 5.43 -6.016 7.52 1 75.81 338 SER A O 1
ATOM 2659 N N . MET B 1 1 ? 49.844 -11.312 -26.516 1 37.19 1 MET B N 1
ATOM 2660 C CA . MET B 1 1 ? 49.25 -10.25 -25.703 1 37.19 1 MET B CA 1
ATOM 2661 C C . MET B 1 1 ? 48.688 -10.82 -24.406 1 37.19 1 MET B C 1
ATOM 2663 O O . MET B 1 1 ? 47.875 -11.727 -24.422 1 37.19 1 MET B O 1
ATOM 2667 N N . ARG B 1 2 ? 49.5 -10.789 -23.266 1 50.84 2 ARG B N 1
ATOM 2668 C CA . ARG B 1 2 ? 49.25 -11.438 -21.984 1 50.84 2 ARG B CA 1
ATOM 2669 C C . ARG B 1 2 ? 48.094 -10.805 -21.25 1 50.84 2 ARG B C 1
ATOM 2671 O O . ARG B 1 2 ? 48.031 -9.586 -21.078 1 50.84 2 ARG B O 1
ATOM 2678 N N . LEU B 1 3 ? 46.875 -11.469 -21.25 1 57.81 3 LEU B N 1
ATOM 2679 C CA . LEU B 1 3 ? 45.75 -11.023 -20.453 1 57.81 3 LEU B CA 1
ATOM 2680 C C . LEU B 1 3 ? 46.094 -10.93 -18.984 1 57.81 3 LEU B C 1
ATOM 2682 O O . LEU B 1 3 ? 46.594 -11.906 -18.406 1 57.81 3 LEU B O 1
ATOM 2686 N N . GLN B 1 4 ? 46.375 -9.672 -18.594 1 65.06 4 GLN B N 1
ATOM 2687 C CA . GLN B 1 4 ? 46.594 -9.484 -17.156 1 65.06 4 GLN B CA 1
ATOM 2688 C C . GLN B 1 4 ? 45.312 -9.062 -16.453 1 65.06 4 GLN B C 1
ATOM 2690 O O . GLN B 1 4 ? 44.656 -8.133 -16.875 1 65.06 4 GLN B O 1
ATOM 2695 N N . ILE B 1 5 ? 44.75 -9.961 -15.609 1 69.25 5 ILE B N 1
ATOM 2696 C CA . ILE B 1 5 ? 43.594 -9.625 -14.789 1 69.25 5 ILE B CA 1
ATOM 2697 C C . ILE B 1 5 ? 44.031 -9.547 -13.32 1 69.25 5 ILE B C 1
ATOM 2699 O O . ILE B 1 5 ? 44.875 -10.305 -12.875 1 69.25 5 ILE B O 1
ATOM 2703 N N . GLU B 1 6 ? 43.719 -8.484 -12.727 1 70.38 6 GLU B N 1
ATOM 2704 C CA . GLU B 1 6 ? 43.812 -8.422 -11.273 1 70.38 6 GLU B CA 1
ATOM 2705 C C . GLU B 1 6 ? 42.531 -8.852 -10.602 1 70.38 6 GLU B C 1
ATOM 2707 O O . GLU B 1 6 ? 41.438 -8.484 -11.047 1 70.38 6 GLU B O 1
ATOM 2712 N N . VAL B 1 7 ? 42.75 -9.852 -9.719 1 68.31 7 VAL B N 1
ATOM 2713 C CA . VAL B 1 7 ? 41.594 -10.414 -9.031 1 68.31 7 VAL B CA 1
ATOM 2714 C C . VAL B 1 7 ? 41.719 -10.211 -7.527 1 68.31 7 VAL B C 1
ATOM 2716 O O . VAL B 1 7 ? 42.812 -10.281 -6.98 1 68.31 7 VAL B O 1
ATOM 2719 N N . GLU B 1 8 ? 40.688 -9.727 -6.918 1 64.88 8 GLU B N 1
ATOM 2720 C CA . GLU B 1 8 ? 40.625 -9.602 -5.465 1 64.88 8 GLU B CA 1
ATOM 2721 C C . GLU B 1 8 ? 39.438 -10.398 -4.895 1 64.88 8 GLU B C 1
ATOM 2723 O O . GLU B 1 8 ? 38.438 -10.578 -5.566 1 64.88 8 GLU B O 1
ATOM 2728 N N . THR B 1 9 ? 39.75 -10.938 -3.705 1 63.84 9 THR B N 1
ATOM 2729 C CA . THR B 1 9 ? 38.625 -11.594 -3.014 1 63.84 9 THR B CA 1
ATOM 2730 C C . THR B 1 9 ? 37.75 -10.562 -2.299 1 63.84 9 THR B C 1
ATOM 2732 O O . THR B 1 9 ? 38.219 -9.883 -1.38 1 63.84 9 THR B O 1
ATOM 2735 N N . ILE B 1 10 ? 36.688 -10.406 -2.904 1 55.94 10 ILE B N 1
ATOM 2736 C CA . ILE B 1 10 ? 35.719 -9.492 -2.334 1 55.94 10 ILE B CA 1
ATOM 2737 C C . ILE B 1 10 ? 34.438 -10.266 -1.968 1 55.94 10 ILE B C 1
ATOM 2739 O O . ILE B 1 10 ? 33.844 -10.922 -2.82 1 55.94 10 ILE B O 1
ATOM 2743 N N . SER B 1 11 ? 34.094 -10.195 -0.779 1 54.25 11 SER B N 1
ATOM 2744 C CA . SER B 1 11 ? 32.938 -10.906 -0.281 1 54.25 11 SER B CA 1
ATOM 2745 C C . SER B 1 11 ? 33 -12.391 -0.607 1 54.25 11 SER B C 1
ATOM 2747 O O . SER B 1 11 ? 32 -12.984 -1.049 1 54.25 11 SER B O 1
ATOM 2749 N N . GLY B 1 12 ? 34.062 -12.898 -0.503 1 55.66 12 GLY B N 1
ATOM 2750 C CA . GLY B 1 12 ? 34.281 -14.32 -0.704 1 55.66 12 GLY B CA 1
ATOM 2751 C C . GLY B 1 12 ? 34.312 -14.719 -2.166 1 55.66 12 GLY B C 1
ATOM 2752 O O . GLY B 1 12 ? 34.312 -15.914 -2.49 1 55.66 12 GLY B O 1
ATOM 2753 N N . GLN B 1 13 ? 34.156 -13.742 -2.957 1 60.88 13 GLN B N 1
ATOM 2754 C CA . GLN B 1 13 ? 34.188 -14.039 -4.383 1 60.88 13 GLN B CA 1
ATOM 2755 C C . GLN B 1 13 ? 35.469 -13.469 -5.012 1 60.88 13 GLN B C 1
ATOM 2757 O O . GLN B 1 13 ? 36.031 -12.477 -4.52 1 60.88 13 GLN B O 1
ATOM 2762 N N . LEU B 1 14 ? 36 -14.211 -5.949 1 68.5 14 LEU B N 1
ATOM 2763 C CA . LEU B 1 14 ? 37.125 -13.695 -6.723 1 68.5 14 LEU B CA 1
ATOM 2764 C C . LEU B 1 14 ? 36.656 -12.727 -7.801 1 68.5 14 LEU B C 1
ATOM 2766 O O . LEU B 1 14 ? 36 -13.141 -8.773 1 68.5 14 LEU B O 1
ATOM 2770 N N . VAL B 1 15 ? 36.938 -11.477 -7.594 1 65.69 15 VAL B N 1
ATOM 2771 C CA . VAL B 1 15 ? 36.406 -10.438 -8.484 1 65.69 15 VAL B CA 1
ATOM 2772 C C . VAL B 1 15 ? 37.562 -9.844 -9.305 1 65.69 15 VAL B C 1
ATOM 2774 O O . VAL B 1 15 ? 38.625 -9.523 -8.758 1 65.69 15 VAL B O 1
ATOM 2777 N N . VAL B 1 16 ? 37.25 -9.781 -10.617 1 67.94 16 VAL B N 1
ATOM 2778 C CA . VAL B 1 16 ? 38.188 -9.117 -11.5 1 67.94 16 VAL B CA 1
ATOM 2779 C C . VAL B 1 16 ? 38.219 -7.617 -11.211 1 67.94 16 VAL B C 1
ATOM 2781 O O . VAL B 1 16 ? 37.188 -6.949 -11.289 1 67.94 16 VAL B O 1
ATOM 2784 N N . THR B 1 17 ? 39.344 -7.141 -10.734 1 63 17 THR B N 1
ATOM 2785 C CA . THR B 1 17 ? 39.406 -5.73 -10.367 1 63 17 THR B CA 1
ATOM 2786 C C . THR B 1 17 ? 40.031 -4.902 -11.492 1 63 17 THR B C 1
ATOM 2788 O O . THR B 1 17 ? 39.75 -3.707 -11.609 1 63 17 THR B O 1
ATOM 2791 N N . ARG B 1 18 ? 40.938 -5.48 -12.227 1 63.31 18 ARG B N 1
ATOM 2792 C CA . ARG B 1 18 ? 41.562 -4.777 -13.328 1 63.31 18 ARG B CA 1
ATOM 2793 C C . ARG B 1 18 ? 41.875 -5.727 -14.484 1 63.31 18 ARG B C 1
ATOM 2795 O O . ARG B 1 18 ? 42.219 -6.891 -14.273 1 63.31 18 ARG B O 1
ATOM 2802 N N . VAL B 1 19 ? 41.375 -5.297 -15.664 1 62.53 19 VAL B N 1
ATOM 2803 C CA . VAL B 1 19 ? 41.719 -6.035 -16.875 1 62.53 19 VAL B CA 1
ATOM 2804 C C . VAL B 1 19 ? 42.594 -5.172 -17.766 1 62.53 19 VAL B C 1
ATOM 2806 O O . VAL B 1 19 ? 42.344 -3.975 -17.922 1 62.53 19 VAL B O 1
ATOM 2809 N N . ASN B 1 20 ? 43.844 -5.629 -18.078 1 61.31 20 ASN B N 1
ATOM 2810 C CA . ASN B 1 20 ? 44.688 -4.844 -18.984 1 61.31 20 ASN B CA 1
ATOM 2811 C C . ASN B 1 20 ? 44.062 -4.754 -20.375 1 61.31 20 ASN B C 1
ATOM 2813 O O . ASN B 1 20 ? 43.219 -5.555 -20.734 1 61.31 20 ASN B O 1
ATOM 2817 N N . ALA B 1 21 ? 44.406 -3.676 -21.094 1 55.47 21 ALA B N 1
ATOM 2818 C CA . ALA B 1 21 ? 43.906 -3.242 -22.391 1 55.47 21 ALA B CA 1
ATOM 2819 C C . ALA B 1 21 ? 43.906 -4.395 -23.391 1 55.47 21 ALA B C 1
ATOM 2821 O O . ALA B 1 21 ? 43.094 -4.422 -24.328 1 55.47 21 ALA B O 1
ATOM 2822 N N . SER B 1 22 ? 44.781 -5.332 -23.297 1 52.22 22 SER B N 1
ATOM 2823 C CA . SER B 1 22 ? 44.844 -6.387 -24.297 1 52.22 22 SER B CA 1
ATOM 2824 C C . SER B 1 22 ? 43.812 -7.473 -24.047 1 52.22 22 SER B C 1
ATOM 2826 O O . SER B 1 22 ? 43.688 -8.406 -24.844 1 52.22 22 SER B O 1
ATOM 2828 N N . ALA B 1 23 ? 43.219 -7.527 -22.844 1 48.53 23 ALA B N 1
ATOM 2829 C CA . ALA B 1 23 ? 42.312 -8.602 -22.469 1 48.53 23 ALA B CA 1
ATOM 2830 C C . ALA B 1 23 ? 41.062 -8.602 -23.359 1 48.53 23 ALA B C 1
ATOM 2832 O O . ALA B 1 23 ? 40.656 -7.551 -23.828 1 48.53 23 ALA B O 1
ATOM 2833 N N . ASN B 1 24 ? 40.719 -9.742 -23.828 1 50.5 24 ASN B N 1
ATOM 2834 C CA . ASN B 1 24 ? 39.531 -10 -24.609 1 50.5 24 ASN B CA 1
ATOM 2835 C C . ASN B 1 24 ? 38.281 -9.375 -23.953 1 50.5 24 ASN B C 1
ATOM 2837 O O . ASN B 1 24 ? 38.25 -9.188 -22.734 1 50.5 24 ASN B O 1
ATOM 2841 N N . HIS B 1 25 ? 37.281 -8.812 -24.75 1 56.25 25 HIS B N 1
ATOM 2842 C CA . HIS B 1 25 ? 36 -8.133 -24.609 1 56.25 25 HIS B CA 1
ATOM 2843 C C . HIS B 1 25 ? 35.062 -8.898 -23.672 1 56.25 25 HIS B C 1
ATOM 2845 O O . HIS B 1 25 ? 34 -8.406 -23.312 1 56.25 25 HIS B O 1
ATOM 2851 N N . ASP B 1 26 ? 35.656 -9.977 -23.047 1 59.81 26 ASP B N 1
ATOM 2852 C CA . ASP B 1 26 ? 34.625 -10.797 -22.391 1 59.81 26 ASP B CA 1
ATOM 2853 C C . ASP B 1 26 ? 34.75 -10.711 -20.875 1 59.81 26 ASP B C 1
ATOM 2855 O O . ASP B 1 26 ? 33.906 -11.234 -20.141 1 59.81 26 ASP B O 1
ATOM 2859 N N . ILE B 1 27 ? 35.969 -10.234 -20.406 1 63.19 27 ILE B N 1
ATOM 2860 C CA . ILE B 1 27 ? 36.125 -10.133 -18.969 1 63.19 27 ILE B CA 1
ATOM 2861 C C . ILE B 1 27 ? 36.156 -8.664 -18.547 1 63.19 27 ILE B C 1
ATOM 2863 O O . ILE B 1 27 ? 36.906 -7.859 -19.094 1 63.19 27 ILE B O 1
ATOM 2867 N N . HIS B 1 28 ? 35.281 -8.258 -17.672 1 64.56 28 HIS B N 1
ATOM 2868 C CA . HIS B 1 28 ? 35.156 -6.895 -17.172 1 64.56 28 HIS B CA 1
ATOM 2869 C C . HIS B 1 28 ? 35.406 -6.824 -15.68 1 64.56 28 HIS B C 1
ATOM 2871 O O . HIS B 1 28 ? 35.156 -7.793 -14.953 1 64.56 28 HIS B O 1
ATOM 2877 N N . PRO B 1 29 ? 36.094 -5.664 -15.43 1 62.97 29 PRO B N 1
ATOM 2878 C CA . PRO B 1 29 ? 36.125 -5.465 -13.977 1 62.97 29 PRO B CA 1
ATOM 2879 C C . PRO B 1 29 ? 34.75 -5.59 -13.336 1 62.97 29 PRO B C 1
ATOM 2881 O O . PRO B 1 29 ? 33.75 -5.074 -13.875 1 62.97 29 PRO B O 1
ATOM 2884 N N . GLY B 1 30 ? 34.75 -6.344 -12.352 1 62.62 30 GLY B N 1
ATOM 2885 C CA . GLY B 1 30 ? 33.5 -6.633 -11.688 1 62.62 30 GLY B CA 1
ATOM 2886 C C . GLY B 1 30 ? 33 -8.047 -11.922 1 62.62 30 GLY B C 1
ATOM 2887 O O . GLY B 1 30 ? 32.156 -8.555 -11.172 1 62.62 30 GLY B O 1
ATOM 2888 N N . ASP B 1 31 ? 33.406 -8.688 -12.93 1 63.38 31 ASP B N 1
ATOM 2889 C CA . ASP B 1 31 ? 33.062 -10.078 -13.156 1 63.38 31 ASP B CA 1
ATOM 2890 C C . ASP B 1 31 ? 33.594 -10.969 -12.023 1 63.38 31 ASP B C 1
ATOM 2892 O O . ASP B 1 31 ? 34.656 -10.711 -11.461 1 63.38 31 ASP B O 1
ATOM 2896 N N . THR B 1 32 ? 32.688 -11.852 -11.664 1 65.5 32 THR B N 1
ATOM 2897 C CA . THR B 1 32 ? 33.094 -12.82 -10.648 1 65.5 32 THR B CA 1
ATOM 2898 C C . THR B 1 32 ? 33.594 -14.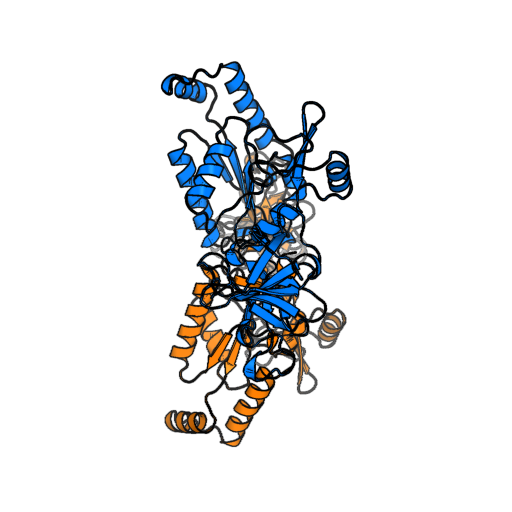102 -11.297 1 65.5 32 THR B C 1
ATOM 2900 O O . THR B 1 32 ? 32.969 -14.641 -12.211 1 65.5 32 THR B O 1
ATOM 2903 N N . ILE B 1 33 ? 34.812 -14.461 -10.867 1 70.38 33 ILE B N 1
ATOM 2904 C CA . ILE B 1 33 ? 35.375 -15.734 -11.305 1 70.38 33 ILE B CA 1
ATOM 2905 C C . ILE B 1 33 ? 34.875 -16.859 -10.406 1 70.38 33 ILE B C 1
ATOM 2907 O O . ILE B 1 33 ? 35.156 -16.875 -9.203 1 70.38 33 ILE B O 1
ATOM 2911 N N . THR B 1 34 ? 34 -17.641 -10.938 1 71.75 34 THR B N 1
ATOM 2912 C CA . THR B 1 34 ? 33.406 -18.703 -10.133 1 71.75 34 THR B CA 1
ATOM 2913 C C . THR B 1 34 ? 34.219 -19.984 -10.25 1 71.75 34 THR B C 1
ATOM 2915 O O . THR B 1 34 ? 34.375 -20.734 -9.281 1 71.75 34 THR B O 1
ATOM 2918 N N . HIS B 1 35 ? 34.812 -20.281 -11.445 1 73.44 35 HIS B N 1
ATOM 2919 C CA . HIS B 1 35 ? 35.625 -21.469 -11.656 1 73.44 35 HIS B CA 1
ATOM 2920 C C . HIS B 1 35 ? 36.906 -21.141 -12.43 1 73.44 35 HIS B C 1
ATOM 2922 O O . HIS B 1 35 ? 36.906 -20.234 -13.281 1 73.44 35 HIS B O 1
ATOM 2928 N N . VAL B 1 36 ? 38.031 -21.828 -12.039 1 74.94 36 VAL B N 1
ATOM 2929 C CA . VAL B 1 36 ? 39.281 -21.781 -12.758 1 74.94 36 VAL B CA 1
ATOM 2930 C C . VAL B 1 36 ? 39.656 -23.188 -13.219 1 74.94 36 VAL B C 1
ATOM 2932 O O . VAL B 1 36 ? 39.844 -24.094 -12.391 1 74.94 36 VAL B O 1
ATOM 2935 N N . ASN B 1 37 ? 39.688 -23.359 -14.5 1 70.88 37 ASN B N 1
ATOM 2936 C CA . ASN B 1 37 ? 39.969 -24.672 -15.094 1 70.88 37 ASN B CA 1
ATOM 2937 C C . ASN B 1 37 ? 39.031 -25.75 -14.578 1 70.88 37 ASN B C 1
ATOM 2939 O O . ASN B 1 37 ? 39.469 -26.844 -14.227 1 70.88 37 ASN B O 1
ATOM 2943 N N . GLY B 1 38 ? 37.625 -25.281 -14.438 1 68.06 38 GLY B N 1
ATOM 2944 C CA . GLY B 1 38 ? 36.562 -26.234 -14.078 1 68.06 38 GLY B CA 1
ATOM 2945 C C . GLY B 1 38 ? 36.469 -26.453 -12.586 1 68.06 38 GLY B C 1
ATOM 2946 O O . GLY B 1 38 ? 35.562 -27.156 -12.125 1 68.06 38 GLY B O 1
ATOM 2947 N N . LYS B 1 39 ? 37.375 -25.922 -11.828 1 73.44 39 LYS B N 1
ATOM 2948 C CA . LYS B 1 39 ? 37.344 -26.047 -10.375 1 73.44 39 LYS B CA 1
ATOM 2949 C C . LYS B 1 39 ? 36.844 -24.766 -9.719 1 73.44 39 LYS B C 1
ATOM 2951 O O . LYS B 1 39 ? 37.188 -23.672 -10.188 1 73.44 39 LYS B O 1
ATOM 2956 N N . ALA B 1 40 ? 36 -24.891 -8.656 1 71.5 40 ALA B N 1
ATOM 2957 C CA . ALA B 1 40 ? 35.5 -23.734 -7.93 1 71.5 40 ALA B CA 1
ATOM 2958 C C . ALA B 1 40 ? 36.625 -22.875 -7.395 1 71.5 40 ALA B C 1
ATOM 2960 O O . ALA B 1 40 ? 37.562 -23.406 -6.785 1 71.5 40 ALA B O 1
ATOM 2961 N N . ALA B 1 41 ? 36.625 -21.594 -7.77 1 64.88 41 ALA B N 1
ATOM 2962 C CA . ALA B 1 41 ? 37.656 -20.656 -7.363 1 64.88 41 ALA B CA 1
ATOM 2963 C C . ALA B 1 41 ? 37.281 -19.922 -6.086 1 64.88 41 ALA B C 1
ATOM 2965 O O . ALA B 1 41 ? 36.531 -18.938 -6.129 1 64.88 41 ALA B O 1
ATOM 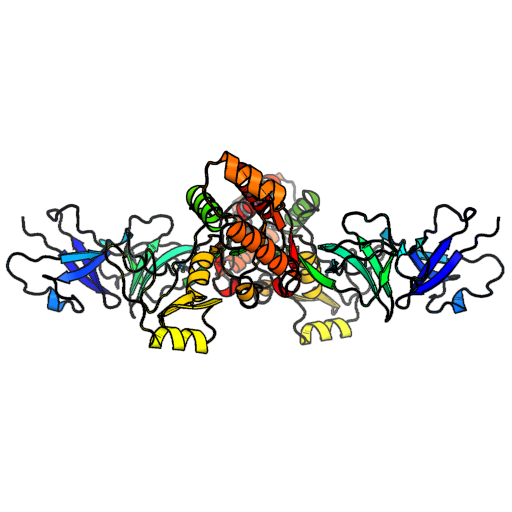2966 N N . LEU B 1 42 ? 37.531 -20.344 -4.93 1 60.25 42 LEU B N 1
ATOM 2967 C CA . LEU B 1 42 ? 37.094 -19.781 -3.65 1 60.25 42 LEU B CA 1
ATOM 2968 C C . LEU B 1 42 ? 38.125 -18.781 -3.127 1 60.25 42 LEU B C 1
ATOM 2970 O O . LEU B 1 42 ? 37.75 -17.859 -2.393 1 60.25 42 LEU B O 1
ATOM 2974 N N . HIS B 1 43 ? 39.469 -19.016 -3.48 1 63.28 43 HIS B N 1
ATOM 2975 C CA . HIS B 1 43 ? 40.5 -18.172 -2.922 1 63.28 43 HIS B CA 1
ATOM 2976 C C . HIS B 1 43 ? 41.438 -17.672 -4.008 1 63.28 43 HIS B C 1
ATOM 2978 O O . HIS B 1 43 ? 41.562 -18.281 -5.066 1 63.28 43 HIS B O 1
ATOM 2984 N N . GLN B 1 44 ? 42.062 -16.484 -3.895 1 65.06 44 GLN B N 1
ATOM 2985 C CA . GLN B 1 44 ? 43 -15.859 -4.816 1 65.06 44 GLN B CA 1
ATOM 2986 C C . GLN B 1 44 ? 44.125 -16.812 -5.188 1 65.06 44 GLN B C 1
ATOM 2988 O O . GLN B 1 44 ? 44.688 -16.719 -6.281 1 65.06 44 GLN B O 1
ATOM 2993 N N . SER B 1 45 ? 44.344 -17.688 -4.277 1 67.75 45 SER B N 1
ATOM 2994 C CA . SER B 1 45 ? 45.438 -18.641 -4.527 1 67.75 45 SER B CA 1
ATOM 2995 C C . SER B 1 45 ? 45.094 -19.547 -5.703 1 67.75 45 SER B C 1
ATOM 2997 O O . SER B 1 45 ? 46 -20.094 -6.34 1 67.75 45 SER B O 1
ATOM 2999 N N . ALA B 1 46 ? 43.812 -19.609 -5.988 1 64.94 46 ALA B N 1
ATOM 3000 C CA . ALA B 1 46 ? 43.406 -20.484 -7.09 1 64.94 46 ALA B CA 1
ATOM 3001 C C . ALA B 1 46 ? 43.812 -19.906 -8.438 1 64.94 46 ALA B C 1
ATOM 3003 O O . ALA B 1 46 ? 43.969 -20.641 -9.414 1 64.94 46 ALA B O 1
ATOM 3004 N N . ILE B 1 47 ? 44.094 -18.625 -8.398 1 66 47 ILE B N 1
ATOM 3005 C CA . ILE B 1 47 ? 44.406 -18 -9.68 1 66 47 ILE B CA 1
ATOM 3006 C C . ILE B 1 47 ? 45.875 -17.531 -9.688 1 66 47 ILE B C 1
ATOM 3008 O O . ILE B 1 47 ? 46.375 -17.125 -10.734 1 66 47 ILE B O 1
ATOM 3012 N N . SER B 1 48 ? 46.438 -17.656 -8.555 1 66.88 48 SER B N 1
ATOM 3013 C CA . SER B 1 48 ? 47.844 -17.219 -8.508 1 66.88 48 SER B CA 1
ATOM 3014 C C . SER B 1 48 ? 48.781 -18.297 -9.031 1 66.88 48 SER B C 1
ATOM 3016 O O . SER B 1 48 ? 48.625 -19.469 -8.711 1 66.88 48 SER B O 1
ATOM 3018 N N . GLY B 1 49 ? 49.719 -17.938 -9.922 1 64.38 49 GLY B N 1
ATOM 3019 C CA . GLY B 1 49 ? 50.781 -18.797 -10.367 1 64.38 49 GLY B CA 1
ATOM 3020 C C . GLY B 1 49 ? 50.375 -19.734 -11.484 1 64.38 49 GLY B C 1
ATOM 3021 O O . GLY B 1 49 ? 51.062 -20.734 -11.742 1 64.38 49 GLY B O 1
ATOM 3022 N N . LEU B 1 50 ? 49.188 -19.547 -11.898 1 62.62 50 LEU B N 1
ATOM 3023 C CA . LEU B 1 50 ? 48.75 -20.438 -12.961 1 62.62 50 LEU B CA 1
ATOM 3024 C C . LEU B 1 50 ? 49.469 -20.109 -14.273 1 62.62 50 LEU B C 1
ATOM 3026 O O . LEU B 1 50 ? 49.625 -18.922 -14.609 1 62.62 50 LEU B O 1
ATOM 3030 N N . GLN B 1 51 ? 50.156 -21.109 -14.773 1 64.69 51 GLN B N 1
ATOM 3031 C CA . GLN B 1 51 ? 50.875 -21 -16.047 1 64.69 51 GLN B CA 1
ATOM 3032 C C . GLN B 1 51 ? 50.188 -21.859 -17.125 1 64.69 51 GLN B C 1
ATOM 3034 O O . GLN B 1 51 ? 49.594 -22.891 -16.812 1 64.69 51 GLN B O 1
ATOM 3039 N N . GLY B 1 52 ? 49.938 -21.375 -18.422 1 65.38 52 GLY B N 1
ATOM 3040 C CA . GLY B 1 52 ? 49.375 -22.094 -19.547 1 65.38 52 GLY B CA 1
ATOM 3041 C C . GLY B 1 52 ? 47.969 -21.641 -19.906 1 65.38 52 GLY B C 1
ATOM 3042 O O . GLY B 1 52 ? 47.594 -20.484 -19.625 1 65.38 52 GLY B O 1
ATOM 3043 N N . ARG B 1 53 ? 47.188 -22.484 -20.5 1 68.06 53 ARG B N 1
ATOM 3044 C CA . ARG B 1 53 ? 45.812 -22.172 -20.875 1 68.06 53 ARG B CA 1
ATOM 3045 C C . ARG B 1 53 ? 44.875 -22.281 -19.672 1 68.06 53 ARG B C 1
ATOM 3047 O O . ARG B 1 53 ? 44.812 -23.344 -19.031 1 68.06 53 ARG B O 1
ATOM 3054 N N . ILE B 1 54 ? 44.344 -21.109 -19.188 1 70.19 54 ILE B N 1
ATOM 3055 C CA . ILE B 1 54 ? 43.469 -21.062 -18.047 1 70.19 54 ILE B CA 1
ATOM 3056 C C . ILE B 1 54 ? 42.031 -20.781 -18.516 1 70.19 54 ILE B C 1
ATOM 3058 O O . ILE B 1 54 ? 41.812 -19.875 -19.312 1 70.19 54 ILE B O 1
ATOM 3062 N N . THR B 1 55 ? 41.125 -21.641 -18.188 1 74.25 55 THR B N 1
ATOM 3063 C CA . THR B 1 55 ? 39.719 -21.406 -18.422 1 74.25 55 THR B CA 1
ATOM 3064 C C . THR B 1 55 ? 39.031 -20.828 -17.188 1 74.25 55 THR B C 1
ATOM 3066 O O . THR B 1 55 ? 39.094 -21.406 -16.109 1 74.25 55 THR B O 1
ATOM 3069 N N . LEU B 1 56 ? 38.531 -19.625 -17.375 1 73.81 56 LEU B N 1
ATOM 3070 C CA . LEU B 1 56 ? 37.781 -18.984 -16.312 1 73.81 56 LEU B CA 1
ATOM 3071 C C . LEU B 1 56 ? 36.281 -19.016 -16.594 1 73.81 56 LEU B C 1
ATOM 3073 O O . LEU B 1 56 ? 35.875 -18.844 -17.734 1 73.81 56 LEU B O 1
ATOM 3077 N N . THR B 1 57 ? 35.5 -19.531 -15.648 1 72.5 57 THR B N 1
ATOM 3078 C CA . THR B 1 57 ? 34.062 -19.312 -15.672 1 72.5 57 THR B CA 1
ATOM 3079 C C . THR B 1 57 ? 33.688 -18.047 -14.914 1 72.5 57 THR B C 1
ATOM 3081 O O . THR B 1 57 ? 33.938 -17.922 -13.719 1 72.5 57 THR B O 1
ATOM 3084 N N . LEU B 1 58 ? 33.219 -17.094 -15.82 1 65.38 58 LEU B N 1
ATOM 3085 C CA . LEU B 1 58 ? 32.875 -15.773 -15.273 1 65.38 58 LEU B CA 1
ATOM 3086 C C . LEU B 1 58 ? 31.375 -15.594 -15.164 1 65.38 58 LEU B C 1
ATOM 3088 O O . LEU B 1 58 ? 30.625 -16.109 -16 1 65.38 58 LEU B O 1
ATOM 3092 N N . VAL B 1 59 ? 30.938 -15.141 -14.031 1 60.72 59 VAL B N 1
ATOM 3093 C CA . VAL B 1 59 ? 29.594 -14.57 -13.938 1 60.72 59 VAL B CA 1
ATOM 3094 C C . VAL B 1 59 ? 29.656 -13.062 -14.133 1 60.72 59 VAL B C 1
ATOM 3096 O O . VAL B 1 59 ? 30.281 -12.352 -13.336 1 60.72 59 VAL B O 1
ATOM 3099 N N . PRO B 1 60 ? 29.203 -12.625 -15.336 1 56.41 60 PRO B N 1
ATOM 3100 C CA . PRO B 1 60 ? 29.234 -11.172 -15.555 1 56.41 60 PRO B CA 1
ATOM 3101 C C . PRO B 1 60 ? 28.562 -10.391 -14.422 1 56.41 60 PRO B C 1
ATOM 3103 O O . PRO B 1 60 ? 27.578 -10.852 -13.844 1 56.41 60 PRO B O 1
ATOM 3106 N N . ALA B 1 61 ? 29.375 -9.359 -14.117 1 52.47 61 ALA B N 1
ATOM 3107 C CA . ALA B 1 61 ? 28.828 -8.477 -13.086 1 52.47 61 ALA B CA 1
ATOM 3108 C C . ALA B 1 61 ? 27.359 -8.164 -13.352 1 52.47 61 ALA B C 1
ATOM 3110 O O . ALA B 1 61 ? 26.562 -8.031 -12.414 1 52.47 61 ALA B O 1
ATOM 3111 N N . ALA B 1 62 ? 26.984 -8.062 -14.57 1 47.75 62 ALA B N 1
ATOM 3112 C CA . ALA B 1 62 ? 25.625 -7.715 -14.977 1 47.75 62 ALA B CA 1
ATOM 3113 C C . ALA B 1 62 ? 24.641 -8.805 -14.562 1 47.75 62 ALA B C 1
ATOM 3115 O O . ALA B 1 62 ? 23.469 -8.516 -14.266 1 47.75 62 ALA B O 1
ATOM 3116 N N . ILE B 1 63 ? 25 -10.078 -14.695 1 45.31 63 ILE B N 1
ATOM 3117 C CA . ILE B 1 63 ? 24.094 -11.227 -14.555 1 45.31 63 ILE B CA 1
ATOM 3118 C C . ILE B 1 63 ? 24.016 -11.633 -13.086 1 45.31 63 ILE B C 1
ATOM 3120 O O . ILE B 1 63 ? 23.312 -12.594 -12.742 1 45.31 63 ILE B O 1
ATOM 3124 N N . HIS B 1 64 ? 24.812 -11.117 -12.25 1 41.09 64 HIS B N 1
ATOM 3125 C CA . HIS B 1 64 ? 24.625 -11.695 -10.922 1 41.09 64 HIS B CA 1
ATOM 3126 C C . HIS B 1 64 ? 23.156 -11.75 -10.539 1 41.09 64 HIS B C 1
ATOM 3128 O O . HIS B 1 64 ? 22.484 -10.719 -10.523 1 41.09 64 HIS B O 1
ATOM 3134 N N . GLY B 1 65 ? 22.5 -12.742 -10.867 1 41.88 65 GLY B N 1
ATOM 3135 C CA . GLY B 1 65 ? 21.203 -13.203 -10.398 1 41.88 65 GLY B CA 1
ATOM 3136 C C . GLY B 1 65 ? 20.969 -12.93 -8.93 1 41.88 65 GLY B C 1
ATOM 3137 O O . GLY B 1 65 ? 20.219 -13.648 -8.273 1 41.88 65 GLY B O 1
ATOM 3138 N N . ALA B 1 66 ? 22.016 -12.375 -8.156 1 42.59 66 ALA B N 1
ATOM 3139 C CA . ALA B 1 66 ? 21.859 -12.352 -6.699 1 42.59 66 ALA B CA 1
ATOM 3140 C C . ALA B 1 66 ? 20.5 -11.773 -6.297 1 42.59 66 ALA B C 1
ATOM 3142 O O . ALA B 1 66 ? 19.906 -11 -7.051 1 42.59 66 ALA B O 1
ATOM 3143 N N . PRO B 1 67 ? 19.984 -12.516 -5.328 1 49.53 67 PRO B N 1
ATOM 3144 C CA . PRO B 1 67 ? 18.797 -11.906 -4.699 1 49.53 67 PRO B CA 1
ATOM 3145 C C . PRO B 1 67 ? 18.938 -10.398 -4.531 1 49.53 67 PRO B C 1
ATOM 3147 O O . PRO B 1 67 ? 19.953 -9.914 -4.031 1 49.53 67 PRO B O 1
ATOM 3150 N N . SER B 1 68 ? 18.562 -9.688 -5.414 1 58.97 68 SER B N 1
ATOM 3151 C CA . SER B 1 68 ? 18.781 -8.25 -5.559 1 58.97 68 SER B CA 1
ATOM 3152 C C . SER B 1 68 ? 18.297 -7.492 -4.332 1 58.97 68 SER B C 1
ATOM 3154 O O . SER B 1 68 ? 17.094 -7.289 -4.16 1 58.97 68 SER B O 1
ATOM 3156 N N . VAL B 1 69 ? 19.266 -7.68 -3.203 1 78.31 69 VAL B N 1
ATOM 3157 C CA . VAL B 1 69 ? 19.047 -6.793 -2.064 1 78.31 69 VAL B CA 1
ATOM 3158 C C . VAL B 1 69 ? 19.422 -5.363 -2.441 1 78.31 69 VAL B C 1
ATOM 3160 O O . VAL B 1 69 ? 20.5 -5.117 -2.975 1 78.31 69 VAL B O 1
ATOM 3163 N N . PHE B 1 70 ? 18.578 -4.527 -2.277 1 85.62 70 PHE B N 1
ATOM 3164 C CA . PHE B 1 70 ? 18.75 -3.125 -2.639 1 85.62 70 PHE B CA 1
ATOM 3165 C C . PHE B 1 70 ? 18.891 -2.258 -1.393 1 85.62 70 PHE B C 1
ATOM 3167 O O . PHE B 1 70 ? 18.234 -2.51 -0.378 1 85.62 70 PHE B O 1
ATOM 3174 N N . TYR B 1 71 ? 19.781 -1.335 -1.512 1 90.69 71 TYR B N 1
ATOM 3175 C CA . TYR B 1 71 ? 20.016 -0.399 -0.417 1 90.69 71 TYR B CA 1
ATOM 3176 C C . TYR B 1 71 ? 19.969 1.041 -0.912 1 90.69 71 TYR B C 1
ATOM 3178 O O . TYR B 1 71 ? 20.422 1.341 -2.016 1 90.69 71 TYR B O 1
ATOM 3186 N N . ARG B 1 72 ? 19.375 1.869 -0.158 1 92.62 72 ARG B N 1
ATOM 3187 C CA . ARG B 1 72 ? 19.5 3.311 -0.349 1 92.62 72 ARG B CA 1
ATOM 3188 C C . ARG B 1 72 ? 20.625 3.879 0.506 1 92.62 72 ARG B C 1
ATOM 3190 O O . ARG B 1 72 ? 20.688 3.635 1.713 1 92.62 72 ARG B O 1
ATOM 3197 N N . VAL B 1 73 ? 21.516 4.598 -0.215 1 93.12 73 VAL B N 1
ATOM 3198 C CA . VAL B 1 73 ? 22.641 5.148 0.527 1 93.12 73 VAL B CA 1
ATOM 3199 C C . VAL B 1 73 ? 22.219 6.441 1.22 1 93.12 73 VAL B C 1
ATOM 3201 O O . VAL B 1 73 ? 21.484 7.246 0.65 1 93.12 73 VAL B O 1
ATOM 3204 N N . ASN B 1 74 ? 22.781 6.676 2.449 1 90.25 74 ASN B N 1
ATOM 3205 C CA . ASN B 1 74 ? 22.391 7.824 3.258 1 90.25 74 ASN B CA 1
ATOM 3206 C C . ASN B 1 74 ? 23.469 8.898 3.27 1 90.25 74 ASN B C 1
ATOM 3208 O O . ASN B 1 74 ? 23.375 9.875 4.012 1 90.25 74 ASN B O 1
ATOM 3212 N N . ALA B 1 75 ? 24.562 8.664 2.527 1 90.56 75 ALA B N 1
ATOM 3213 C CA . ALA B 1 75 ? 25.656 9.633 2.457 1 90.56 75 ALA B CA 1
ATOM 3214 C C . ALA B 1 75 ? 26.328 9.602 1.091 1 90.56 75 ALA B C 1
ATOM 3216 O O . ALA B 1 75 ? 26.281 8.586 0.392 1 90.56 75 ALA B O 1
ATOM 3217 N N . ASP B 1 76 ? 26.875 10.719 0.838 1 92.12 76 ASP B N 1
ATOM 3218 C CA . ASP B 1 76 ? 27.688 10.758 -0.381 1 92.12 76 ASP B CA 1
ATOM 3219 C C . ASP B 1 76 ? 28.969 9.961 -0.222 1 92.12 76 ASP B C 1
ATOM 3221 O O . ASP B 1 76 ? 29.516 9.875 0.876 1 92.12 76 ASP B O 1
ATOM 3225 N N . TYR B 1 77 ? 29.359 9.32 -1.3 1 91.94 77 TYR B N 1
ATOM 3226 C CA . TYR B 1 77 ? 30.656 8.664 -1.355 1 91.94 77 TYR B CA 1
ATOM 3227 C C . TYR B 1 77 ? 31.375 8.977 -2.668 1 91.94 77 TYR B C 1
ATOM 3229 O O . TYR B 1 77 ? 30.828 8.742 -3.748 1 91.94 77 TYR B O 1
ATOM 3237 N N . ASN B 1 78 ? 32.438 9.57 -2.439 1 90.94 78 ASN B N 1
ATOM 3238 C CA . ASN B 1 78 ? 33.312 9.859 -3.561 1 90.94 78 ASN B CA 1
ATOM 3239 C C . ASN B 1 78 ? 34.656 9.102 -3.438 1 90.94 78 ASN B C 1
ATOM 3241 O O . ASN B 1 78 ? 35.438 9.352 -2.518 1 90.94 78 ASN B O 1
ATOM 3245 N N . SER B 1 79 ? 34.938 8.266 -4.383 1 83.81 79 SER B N 1
ATOM 3246 C CA . SER B 1 79 ? 36.094 7.383 -4.324 1 83.81 79 SER B CA 1
ATOM 3247 C C . SER B 1 79 ? 37.406 8.172 -4.453 1 83.81 79 SER B C 1
ATOM 3249 O O . SER B 1 79 ? 38.438 7.754 -3.941 1 83.81 79 SER B O 1
ATOM 3251 N N . ASP B 1 80 ? 37.312 9.289 -5.09 1 83.12 80 ASP B N 1
ATOM 3252 C CA . ASP B 1 80 ? 38.531 10.094 -5.273 1 83.12 80 ASP B CA 1
ATOM 3253 C C . ASP B 1 80 ? 39.031 10.617 -3.934 1 83.12 80 ASP B C 1
ATOM 3255 O O . ASP B 1 80 ? 40.25 10.867 -3.777 1 83.12 80 ASP B O 1
ATOM 3259 N N . SER B 1 81 ? 38.125 10.68 -3.02 1 83.12 81 SER B N 1
ATOM 3260 C CA . SER B 1 81 ? 38.5 11.242 -1.722 1 83.12 81 SER B CA 1
ATOM 3261 C C . SER B 1 81 ? 38.781 10.141 -0.708 1 83.12 81 SER B C 1
ATOM 3263 O O . SER B 1 81 ? 39.125 10.422 0.446 1 83.12 81 SER B O 1
ATOM 3265 N N . ASP B 1 82 ? 38.594 8.945 -1.147 1 79.38 82 ASP B N 1
ATOM 3266 C CA . ASP B 1 82 ? 38.781 7.816 -0.243 1 79.38 82 ASP B CA 1
ATOM 3267 C C . ASP B 1 82 ? 40.156 7.148 -0.475 1 79.38 82 ASP B C 1
ATOM 3269 O O . ASP B 1 82 ? 40.312 6.422 -1.456 1 79.38 82 ASP B O 1
ATOM 3273 N N . ASP B 1 83 ? 41.031 7.324 0.459 1 77.25 83 ASP B N 1
ATOM 3274 C CA . ASP B 1 83 ? 42.375 6.773 0.331 1 77.25 83 ASP B CA 1
ATOM 3275 C C . ASP B 1 83 ? 42.375 5.262 0.548 1 77.25 83 ASP B C 1
ATOM 3277 O O . ASP B 1 83 ? 43.312 4.57 0.156 1 77.25 83 ASP B O 1
ATOM 3281 N N . SER B 1 84 ? 41.344 4.77 1.164 1 70.69 84 SER B N 1
ATOM 3282 C CA . SER B 1 84 ? 41.281 3.35 1.487 1 70.69 84 SER B CA 1
ATOM 3283 C C . SER B 1 84 ? 40.656 2.549 0.35 1 70.69 84 SER B C 1
ATOM 3285 O O . SER B 1 84 ? 40.5 1.334 0.461 1 70.69 84 SER B O 1
ATOM 3287 N N . ARG B 1 85 ? 40.469 3.289 -0.725 1 68.5 85 ARG B N 1
ATOM 3288 C CA . ARG B 1 85 ? 39.812 2.605 -1.818 1 68.5 85 ARG B CA 1
ATOM 3289 C C . ARG B 1 85 ? 40.656 1.49 -2.393 1 68.5 85 ARG B C 1
ATOM 3291 O O . ARG B 1 85 ? 41.906 1.516 -2.254 1 68.5 85 ARG B O 1
ATOM 3298 N N . ILE B 1 86 ? 40.062 0.412 -2.928 1 62.47 86 ILE B N 1
ATOM 3299 C CA . ILE B 1 86 ? 40.812 -0.676 -3.564 1 62.47 86 ILE B CA 1
ATOM 3300 C C . ILE B 1 86 ? 41.562 -0.144 -4.773 1 62.47 86 ILE B C 1
ATOM 3302 O O . ILE B 1 86 ? 42.781 -0.28 -4.852 1 62.47 86 ILE B O 1
ATOM 3306 N N . CYS B 1 87 ? 40.875 0.228 -5.785 1 62.06 87 CYS B N 1
ATOM 3307 C CA . CYS B 1 87 ? 41.406 0.89 -6.977 1 62.06 87 CYS B CA 1
ATOM 3308 C C . CYS B 1 87 ? 40.375 1.878 -7.535 1 62.06 87 CYS B C 1
ATOM 3310 O O . CYS B 1 87 ? 39.156 1.7 -7.363 1 62.06 87 CYS B O 1
ATOM 3312 N N . ARG B 1 88 ? 40.812 2.969 -7.977 1 61.28 88 ARG B N 1
ATOM 3313 C CA . ARG B 1 88 ? 39.969 4.062 -8.461 1 61.28 88 ARG B CA 1
ATOM 3314 C C . ARG B 1 88 ? 38.969 3.564 -9.484 1 61.28 88 ARG B C 1
ATOM 3316 O O . ARG B 1 88 ? 37.781 3.963 -9.453 1 61.28 88 ARG B O 1
ATOM 3323 N N . TRP B 1 89 ? 39.344 2.592 -10.344 1 62.16 89 TRP B N 1
ATOM 3324 C CA . TRP B 1 89 ? 38.469 2.199 -11.453 1 62.16 89 TRP B CA 1
ATOM 3325 C C . TRP B 1 89 ? 37.438 1.179 -11 1 62.16 89 TRP B C 1
ATOM 3327 O O . TRP B 1 89 ? 36.469 0.912 -11.711 1 62.16 89 TRP B O 1
ATOM 3337 N N . LEU B 1 90 ? 37.625 0.701 -9.742 1 72.19 90 LEU B N 1
ATOM 3338 C CA . LEU B 1 90 ? 36.719 -0.318 -9.266 1 72.19 90 LEU B CA 1
ATOM 3339 C C . LEU B 1 90 ? 35.688 0.281 -8.305 1 72.19 90 LEU B C 1
ATOM 3341 O O . LEU B 1 90 ? 34.75 -0.401 -7.879 1 72.19 90 LEU B O 1
ATOM 3345 N N . SER B 1 91 ? 35.844 1.548 -8.047 1 78.94 91 SER B N 1
ATOM 3346 C CA . SER B 1 91 ? 34.938 2.162 -7.102 1 78.94 91 SER B CA 1
ATOM 3347 C C . SER B 1 91 ? 33.812 2.902 -7.828 1 78.94 91 SER B C 1
ATOM 3349 O O . SER B 1 91 ? 34 3.354 -8.961 1 78.94 91 SER B O 1
ATOM 3351 N N . ILE B 1 92 ? 32.688 2.928 -7.316 1 84.44 92 ILE B N 1
ATOM 3352 C CA . ILE B 1 92 ? 31.594 3.736 -7.852 1 84.44 92 ILE B CA 1
ATOM 3353 C C . ILE B 1 92 ? 31.25 4.859 -6.875 1 84.44 92 ILE B C 1
ATOM 3355 O O . ILE B 1 92 ? 31.391 4.695 -5.66 1 84.44 92 ILE B O 1
ATOM 3359 N N . ASP B 1 93 ? 30.938 5.969 -7.477 1 90.62 93 ASP B N 1
ATOM 3360 C CA . ASP B 1 93 ? 30.484 7.117 -6.695 1 90.62 93 ASP B CA 1
ATOM 3361 C C . ASP B 1 93 ? 28.969 7.094 -6.504 1 90.62 93 ASP B C 1
ATOM 3363 O O . ASP B 1 93 ? 28.234 6.75 -7.426 1 90.62 93 ASP B O 1
ATOM 3367 N N . VAL B 1 94 ? 28.625 7.387 -5.281 1 92.75 94 VAL B N 1
ATOM 3368 C CA . VAL B 1 94 ? 27.203 7.465 -5.016 1 92.75 94 VAL B CA 1
ATOM 3369 C C . VAL B 1 94 ? 26.875 8.758 -4.277 1 92.75 94 VAL B C 1
ATOM 3371 O O . VAL B 1 94 ? 27.734 9.336 -3.611 1 92.75 94 VAL B O 1
ATOM 3374 N N . LYS B 1 95 ? 25.672 9.227 -4.516 1 92.31 95 LYS B N 1
ATOM 3375 C CA . LYS B 1 95 ? 25.109 10.367 -3.793 1 92.31 95 LYS B CA 1
ATOM 3376 C C . LYS B 1 95 ? 24.031 9.922 -2.816 1 92.31 95 LYS B C 1
ATOM 3378 O O . LYS B 1 95 ? 23.375 8.898 -3.027 1 92.31 95 LYS B O 1
ATOM 3383 N N . LYS B 1 96 ? 23.953 10.688 -1.79 1 90.38 96 LYS B N 1
ATOM 3384 C CA . LYS B 1 96 ? 22.875 10.414 -0.858 1 90.38 96 LYS B CA 1
ATOM 3385 C C . LYS B 1 96 ? 21.547 10.234 -1.598 1 90.38 96 LYS B C 1
ATOM 3387 O O . LYS B 1 96 ? 21.188 11.047 -2.453 1 90.38 96 LYS B O 1
ATOM 3392 N N . GLY B 1 97 ? 20.859 9.125 -1.305 1 88.5 97 GLY B N 1
ATOM 3393 C CA . GLY B 1 97 ? 19.578 8.859 -1.939 1 88.5 97 GLY B CA 1
ATOM 3394 C C . GLY B 1 97 ? 19.672 7.844 -3.064 1 88.5 97 GLY B C 1
ATOM 3395 O O . GLY B 1 97 ? 18.656 7.27 -3.475 1 88.5 97 GLY B O 1
ATOM 3396 N N . ASP B 1 98 ? 20.891 7.598 -3.539 1 90.56 98 ASP B N 1
ATOM 3397 C CA . ASP B 1 98 ? 21.062 6.602 -4.594 1 90.56 98 ASP B CA 1
ATOM 3398 C C . ASP B 1 98 ? 20.672 5.207 -4.098 1 90.56 98 ASP B C 1
ATOM 3400 O O . ASP B 1 98 ? 20.938 4.863 -2.939 1 90.56 98 ASP B O 1
ATOM 3404 N N . VAL B 1 99 ? 20.062 4.527 -4.922 1 89.75 99 VAL B N 1
ATOM 3405 C CA . VAL B 1 99 ? 19.781 3.133 -4.617 1 89.75 99 VAL B CA 1
ATOM 3406 C C . VAL B 1 99 ? 20.75 2.225 -5.371 1 89.75 99 VAL B C 1
ATOM 3408 O O . VAL B 1 99 ? 20.953 2.391 -6.574 1 89.75 99 VAL B O 1
ATOM 3411 N N . VAL B 1 100 ? 21.328 1.315 -4.574 1 88.62 100 VAL B N 1
ATOM 3412 C CA . VAL B 1 100 ? 22.312 0.411 -5.156 1 88.62 100 VAL B CA 1
ATOM 3413 C C . VAL B 1 100 ? 21.891 -1.037 -4.918 1 88.62 100 VAL B C 1
ATOM 3415 O O . VAL B 1 100 ? 21.219 -1.339 -3.932 1 88.62 100 VAL B O 1
ATOM 3418 N N . GLN B 1 101 ? 22.219 -1.825 -5.863 1 82.38 101 GLN B N 1
ATOM 3419 C CA . GLN B 1 101 ? 22.094 -3.271 -5.707 1 82.38 101 GLN B CA 1
ATOM 3420 C C . GLN B 1 101 ? 23.375 -3.883 -5.18 1 82.38 101 GLN B C 1
ATOM 3422 O O . GLN B 1 101 ? 24.438 -3.736 -5.797 1 82.38 101 GLN B O 1
ATOM 3427 N N . ILE B 1 102 ? 23.281 -4.473 -4.062 1 83.31 102 ILE B N 1
ATOM 3428 C CA . ILE B 1 102 ? 24.469 -5.086 -3.49 1 83.31 102 ILE B CA 1
ATOM 3429 C C . ILE B 1 102 ? 24.547 -6.555 -3.912 1 83.31 102 ILE B C 1
ATOM 3431 O O . ILE B 1 102 ? 23.609 -7.316 -3.705 1 83.31 102 ILE B O 1
ATOM 3435 N N . MET B 1 103 ? 25.562 -6.832 -4.441 1 72.06 103 MET B N 1
ATOM 3436 C CA . MET B 1 103 ? 25.75 -8.18 -4.984 1 72.06 103 MET B CA 1
ATOM 3437 C C . MET B 1 103 ? 26.531 -9.055 -4.008 1 72.06 103 MET B C 1
ATOM 3439 O O . MET B 1 103 ? 26.281 -10.258 -3.918 1 72.06 103 MET B O 1
ATOM 3443 N N . SER B 1 104 ? 27.469 -8.477 -3.383 1 71.81 104 SER B N 1
ATOM 3444 C CA . SER B 1 104 ? 28.281 -9.156 -2.387 1 71.81 104 SER B CA 1
ATOM 3445 C C . SER B 1 104 ? 28.844 -8.18 -1.367 1 71.81 104 SER B C 1
ATOM 3447 O O . SER B 1 104 ? 28.938 -6.977 -1.638 1 71.81 104 SER B O 1
ATOM 3449 N N . GLN B 1 105 ? 29.109 -8.758 -0.168 1 75.56 105 GLN B N 1
ATOM 3450 C CA . GLN B 1 105 ? 29.625 -7.895 0.886 1 75.56 105 GLN B CA 1
ATOM 3451 C C . GLN B 1 105 ? 30.656 -8.633 1.737 1 75.56 105 GLN B C 1
ATOM 3453 O O . GLN B 1 105 ? 30.531 -9.836 1.971 1 75.56 105 GLN B O 1
ATOM 3458 N N . ASP B 1 106 ? 31.703 -7.98 1.979 1 75.38 106 ASP B N 1
ATOM 3459 C CA . ASP B 1 106 ? 32.625 -8.438 3.029 1 75.38 106 ASP B CA 1
ATOM 3460 C C . ASP B 1 106 ? 32.781 -7.371 4.113 1 75.38 106 ASP B C 1
ATOM 3462 O O . ASP B 1 106 ? 31.969 -6.449 4.211 1 75.38 106 ASP B O 1
ATOM 3466 N N . ASP B 1 107 ? 33.719 -7.562 5.004 1 80.69 107 ASP B N 1
ATOM 3467 C CA . ASP B 1 107 ? 33.844 -6.68 6.164 1 80.69 107 ASP B CA 1
ATOM 3468 C C . ASP B 1 107 ? 34.219 -5.262 5.738 1 80.69 107 ASP B C 1
ATOM 3470 O O . ASP B 1 107 ? 33.938 -4.297 6.449 1 80.69 107 ASP B O 1
ATOM 3474 N N . ASN B 1 108 ? 34.781 -5.137 4.539 1 80.81 108 ASN B N 1
ATOM 3475 C CA . ASN B 1 108 ? 35.344 -3.836 4.191 1 80.81 108 ASN B CA 1
ATOM 3476 C C . ASN B 1 108 ? 34.656 -3.23 2.979 1 80.81 108 ASN B C 1
ATOM 3478 O O . ASN B 1 108 ? 34.594 -2.008 2.842 1 80.81 108 ASN B O 1
ATOM 3482 N N . TRP B 1 109 ? 34.188 -4.188 2.125 1 79.75 109 TRP B N 1
ATOM 3483 C CA . TRP B 1 109 ? 33.719 -3.65 0.852 1 79.75 109 TRP B CA 1
ATOM 3484 C C . TRP B 1 109 ? 32.375 -4.277 0.452 1 79.75 109 TRP B C 1
ATOM 3486 O O . TRP B 1 109 ? 32.094 -5.426 0.81 1 79.75 109 TRP B O 1
ATOM 3496 N N . LEU B 1 110 ? 31.641 -3.424 -0.289 1 83.12 110 LEU B N 1
ATOM 3497 C CA . LEU B 1 110 ? 30.422 -3.861 -0.957 1 83.12 110 LEU B CA 1
ATOM 3498 C C . LEU B 1 110 ? 30.594 -3.857 -2.471 1 83.12 110 LEU B C 1
ATOM 3500 O O . LEU B 1 110 ? 31.094 -2.885 -3.039 1 83.12 110 LEU B O 1
ATOM 3504 N N . GLN B 1 111 ? 30.344 -4.977 -3.07 1 77.81 111 GLN B N 1
ATOM 3505 C CA . GLN B 1 111 ? 30.188 -4.965 -4.52 1 77.81 111 GLN B CA 1
ATOM 3506 C C . GLN B 1 111 ? 28.766 -4.57 -4.914 1 77.81 111 GLN B C 1
ATOM 3508 O O . GLN B 1 111 ? 27.797 -5.211 -4.492 1 77.81 111 GLN B O 1
ATOM 3513 N N . ALA B 1 112 ? 28.734 -3.375 -5.578 1 83.69 112 ALA B N 1
ATOM 3514 C CA . ALA B 1 112 ? 27.391 -2.844 -5.816 1 83.69 112 ALA B CA 1
ATOM 3515 C C . ALA B 1 112 ? 27.312 -2.148 -7.176 1 83.69 112 ALA B C 1
ATOM 3517 O O . ALA B 1 112 ? 28.344 -1.894 -7.809 1 83.69 112 ALA B O 1
ATOM 3518 N N . ARG B 1 113 ? 26.125 -2.021 -7.668 1 80.81 113 ARG B N 1
ATOM 3519 C CA . ARG B 1 113 ? 25.828 -1.188 -8.828 1 80.81 113 ARG B CA 1
ATOM 3520 C C . ARG B 1 113 ? 24.609 -0.307 -8.586 1 80.81 113 ARG B C 1
ATOM 3522 O O . ARG B 1 113 ? 23.703 -0.685 -7.832 1 80.81 113 ARG B O 1
ATOM 3529 N N . LYS B 1 114 ? 24.688 0.872 -9.156 1 84.31 114 LYS B N 1
ATOM 3530 C CA . LYS B 1 114 ? 23.531 1.761 -9.055 1 84.31 114 LYS B CA 1
ATOM 3531 C C . LYS B 1 114 ? 22.375 1.241 -9.891 1 84.31 114 LYS B C 1
ATOM 3533 O O . LYS B 1 114 ? 22.562 0.747 -11 1 84.31 114 LYS B O 1
ATOM 3538 N N . VAL B 1 115 ? 21.172 1.386 -9.383 1 80.5 115 VAL B N 1
ATOM 3539 C CA . VAL B 1 115 ? 20 0.846 -10.055 1 80.5 115 VAL B CA 1
ATOM 3540 C C . VAL B 1 115 ? 19.75 1.615 -11.352 1 80.5 115 VAL B C 1
ATOM 3542 O O . VAL B 1 115 ? 19.172 1.078 -12.297 1 80.5 115 VAL B O 1
ATOM 3545 N N . ASN B 1 116 ? 20.188 2.904 -11.328 1 75.62 116 ASN B N 1
ATOM 3546 C CA . ASN B 1 116 ? 19.984 3.717 -12.516 1 75.62 116 ASN B CA 1
ATOM 3547 C C . ASN B 1 116 ? 21.125 3.545 -13.523 1 75.62 116 ASN B C 1
ATOM 3549 O O . ASN B 1 116 ? 21.094 4.121 -14.609 1 75.62 116 ASN B O 1
ATOM 3553 N N . ASP B 1 117 ? 22.156 2.891 -13.164 1 73.94 117 ASP B N 1
ATOM 3554 C CA . ASP B 1 117 ? 23.297 2.58 -14.016 1 73.94 117 ASP B CA 1
ATOM 3555 C C . ASP B 1 117 ? 23.766 1.145 -13.805 1 73.94 117 ASP B C 1
ATOM 3557 O O . ASP B 1 117 ? 24.75 0.905 -13.086 1 73.94 117 ASP B O 1
ATOM 3561 N N . LEU B 1 118 ? 23.203 0.239 -14.5 1 61.19 118 LEU B N 1
ATOM 3562 C CA . LEU B 1 118 ? 23.453 -1.182 -14.266 1 61.19 118 LEU B CA 1
ATOM 3563 C C . LEU B 1 118 ? 24.719 -1.644 -14.984 1 61.19 118 LEU B C 1
ATOM 3565 O O . LEU B 1 118 ? 25.172 -2.764 -14.766 1 61.19 118 LEU B O 1
ATOM 3569 N N . SER B 1 119 ? 25.266 -0.802 -15.781 1 64 119 SER B N 1
ATOM 3570 C CA . SER B 1 119 ? 26.391 -1.183 -16.609 1 64 119 SER B CA 1
ATOM 3571 C C . SER B 1 119 ? 27.703 -1.156 -15.82 1 64 119 SER B C 1
ATOM 3573 O O . SER B 1 119 ? 28.688 -1.782 -16.203 1 64 119 SER B O 1
ATOM 3575 N N . ARG B 1 120 ? 27.609 -0.53 -14.742 1 71.44 120 ARG B N 1
ATOM 3576 C CA . ARG B 1 120 ? 28.844 -0.34 -13.992 1 71.44 120 ARG B CA 1
ATOM 3577 C C . ARG B 1 120 ? 28.75 -0.963 -12.609 1 71.44 120 ARG B C 1
ATOM 3579 O O . ARG B 1 120 ? 27.984 -0.504 -11.766 1 71.44 120 ARG B O 1
ATOM 3586 N N . VAL B 1 121 ? 29.422 -2.105 -12.469 1 74.94 121 VAL B N 1
ATOM 3587 C CA . VAL B 1 121 ? 29.562 -2.703 -11.148 1 74.94 121 VAL B CA 1
ATOM 3588 C C . VAL B 1 121 ? 30.828 -2.188 -10.477 1 74.94 121 VAL B C 1
ATOM 3590 O O . VAL B 1 121 ? 31.875 -2.072 -11.125 1 74.94 121 VAL B O 1
ATOM 3593 N N . GLY B 1 122 ? 30.75 -1.739 -9.273 1 78.75 122 GLY B N 1
ATOM 3594 C CA . GLY B 1 122 ? 31.906 -1.236 -8.539 1 78.75 122 GLY B CA 1
ATOM 3595 C C . GLY B 1 122 ? 31.828 -1.515 -7.051 1 78.75 122 GLY B C 1
ATOM 3596 O O . GLY B 1 122 ? 31.047 -2.373 -6.613 1 78.75 122 GLY B O 1
ATOM 3597 N N . TYR B 1 123 ? 32.781 -0.937 -6.371 1 81.06 123 TYR B N 1
ATOM 3598 C CA . TYR B 1 123 ? 32.875 -1.233 -4.949 1 81.06 123 TYR B CA 1
ATOM 3599 C C . TYR B 1 123 ? 32.594 0.01 -4.109 1 81.06 123 TYR B C 1
ATOM 3601 O O . TYR B 1 123 ? 33 1.117 -4.484 1 81.06 123 TYR B O 1
ATOM 3609 N N . LEU B 1 124 ? 31.906 -0.189 -3.016 1 88.25 124 LEU B N 1
ATOM 3610 C CA . LEU B 1 124 ? 31.609 0.809 -1.99 1 88.25 124 LEU B CA 1
ATOM 3611 C C . LEU B 1 124 ? 32.125 0.346 -0.625 1 88.25 124 LEU B C 1
ATOM 3613 O O . LEU B 1 124 ? 32.25 -0.856 -0.379 1 88.25 124 LEU B O 1
ATOM 3617 N N . PRO B 1 125 ? 32.469 1.263 0.198 1 88.88 125 PRO B N 1
ATOM 3618 C CA . PRO B 1 125 ? 32.812 0.847 1.556 1 88.88 125 PRO B CA 1
ATOM 3619 C C . PRO B 1 125 ? 31.656 0.188 2.299 1 88.88 125 PRO B C 1
ATOM 3621 O O . PRO B 1 125 ? 30.531 0.676 2.242 1 88.88 125 PRO B O 1
ATOM 3624 N N . ALA B 1 126 ? 31.984 -0.876 3.014 1 87.31 126 ALA B N 1
ATOM 3625 C CA . ALA B 1 126 ? 30.969 -1.586 3.781 1 87.31 126 ALA B CA 1
ATOM 3626 C C . ALA B 1 126 ? 30.406 -0.708 4.902 1 87.31 126 ALA B C 1
ATOM 3628 O O . ALA B 1 126 ? 29.281 -0.895 5.34 1 87.31 126 ALA B O 1
ATOM 3629 N N . SER B 1 127 ? 31.094 0.286 5.32 1 90.19 127 SER B N 1
ATOM 3630 C CA . SER B 1 127 ? 30.719 1.144 6.441 1 90.19 127 SER B CA 1
ATOM 3631 C C . SER B 1 127 ? 29.766 2.248 5.996 1 90.19 127 SER B C 1
ATOM 3633 O O . SER B 1 127 ? 29.25 3 6.824 1 90.19 127 SER B O 1
ATOM 3635 N N . LEU B 1 128 ? 29.625 2.305 4.668 1 90.94 128 LEU B N 1
ATOM 3636 C CA . LEU B 1 128 ? 28.734 3.344 4.156 1 90.94 128 LEU B CA 1
ATOM 3637 C C . LEU B 1 128 ? 27.344 3.211 4.758 1 90.94 128 LEU B C 1
ATOM 3639 O O . LEU B 1 128 ? 26.781 2.113 4.797 1 90.94 128 LEU B O 1
ATOM 3643 N N . SER B 1 129 ? 26.828 4.367 5.262 1 91.25 129 SER B N 1
ATOM 3644 C CA . SER B 1 129 ? 25.484 4.367 5.812 1 91.25 129 SER B CA 1
ATOM 3645 C C . SER B 1 129 ? 24.438 4.07 4.734 1 91.25 129 SER B C 1
ATOM 3647 O O . SER B 1 129 ? 24.422 4.715 3.686 1 91.25 129 SER B O 1
ATOM 3649 N N . LYS B 1 130 ? 23.703 3.037 4.965 1 91.44 130 LYS B N 1
ATOM 3650 C CA . LYS B 1 130 ? 22.719 2.592 3.996 1 91.44 130 LYS B CA 1
ATOM 3651 C C . LYS B 1 130 ? 21.516 1.941 4.691 1 91.44 130 LYS B C 1
ATOM 3653 O O . LYS B 1 130 ? 21.594 1.587 5.867 1 91.44 130 LYS B O 1
ATOM 3658 N N . GLU B 1 131 ? 20.375 1.931 3.988 1 90.75 131 GLU B N 1
ATOM 3659 C CA . GLU B 1 131 ? 19.172 1.245 4.473 1 90.75 131 GLU B CA 1
ATOM 3660 C C . GLU B 1 131 ? 18.625 0.29 3.416 1 90.75 131 GLU B C 1
ATOM 3662 O O . GLU B 1 131 ? 18.594 0.615 2.229 1 90.75 131 GLU B O 1
ATOM 3667 N N . LYS B 1 132 ? 18.25 -0.929 3.951 1 89.62 132 LYS B N 1
ATOM 3668 C CA . LYS B 1 132 ? 17.641 -1.893 3.037 1 89.62 132 LYS B CA 1
ATOM 3669 C C . LYS B 1 132 ? 16.312 -1.388 2.516 1 89.62 132 LYS B C 1
ATOM 3671 O O . LYS B 1 132 ? 15.484 -0.89 3.285 1 89.62 132 LYS B O 1
ATOM 3676 N N . VAL B 1 133 ? 16.141 -1.434 1.171 1 90.88 133 VAL B N 1
ATOM 3677 C CA . VAL B 1 133 ? 14.914 -0.909 0.571 1 90.88 133 VAL B CA 1
ATOM 3678 C C . VAL B 1 133 ? 14.305 -1.958 -0.354 1 90.88 133 VAL B C 1
ATOM 3680 O O . VAL B 1 133 ? 14.961 -2.941 -0.708 1 90.88 133 VAL B O 1
ATOM 3683 N N . ALA B 1 134 ? 13.039 -1.856 -0.611 1 86.62 134 ALA B N 1
ATOM 3684 C CA . ALA B 1 134 ? 12.258 -2.662 -1.55 1 86.62 134 ALA B CA 1
ATOM 3685 C C . ALA B 1 134 ? 11.328 -1.786 -2.383 1 86.62 134 ALA B C 1
ATOM 3687 O O . ALA B 1 134 ? 11.117 -0.615 -2.061 1 86.62 134 ALA B O 1
ATOM 3688 N N . MET B 1 135 ? 10.938 -2.41 -3.512 1 83.69 135 MET B N 1
ATOM 3689 C CA . MET B 1 135 ? 10.078 -1.644 -4.406 1 83.69 135 MET B CA 1
ATOM 3690 C C . MET B 1 135 ? 8.609 -1.905 -4.098 1 83.69 135 MET B C 1
ATOM 3692 O O . MET B 1 135 ? 8.211 -3.049 -3.863 1 83.69 135 MET B O 1
ATOM 3696 N N . LEU B 1 136 ? 7.855 -0.842 -3.965 1 85.75 136 LEU B N 1
ATOM 3697 C CA . LEU B 1 136 ? 6.406 -0.907 -3.801 1 85.75 136 LEU B CA 1
ATOM 3698 C C . LEU B 1 136 ? 5.699 -0.801 -5.148 1 85.75 136 LEU B C 1
ATOM 3700 O O . LEU B 1 136 ? 5.918 0.156 -5.895 1 85.75 136 LEU B O 1
ATOM 3704 N N . CYS B 1 137 ? 4.855 -1.809 -5.492 1 85 137 CYS B N 1
ATOM 3705 C CA . CYS B 1 137 ? 4.16 -1.768 -6.777 1 85 137 CYS B CA 1
ATOM 3706 C C . CYS B 1 137 ? 2.961 -0.832 -6.719 1 85 137 CYS B C 1
ATOM 3708 O O . CYS B 1 137 ? 2.428 -0.566 -5.641 1 85 137 CYS B O 1
ATOM 3710 N N . PRO B 1 138 ? 2.49 -0.364 -7.824 1 86.56 138 PRO B N 1
ATOM 3711 C CA . PRO B 1 138 ? 1.452 0.67 -7.848 1 86.56 138 PRO B CA 1
ATOM 3712 C C . PRO B 1 138 ? 0.043 0.095 -7.73 1 86.56 138 PRO B C 1
ATOM 3714 O O . PRO B 1 138 ? -0.935 0.847 -7.703 1 86.56 138 PRO B O 1
ATOM 3717 N N . PHE B 1 139 ? -0.144 -1.166 -7.543 1 90.5 139 PHE B N 1
ATOM 3718 C CA . PHE B 1 139 ? -1.473 -1.766 -7.566 1 90.5 139 PHE B CA 1
ATOM 3719 C C . PHE B 1 139 ? -2.102 -1.747 -6.18 1 90.5 139 PHE B C 1
ATOM 3721 O O . PHE B 1 139 ? -3.311 -1.946 -6.039 1 90.5 139 PHE B O 1
ATOM 3728 N N . GLY B 1 140 ? -1.314 -1.492 -5.223 1 88.31 140 GLY B N 1
ATOM 3729 C CA . GLY B 1 140 ? -1.792 -1.584 -3.854 1 88.31 140 GLY B CA 1
ATOM 3730 C C . GLY B 1 140 ? -1.849 -3.008 -3.334 1 88.31 140 GLY B C 1
ATOM 3731 O O . GLY B 1 140 ? -1.926 -3.232 -2.125 1 88.31 140 GLY B O 1
ATOM 3732 N N . ARG B 1 141 ? -1.918 -3.92 -4.23 1 94.19 141 ARG B N 1
ATOM 3733 C CA . ARG B 1 141 ? -1.895 -5.352 -3.947 1 94.19 141 ARG B CA 1
ATOM 3734 C C . ARG B 1 141 ? -0.556 -5.965 -4.344 1 94.19 141 ARG B C 1
ATOM 3736 O O . ARG B 1 141 ? 0.023 -5.598 -5.367 1 94.19 141 ARG B O 1
ATOM 3743 N N . ARG B 1 142 ? -0.153 -6.934 -3.521 1 94.25 142 ARG B N 1
ATOM 3744 C CA . ARG B 1 142 ? 1.201 -7.43 -3.746 1 94.25 142 ARG B CA 1
ATOM 3745 C C . ARG B 1 142 ? 1.178 -8.789 -4.438 1 94.25 142 ARG B C 1
ATOM 3747 O O . ARG B 1 142 ? 2.154 -9.188 -5.078 1 94.25 142 ARG B O 1
ATOM 3754 N N . VAL B 1 143 ? 0.099 -9.516 -4.32 1 97.25 143 VAL B N 1
ATOM 3755 C CA . VAL B 1 143 ? -0.03 -10.844 -4.91 1 97.25 143 VAL B CA 1
ATOM 3756 C C . VAL B 1 143 ? -1.356 -10.945 -5.66 1 97.25 143 VAL B C 1
ATOM 3758 O O . VAL B 1 143 ? -2.391 -10.484 -5.172 1 97.25 143 VAL B O 1
ATOM 3761 N N . LEU B 1 144 ? -1.311 -11.469 -6.84 1 98.31 144 LEU B N 1
ATOM 3762 C CA . LEU B 1 144 ? -2.508 -11.852 -7.578 1 98.31 144 LEU B CA 1
ATOM 3763 C C . LEU B 1 144 ? -2.703 -13.367 -7.547 1 98.31 144 LEU B C 1
ATOM 3765 O O . LEU B 1 144 ? -1.835 -14.117 -8 1 98.31 144 LEU B O 1
ATOM 3769 N N . VAL B 1 145 ? -3.779 -13.75 -7.008 1 98.38 145 VAL B N 1
ATOM 3770 C CA . VAL B 1 145 ? -4.074 -15.18 -6.945 1 98.38 145 VAL B CA 1
ATOM 3771 C C . VAL B 1 145 ? -5.16 -15.531 -7.957 1 98.38 145 VAL B C 1
ATOM 3773 O O . VAL B 1 145 ? -6.27 -15 -7.898 1 98.38 145 VAL B O 1
ATOM 3776 N N . LEU B 1 146 ? -4.824 -16.375 -8.883 1 98.19 146 LEU B N 1
ATOM 3777 C CA . LEU B 1 146 ? -5.793 -16.938 -9.828 1 98.19 146 LEU B CA 1
ATOM 3778 C C . LEU B 1 146 ? -6.273 -18.312 -9.359 1 98.19 146 LEU B C 1
ATOM 3780 O O . LEU B 1 146 ? -5.59 -19.312 -9.562 1 98.19 146 LEU B O 1
ATOM 3784 N N . LEU B 1 147 ? -7.48 -18.297 -8.812 1 97.12 147 LEU B N 1
ATOM 3785 C CA . LEU B 1 147 ? -8.094 -19.516 -8.312 1 97.12 147 LEU B CA 1
ATOM 3786 C C . LEU B 1 147 ? -8.984 -20.156 -9.375 1 97.12 147 LEU B C 1
ATOM 3788 O O . LEU B 1 147 ? -9.562 -19.453 -10.211 1 97.12 147 LEU B O 1
ATOM 3792 N N . GLY B 1 148 ? -9.102 -21.453 -9.266 1 96.69 148 GLY B N 1
ATOM 3793 C CA . GLY B 1 148 ? -10 -22.172 -10.164 1 96.69 148 GLY B CA 1
ATOM 3794 C C . GLY B 1 148 ? -9.672 -23.641 -10.289 1 96.69 148 GLY B C 1
ATOM 3795 O O . GLY B 1 148 ? -8.578 -24.078 -9.914 1 96.69 148 GLY B O 1
ATOM 3796 N N . ALA B 1 149 ? -10.664 -24.344 -10.844 1 95.38 149 ALA B N 1
ATOM 3797 C CA . ALA B 1 149 ? -10.469 -25.766 -11.102 1 95.38 149 ALA B CA 1
ATOM 3798 C C . ALA B 1 149 ? -9.398 -25.984 -12.172 1 95.38 149 ALA B C 1
ATOM 3800 O O . ALA B 1 149 ? -9.148 -25.109 -13 1 95.38 149 ALA B O 1
ATOM 3801 N N . VAL B 1 150 ? -8.742 -27.156 -12.016 1 91.19 150 VAL B N 1
ATOM 3802 C CA . VAL B 1 150 ? -7.781 -27.516 -13.047 1 91.19 150 VAL B CA 1
ATOM 3803 C C . VAL B 1 150 ? -8.484 -27.594 -14.398 1 91.19 150 VAL B C 1
ATOM 3805 O O . VAL B 1 150 ? -9.516 -28.25 -14.531 1 91.19 150 VAL B O 1
ATOM 3808 N N . GLY B 1 151 ? -8.016 -26.906 -15.383 1 90.12 151 GLY B N 1
ATOM 3809 C CA . GLY B 1 151 ? -8.578 -26.984 -16.719 1 90.12 151 GLY B CA 1
ATOM 3810 C C . GLY B 1 151 ? -9.438 -25.781 -17.078 1 90.12 151 GLY B C 1
ATOM 3811 O O . GLY B 1 151 ? -9.898 -25.672 -18.219 1 90.12 151 GLY B O 1
ATOM 3812 N N . VAL B 1 152 ? -9.625 -24.891 -16.172 1 93.94 152 VAL B N 1
ATOM 3813 C CA . VAL B 1 152 ? -10.516 -23.766 -16.422 1 93.94 152 VAL B CA 1
ATOM 3814 C C . VAL B 1 152 ? -9.758 -22.672 -17.172 1 93.94 152 VAL B C 1
ATOM 3816 O O . VAL B 1 152 ? -10.359 -21.734 -17.719 1 93.94 152 VAL B O 1
ATOM 3819 N N . GLY B 1 153 ? -8.445 -22.703 -17.156 1 94.06 153 GLY B N 1
ATOM 3820 C CA . GLY B 1 153 ? -7.672 -21.734 -17.922 1 94.06 153 GLY B CA 1
ATOM 3821 C C . GLY B 1 153 ? -6.812 -20.844 -17.047 1 94.06 153 GLY B C 1
ATOM 3822 O O . GLY B 1 153 ? -6.297 -19.828 -17.516 1 94.06 153 GLY B O 1
ATOM 3823 N N . ARG B 1 154 ? -6.602 -21.094 -15.773 1 94.88 154 ARG B N 1
ATOM 3824 C CA . ARG B 1 154 ? -5.848 -20.234 -14.867 1 94.88 154 ARG B CA 1
ATOM 3825 C C . ARG B 1 154 ? -4.387 -20.125 -15.305 1 94.88 154 ARG B C 1
ATOM 3827 O O . ARG B 1 154 ? -3.805 -19.047 -15.281 1 94.88 154 ARG B O 1
ATOM 3834 N N . ARG B 1 155 ? -3.811 -21.219 -15.688 1 94 155 ARG B N 1
ATOM 3835 C CA . ARG B 1 155 ? -2.404 -21.219 -16.078 1 94 155 ARG B CA 1
ATOM 3836 C C . ARG B 1 155 ? -2.189 -20.406 -17.344 1 94 155 ARG B C 1
ATOM 3838 O O . ARG B 1 155 ? -1.207 -19.672 -17.469 1 94 155 ARG B O 1
ATOM 3845 N N . THR B 1 156 ? -3.104 -20.594 -18.281 1 95.31 156 THR B N 1
ATOM 3846 C CA . THR B 1 156 ? -3.023 -19.844 -19.531 1 95.31 156 THR B CA 1
ATOM 3847 C C . THR B 1 156 ? -3.145 -18.344 -19.281 1 95.31 156 THR B C 1
ATOM 3849 O O . THR B 1 156 ? -2.359 -17.547 -19.797 1 95.31 156 THR B O 1
ATOM 3852 N N . LEU B 1 157 ? -4.078 -18 -18.453 1 97.25 157 LEU B N 1
ATOM 3853 C CA . LEU B 1 157 ? -4.262 -16.594 -18.109 1 97.25 157 LEU B CA 1
ATOM 3854 C C . LEU B 1 157 ? -3.016 -16.031 -17.438 1 97.25 157 LEU B C 1
ATOM 3856 O O . LEU B 1 157 ? -2.598 -14.906 -17.734 1 97.25 157 LEU B O 1
ATOM 3860 N N . LYS B 1 158 ? -2.479 -16.766 -16.531 1 96.88 158 LYS B N 1
ATOM 3861 C CA . LYS B 1 158 ? -1.243 -16.359 -15.852 1 96.88 158 LYS B CA 1
ATOM 3862 C C . LYS B 1 158 ? -0.127 -16.109 -16.859 1 96.88 158 LYS B C 1
ATOM 3864 O O . LYS B 1 158 ? 0.53 -15.062 -16.812 1 96.88 158 LYS B O 1
ATOM 3869 N N . SER B 1 159 ? -0.007 -17 -17.781 1 94.69 159 SER B N 1
ATOM 3870 C CA . SER B 1 159 ? 1.035 -16.875 -18.781 1 94.69 159 SER B CA 1
ATOM 3871 C C . SER B 1 159 ? 0.823 -15.633 -19.641 1 94.69 159 SER B C 1
ATOM 3873 O O . SER B 1 159 ? 1.775 -14.906 -19.953 1 94.69 159 SER B O 1
ATOM 3875 N N . MET B 1 160 ? -0.373 -15.438 -20.047 1 95.88 160 MET B N 1
ATOM 3876 C CA . MET B 1 160 ? -0.702 -14.266 -20.859 1 95.88 160 MET B CA 1
ATOM 3877 C C . MET B 1 160 ? -0.365 -12.984 -20.109 1 95.88 160 MET B C 1
ATOM 3879 O O . MET B 1 160 ? 0.217 -12.062 -20.672 1 95.88 160 MET B O 1
ATOM 3883 N N . LEU B 1 161 ? -0.693 -12.977 -18.828 1 95.44 161 LEU B N 1
ATOM 3884 C CA . LEU B 1 161 ? -0.448 -11.789 -18 1 95.44 161 LEU B CA 1
ATOM 3885 C C . LEU B 1 161 ? 1.047 -11.531 -17.859 1 95.44 161 LEU B C 1
ATOM 3887 O O . LEU B 1 161 ? 1.504 -10.398 -18.016 1 95.44 161 LEU B O 1
ATOM 3891 N N . LEU B 1 162 ? 1.82 -12.57 -17.609 1 92.25 162 LEU B N 1
ATOM 3892 C CA . LEU B 1 162 ? 3.264 -12.461 -17.422 1 92.25 162 LEU B CA 1
ATOM 3893 C C . LEU B 1 162 ? 3.943 -11.977 -18.703 1 92.25 162 LEU B C 1
ATOM 3895 O O . LEU B 1 162 ? 4.914 -11.227 -18.641 1 92.25 162 LEU B O 1
ATOM 3899 N N . ARG B 1 163 ? 3.377 -12.336 -19.797 1 89.88 163 ARG B N 1
ATOM 3900 C CA . ARG B 1 163 ? 3.943 -11.945 -21.078 1 89.88 163 ARG B CA 1
ATOM 3901 C C . ARG B 1 163 ? 3.555 -10.516 -21.453 1 89.88 163 ARG B C 1
ATOM 3903 O O . ARG B 1 163 ? 4.355 -9.781 -22.016 1 89.88 163 ARG B O 1
ATOM 3910 N N . SER B 1 164 ? 2.441 -10.141 -21.141 1 91.12 164 SER B N 1
ATOM 3911 C CA . SER B 1 164 ? 1.898 -8.859 -21.578 1 91.12 164 SER B CA 1
ATOM 3912 C C . SER B 1 164 ? 2.562 -7.699 -20.828 1 91.12 164 SER B C 1
ATOM 3914 O O . SER B 1 164 ? 2.744 -6.617 -21.406 1 91.12 164 SER B O 1
ATOM 3916 N N . ALA B 1 165 ? 2.914 -7.887 -19.578 1 88.06 165 ALA B N 1
ATOM 3917 C CA . ALA B 1 165 ? 3.479 -6.797 -18.781 1 88.06 165 ALA B CA 1
ATOM 3918 C C . ALA B 1 165 ? 4.488 -7.324 -17.766 1 88.06 165 ALA B C 1
ATOM 3920 O O . ALA B 1 165 ? 4.289 -7.199 -16.562 1 88.06 165 ALA B O 1
ATOM 3921 N N . PRO B 1 166 ? 5.578 -7.793 -18.281 1 85.31 166 PRO B N 1
ATOM 3922 C CA . PRO B 1 166 ? 6.582 -8.398 -17.391 1 85.31 166 PRO B CA 1
ATOM 3923 C C . PRO B 1 166 ? 7.18 -7.391 -16.422 1 85.31 166 PRO B C 1
ATOM 3925 O O . PRO B 1 166 ? 7.766 -7.789 -15.406 1 85.31 166 PRO B O 1
ATOM 3928 N N . GLN B 1 167 ? 7.02 -6.137 -16.672 1 80.69 167 GLN B N 1
ATOM 3929 C CA . GLN B 1 167 ? 7.531 -5.105 -15.773 1 80.69 167 GLN B CA 1
ATOM 3930 C C . GLN B 1 167 ? 6.676 -5.004 -14.516 1 80.69 167 GLN B C 1
ATOM 3932 O O . GLN B 1 167 ? 7.141 -4.52 -13.477 1 80.69 167 GLN B O 1
ATOM 3937 N N . TYR B 1 168 ? 5.441 -5.57 -14.602 1 87.5 168 TYR B N 1
ATOM 3938 C CA . TYR B 1 168 ? 4.527 -5.395 -13.477 1 87.5 168 TYR B CA 1
ATOM 3939 C C . TYR B 1 168 ? 4.227 -6.73 -12.812 1 87.5 168 TYR B C 1
ATOM 3941 O O . TYR B 1 168 ? 3.797 -6.77 -11.656 1 87.5 168 TYR B O 1
ATOM 3949 N N . PHE B 1 169 ? 4.418 -7.773 -13.602 1 92.44 169 PHE B N 1
ATOM 3950 C CA . PHE B 1 169 ? 3.979 -9.07 -13.094 1 92.44 169 PHE B CA 1
ATOM 3951 C C . PHE B 1 169 ? 5.098 -10.102 -13.195 1 92.44 169 PHE B C 1
ATOM 3953 O O . PHE B 1 169 ? 5.848 -10.117 -14.172 1 92.44 169 PHE B O 1
ATOM 3960 N N . ALA B 1 170 ? 5.211 -10.875 -12.164 1 90.31 170 ALA B N 1
ATOM 3961 C CA . ALA B 1 170 ? 6.125 -12.016 -12.156 1 90.31 170 ALA B CA 1
ATOM 3962 C C . ALA B 1 170 ? 5.547 -13.172 -11.336 1 90.31 170 ALA B C 1
ATOM 3964 O O . ALA B 1 170 ? 4.566 -12.992 -10.609 1 90.31 170 ALA B O 1
ATOM 3965 N N . THR B 1 171 ? 6.043 -14.336 -11.57 1 95.25 171 THR B N 1
ATOM 3966 C CA . THR B 1 171 ? 5.645 -15.5 -10.781 1 95.25 171 THR B CA 1
ATOM 3967 C C . THR B 1 171 ? 6.855 -16.141 -10.117 1 95.25 171 THR B C 1
ATOM 3969 O O . THR B 1 171 ? 7.977 -15.656 -10.25 1 95.25 171 THR B O 1
ATOM 3972 N N . VAL B 1 172 ? 6.574 -17.172 -9.305 1 92.88 172 VAL B N 1
ATOM 3973 C CA . VAL B 1 172 ? 7.645 -17.844 -8.586 1 92.88 172 VAL B CA 1
ATOM 3974 C C . VAL B 1 172 ? 7.918 -19.203 -9.227 1 92.88 172 VAL B C 1
ATOM 3976 O O . VAL B 1 172 ? 7.02 -19.828 -9.797 1 92.88 172 VAL B O 1
ATOM 3979 N N . VAL B 1 173 ? 9.203 -19.531 -9.18 1 90.31 173 VAL B N 1
ATOM 3980 C CA . VAL B 1 173 ? 9.586 -20.891 -9.539 1 90.31 173 VAL B CA 1
ATOM 3981 C C . VAL B 1 173 ? 9.359 -21.828 -8.359 1 90.31 173 VAL B C 1
ATOM 3983 O O . VAL B 1 173 ? 9.875 -21.594 -7.262 1 90.31 173 VAL B O 1
ATOM 3986 N N . PRO B 1 174 ? 8.539 -22.828 -8.555 1 93.56 174 PRO B N 1
ATOM 3987 C CA . PRO B 1 174 ? 8.25 -23.734 -7.438 1 93.56 174 PRO B CA 1
ATOM 3988 C C . PRO B 1 174 ? 9.445 -24.609 -7.07 1 93.56 174 PRO B C 1
ATOM 3990 O O . PRO B 1 174 ? 10.414 -24.703 -7.832 1 93.56 174 PRO B O 1
ATOM 3993 N N . LEU B 1 175 ? 9.32 -25.188 -5.863 1 94.62 175 LEU B N 1
ATOM 3994 C CA . LEU B 1 175 ? 10.289 -26.156 -5.367 1 94.62 175 LEU B CA 1
ATOM 3995 C C . LEU B 1 175 ? 9.805 -27.578 -5.609 1 94.62 175 LEU B C 1
ATOM 3997 O O . LEU B 1 175 ? 8.602 -27.844 -5.613 1 94.62 175 LEU B O 1
ATOM 4001 N N . THR B 1 176 ? 10.75 -28.484 -5.848 1 96.25 176 THR B N 1
ATOM 4002 C CA . THR B 1 176 ? 10.406 -29.906 -5.871 1 96.25 176 THR B CA 1
ATOM 4003 C C . THR B 1 176 ? 11.57 -30.75 -5.359 1 96.25 176 THR B C 1
ATOM 4005 O O . THR B 1 176 ? 12.734 -30.344 -5.449 1 96.25 176 THR B O 1
ATOM 4008 N N . SER B 1 177 ? 11.242 -31.859 -4.754 1 96.25 177 SER B N 1
ATOM 4009 C CA . SER B 1 177 ? 12.266 -32.781 -4.277 1 96.25 177 SER B CA 1
ATOM 4010 C C . SER B 1 177 ? 12.602 -33.844 -5.332 1 96.25 177 SER B C 1
ATOM 4012 O O . SER B 1 177 ? 13.492 -34.656 -5.133 1 96.25 177 SER B O 1
ATOM 4014 N N . ARG B 1 178 ? 11.898 -33.719 -6.426 1 95.62 178 ARG B N 1
ATOM 4015 C CA . ARG B 1 178 ? 12.203 -34.688 -7.492 1 95.62 178 ARG B CA 1
ATOM 4016 C C . ARG B 1 178 ? 13.484 -34.281 -8.227 1 95.62 178 ARG B C 1
ATOM 4018 O O . ARG B 1 178 ? 13.898 -33.125 -8.172 1 95.62 178 ARG B O 1
ATOM 4025 N N . GLN B 1 179 ? 14.078 -35.281 -8.844 1 93.31 179 GLN B N 1
ATOM 4026 C CA . GLN B 1 179 ? 15.242 -34.969 -9.664 1 93.31 179 GLN B CA 1
ATOM 4027 C C . GLN B 1 179 ? 14.844 -34.281 -10.969 1 93.31 179 GLN B C 1
ATOM 4029 O O . GLN B 1 179 ? 13.742 -34.531 -11.477 1 93.31 179 GLN B O 1
ATOM 4034 N N . ALA B 1 180 ? 15.734 -33.469 -11.484 1 93.06 180 ALA B N 1
ATOM 4035 C CA . ALA B 1 180 ? 15.469 -32.75 -12.742 1 93.06 180 ALA B CA 1
ATOM 4036 C C . ALA B 1 180 ? 15.336 -33.75 -13.898 1 93.06 180 ALA B C 1
ATOM 4038 O O . ALA B 1 180 ? 16.094 -34.719 -13.992 1 93.06 180 ALA B O 1
ATOM 4039 N N . ARG B 1 181 ? 14.328 -33.531 -14.727 1 93.25 181 ARG B N 1
ATOM 4040 C CA . ARG B 1 181 ? 14.188 -34.281 -15.961 1 93.25 181 ARG B CA 1
ATOM 4041 C C . ARG B 1 181 ? 15.07 -33.719 -17.062 1 93.25 181 ARG B C 1
ATOM 4043 O O . ARG B 1 181 ? 15.539 -32.562 -16.969 1 93.25 181 ARG B O 1
ATOM 4050 N N . PRO B 1 182 ? 15.367 -34.562 -18.047 1 91.81 182 PRO B N 1
ATOM 4051 C CA . PRO B 1 182 ? 16.172 -34.031 -19.141 1 91.81 182 PRO B CA 1
ATOM 4052 C C . PRO B 1 182 ? 15.594 -32.75 -19.75 1 91.81 182 PRO B C 1
ATOM 4054 O O . PRO B 1 182 ? 14.391 -32.688 -20 1 91.81 182 PRO B O 1
ATOM 4057 N N . GLY B 1 183 ? 16.391 -31.75 -19.875 1 91.12 183 GLY B N 1
ATOM 4058 C CA . GLY B 1 183 ? 15.953 -30.484 -20.438 1 91.12 183 GLY B CA 1
ATOM 4059 C C . GLY B 1 183 ? 15.594 -29.453 -19.391 1 91.12 183 GLY B C 1
ATOM 4060 O O . GLY B 1 183 ? 15.508 -28.25 -19.688 1 91.12 183 GLY B O 1
ATOM 4061 N N . GLU B 1 184 ? 15.352 -29.906 -18.141 1 88.44 184 GLU B N 1
ATOM 4062 C CA . GLU B 1 184 ? 15.008 -28.969 -17.062 1 88.44 184 GLU B CA 1
ATOM 4063 C C . GLU B 1 184 ? 16.25 -28.328 -16.469 1 88.44 184 GLU B C 1
ATOM 4065 O O . GLU B 1 184 ? 17.312 -28.953 -16.422 1 88.44 184 GLU B O 1
ATOM 4070 N N . GLN B 1 185 ? 16.125 -27.062 -16.172 1 83.5 185 GLN B N 1
ATOM 4071 C CA . GLN B 1 185 ? 17.219 -26.312 -15.586 1 83.5 185 GLN B CA 1
ATOM 4072 C C . GLN B 1 185 ? 16.844 -25.766 -14.211 1 83.5 185 GLN B C 1
ATOM 4074 O O . GLN B 1 185 ? 15.703 -25.359 -13.992 1 83.5 185 GLN B O 1
ATOM 4079 N N . GLU B 1 186 ? 17.859 -25.75 -13.359 1 85.38 186 GLU B N 1
ATOM 4080 C CA . GLU B 1 186 ? 17.672 -25.188 -12.023 1 85.38 186 GLU B CA 1
ATOM 4081 C C . GLU B 1 186 ? 17.203 -23.734 -12.102 1 85.38 186 GLU B C 1
ATOM 4083 O O . GLU B 1 186 ? 17.812 -22.922 -12.797 1 85.38 186 GLU B O 1
ATOM 4088 N N . GLY B 1 187 ? 16.031 -23.5 -11.438 1 84.19 187 GLY B N 1
ATOM 4089 C CA . GLY B 1 187 ? 15.555 -22.125 -11.352 1 84.19 187 GLY B CA 1
ATOM 4090 C C . GLY B 1 187 ? 14.664 -21.734 -12.516 1 84.19 187 GLY B C 1
ATOM 4091 O O . GLY B 1 187 ? 14.18 -20.609 -12.578 1 84.19 187 GLY B O 1
ATOM 4092 N N . ARG B 1 188 ? 14.422 -22.609 -13.398 1 82.81 188 ARG B N 1
ATOM 4093 C CA . ARG B 1 188 ? 13.555 -22.312 -14.531 1 82.81 188 ARG B CA 1
ATOM 4094 C C . ARG B 1 188 ? 12.172 -22.938 -14.344 1 82.81 188 ARG B C 1
ATOM 4096 O O . ARG B 1 188 ? 11.195 -22.219 -14.094 1 82.81 188 ARG B O 1
ATOM 4103 N N . GLU B 1 189 ? 12.164 -24.281 -14.305 1 86.19 189 GLU B N 1
ATOM 4104 C CA . GLU B 1 189 ? 10.891 -24.969 -14.07 1 86.19 189 GLU B CA 1
ATOM 4105 C C . GLU B 1 189 ? 10.633 -25.156 -12.578 1 86.19 189 GLU B C 1
ATOM 4107 O O . GLU B 1 189 ? 9.516 -24.938 -12.109 1 86.19 189 GLU B O 1
ATOM 4112 N N . TYR B 1 190 ? 11.703 -25.562 -11.977 1 92.44 190 TYR B N 1
ATOM 4113 C CA . TYR B 1 190 ? 11.656 -25.797 -10.539 1 92.44 190 TYR B CA 1
ATOM 4114 C C . TYR B 1 190 ? 12.984 -25.422 -9.883 1 92.44 190 TYR B C 1
ATOM 4116 O O . TYR B 1 190 ? 14 -25.297 -10.562 1 92.44 190 TYR B O 1
ATOM 4124 N N . HIS B 1 191 ? 12.914 -25.141 -8.648 1 91.75 191 HIS B N 1
ATOM 4125 C CA . HIS B 1 191 ? 14.094 -25.312 -7.797 1 91.75 191 HIS B CA 1
ATOM 4126 C C . HIS B 1 191 ? 14.148 -26.719 -7.215 1 91.75 191 HIS B C 1
ATOM 4128 O O . HIS B 1 191 ? 13.219 -27.156 -6.535 1 91.75 191 HIS B O 1
ATOM 4134 N N . PHE B 1 192 ? 15.281 -27.328 -7.586 1 93.31 192 PHE B N 1
ATOM 4135 C CA . PHE B 1 192 ? 15.406 -28.719 -7.133 1 93.31 192 PHE B CA 1
ATOM 4136 C C . PHE B 1 192 ? 16.141 -28.781 -5.797 1 93.31 192 PHE B C 1
ATOM 4138 O O . PHE B 1 192 ? 17.281 -28.344 -5.684 1 93.31 192 PHE B O 1
ATOM 4145 N N . VAL B 1 193 ? 15.453 -29.312 -4.816 1 93.94 193 VAL B N 1
ATOM 4146 C CA . VAL B 1 193 ? 16 -29.422 -3.471 1 93.94 193 VAL B CA 1
ATOM 4147 C C . VAL B 1 193 ? 15.797 -30.844 -2.938 1 93.94 193 VAL B C 1
ATOM 4149 O O . VAL B 1 193 ? 15.055 -31.625 -3.525 1 93.94 193 VAL B O 1
ATOM 4152 N N . THR B 1 194 ? 16.516 -31.094 -1.891 1 95 194 THR B N 1
ATOM 4153 C CA . THR B 1 194 ? 16.328 -32.406 -1.291 1 95 194 THR B CA 1
ATOM 4154 C C . THR B 1 194 ? 15 -32.5 -0.56 1 95 194 THR B C 1
ATOM 4156 O O . THR B 1 194 ? 14.438 -31.469 -0.161 1 95 194 THR B O 1
ATOM 4159 N N . LYS B 1 195 ? 14.547 -33.719 -0.473 1 94.81 195 LYS B N 1
ATOM 4160 C CA . LYS B 1 195 ? 13.305 -33.906 0.261 1 94.81 195 LYS B CA 1
ATOM 4161 C C . LYS B 1 195 ? 13.43 -33.438 1.703 1 94.81 195 LYS B C 1
ATOM 4163 O O . LYS B 1 195 ? 12.492 -32.844 2.25 1 94.81 195 LYS B O 1
ATOM 4168 N N . GLU B 1 196 ? 14.555 -33.625 2.297 1 94.94 196 GLU B N 1
ATOM 4169 C CA . GLU B 1 196 ? 14.82 -33.188 3.664 1 94.94 196 GLU B CA 1
ATOM 4170 C C . GLU B 1 196 ? 14.727 -31.672 3.787 1 94.94 196 GLU B C 1
ATOM 4172 O O . GLU B 1 196 ? 14.141 -31.156 4.738 1 94.94 196 GLU B O 1
ATOM 4177 N N . GLU B 1 197 ? 15.281 -31.062 2.848 1 93.62 197 GLU B N 1
ATOM 4178 C CA . GLU B 1 197 ? 15.234 -29.594 2.848 1 93.62 197 GLU B CA 1
ATOM 4179 C C . GLU B 1 197 ? 13.797 -29.094 2.73 1 93.62 197 GLU B C 1
ATOM 4181 O O . GLU B 1 197 ? 13.414 -28.141 3.416 1 93.62 197 GLU B O 1
ATOM 4186 N N . MET B 1 198 ? 13.039 -29.672 1.925 1 94.56 198 MET B N 1
ATOM 4187 C CA . MET B 1 198 ? 11.648 -29.266 1.743 1 94.56 198 MET B CA 1
ATOM 4188 C C . MET B 1 198 ? 10.844 -29.516 3.012 1 94.56 198 MET B C 1
ATOM 4190 O O . MET B 1 198 ? 10.023 -28.672 3.402 1 94.56 198 MET B O 1
ATOM 4194 N N . LEU B 1 199 ? 11.062 -30.594 3.607 1 95.38 199 LEU B N 1
ATOM 4195 C CA . LEU B 1 199 ? 10.352 -30.906 4.84 1 95.38 199 LEU B CA 1
ATOM 4196 C C . LEU B 1 199 ? 10.688 -29.906 5.938 1 95.38 199 LEU B C 1
ATOM 4198 O O . LEU B 1 199 ? 9.82 -29.531 6.727 1 95.38 199 LEU B O 1
ATOM 4202 N N . ARG B 1 200 ? 11.867 -29.516 5.996 1 95.31 200 ARG B N 1
ATOM 4203 C CA . ARG B 1 200 ? 12.273 -28.5 6.949 1 95.31 200 ARG B CA 1
ATOM 4204 C C . ARG B 1 200 ? 11.523 -27.188 6.703 1 95.31 200 ARG B C 1
ATOM 4206 O O . ARG B 1 200 ? 11.039 -26.562 7.648 1 95.31 200 ARG B O 1
ATOM 4213 N N . LYS B 1 201 ? 11.414 -26.781 5.484 1 92.75 201 LYS B N 1
ATOM 4214 C CA . LYS B 1 201 ? 10.695 -25.547 5.133 1 92.75 201 LYS B CA 1
ATOM 4215 C C . LYS B 1 201 ? 9.219 -25.656 5.5 1 92.75 201 LYS B C 1
ATOM 4217 O O . LYS B 1 201 ? 8.633 -24.672 5.977 1 92.75 201 LYS B O 1
ATOM 4222 N N . ILE B 1 202 ? 8.688 -26.797 5.293 1 93.69 202 ILE B N 1
ATOM 4223 C CA . ILE B 1 202 ? 7.289 -27.047 5.637 1 93.69 202 ILE B CA 1
ATOM 4224 C C . ILE B 1 202 ? 7.098 -26.906 7.145 1 93.69 202 ILE B C 1
ATOM 4226 O O . ILE B 1 202 ? 6.191 -26.219 7.605 1 93.69 202 ILE B O 1
ATOM 4230 N N . ARG B 1 203 ? 7.98 -27.484 7.906 1 94.56 203 ARG B N 1
ATOM 4231 C CA . ARG B 1 203 ? 7.883 -27.469 9.359 1 94.56 203 ARG B CA 1
ATOM 4232 C C . ARG B 1 203 ? 8.039 -26.062 9.914 1 94.56 203 ARG B C 1
ATOM 4234 O O . ARG B 1 203 ? 7.414 -25.719 10.922 1 94.56 203 ARG B O 1
ATOM 4241 N N . ASN B 1 204 ? 8.766 -25.312 9.258 1 93.75 204 ASN B N 1
ATOM 4242 C CA . ASN B 1 204 ? 9.031 -23.953 9.711 1 93.75 204 ASN B CA 1
ATOM 4243 C C . ASN B 1 204 ? 7.957 -22.984 9.227 1 93.75 204 ASN B C 1
ATOM 4245 O O . ASN B 1 204 ? 8.078 -21.781 9.414 1 93.75 204 ASN B O 1
ATOM 4249 N N . GLY B 1 205 ? 7.027 -23.469 8.562 1 91.81 205 GLY B N 1
ATOM 4250 C CA . GLY B 1 205 ? 5.945 -22.625 8.078 1 91.81 205 GLY B CA 1
ATOM 4251 C C . GLY B 1 205 ? 6.344 -21.75 6.902 1 91.81 205 GLY B C 1
ATOM 4252 O O . GLY B 1 205 ? 5.727 -20.719 6.652 1 91.81 205 GLY B O 1
ATOM 4253 N N . GLY B 1 206 ? 7.32 -22.125 6.223 1 93.06 206 GLY B N 1
ATOM 4254 C CA . GLY B 1 206 ? 7.871 -21.297 5.156 1 93.06 206 GLY B CA 1
ATOM 4255 C C . GLY B 1 206 ? 7.258 -21.594 3.799 1 93.06 206 GLY B C 1
ATOM 4256 O O . GLY B 1 206 ? 7.688 -21.047 2.785 1 93.06 206 GLY B O 1
ATOM 4257 N N . MET B 1 207 ? 6.254 -22.547 3.756 1 94.81 207 MET B N 1
ATOM 4258 C CA . MET B 1 207 ? 5.641 -22.922 2.486 1 94.81 207 MET B CA 1
ATOM 4259 C C . MET B 1 207 ? 4.23 -22.359 2.367 1 94.81 207 MET B C 1
ATOM 4261 O O . MET B 1 207 ? 3.42 -22.5 3.283 1 94.81 207 MET B O 1
ATOM 4265 N N . ILE B 1 208 ? 3.941 -21.688 1.273 1 95.62 208 ILE B N 1
ATOM 4266 C CA . ILE B 1 208 ? 2.605 -21.172 0.98 1 95.62 208 ILE B CA 1
ATOM 4267 C C . ILE B 1 208 ? 1.674 -22.328 0.638 1 95.62 208 ILE B C 1
ATOM 4269 O O . ILE B 1 208 ? 0.522 -22.359 1.079 1 95.62 208 ILE B O 1
ATOM 4273 N N . GLU B 1 209 ? 2.207 -23.203 -0.172 1 95.56 209 GLU B N 1
ATOM 4274 C CA . GLU B 1 209 ? 1.515 -24.422 -0.578 1 95.56 209 GLU B CA 1
ATOM 4275 C C . GLU B 1 209 ? 2.504 -25.547 -0.857 1 95.56 209 GLU B C 1
ATOM 4277 O O . GLU B 1 209 ? 3.635 -25.297 -1.279 1 95.56 209 GLU B O 1
ATOM 4282 N N . TRP B 1 210 ? 2.016 -26.766 -0.561 1 94.62 210 TRP B N 1
ATOM 4283 C CA . TRP B 1 210 ? 2.836 -27.922 -0.867 1 94.62 210 TRP B CA 1
ATOM 4284 C C . TRP B 1 210 ? 1.974 -29.172 -1.01 1 94.62 210 TRP B C 1
ATOM 4286 O O . TRP B 1 210 ? 0.819 -29.188 -0.577 1 94.62 210 TRP B O 1
ATOM 4296 N N . GLY B 1 211 ? 2.486 -30.109 -1.754 1 93.94 211 GLY B N 1
ATOM 4297 C CA . GLY B 1 211 ? 1.852 -31.406 -1.954 1 93.94 211 GLY B CA 1
ATOM 4298 C C . GLY B 1 211 ? 2.836 -32.5 -2.291 1 93.94 211 GLY B C 1
ATOM 4299 O O . GLY B 1 211 ? 4.031 -32.25 -2.463 1 93.94 211 GLY B O 1
ATOM 4300 N N . GLU B 1 212 ? 2.316 -33.688 -2.232 1 94.75 212 GLU B N 1
ATOM 4301 C CA . GLU B 1 212 ? 3.148 -34.844 -2.543 1 94.75 212 GLU B CA 1
ATOM 4302 C C . GLU B 1 212 ? 2.59 -35.625 -3.73 1 94.75 212 GLU B C 1
ATOM 4304 O O . GLU B 1 212 ? 1.377 -35.812 -3.836 1 94.75 212 GLU B O 1
ATOM 4309 N N . LEU B 1 213 ? 3.441 -35.938 -4.668 1 92.62 213 LEU B N 1
ATOM 4310 C CA . LEU B 1 213 ? 3.125 -36.781 -5.82 1 92.62 213 LEU B CA 1
ATOM 4311 C C . LEU B 1 213 ? 4.25 -37.781 -6.098 1 92.62 213 LEU B C 1
ATOM 4313 O O . LEU B 1 213 ? 5.41 -37.375 -6.234 1 92.62 213 LEU B O 1
ATOM 4317 N N . ASP B 1 214 ? 3.875 -39.062 -6.227 1 93.94 214 ASP B N 1
ATOM 4318 C CA . ASP B 1 214 ? 4.84 -40.125 -6.469 1 93.94 214 ASP B CA 1
ATOM 4319 C C . ASP B 1 214 ? 6.004 -40.062 -5.484 1 93.94 214 ASP B C 1
ATOM 4321 O O . ASP B 1 214 ? 7.168 -40.125 -5.887 1 93.94 214 ASP B O 1
ATOM 4325 N N . ASN B 1 215 ? 5.711 -39.688 -4.297 1 93.94 215 ASN B N 1
ATOM 4326 C CA . ASN B 1 215 ? 6.641 -39.625 -3.174 1 93.94 215 ASN B CA 1
ATOM 4327 C C . ASN B 1 215 ? 7.613 -38.469 -3.293 1 93.94 215 ASN B C 1
ATOM 4329 O O . ASN B 1 215 ? 8.695 -38.5 -2.699 1 93.94 215 ASN B O 1
ATOM 4333 N N . GLN B 1 216 ? 7.309 -37.625 -4.172 1 95.94 216 GLN B N 1
ATOM 4334 C CA . GLN B 1 216 ? 8.086 -36.406 -4.293 1 95.94 216 GLN B CA 1
ATOM 4335 C C . GLN B 1 216 ? 7.262 -35.188 -3.865 1 95.94 216 GLN B C 1
ATOM 4337 O O . GLN B 1 216 ? 6.039 -35.188 -4.012 1 95.94 216 GLN B O 1
ATOM 4342 N N . LEU B 1 217 ? 7.996 -34.281 -3.309 1 96.62 217 LEU B N 1
ATOM 4343 C CA . LEU B 1 217 ? 7.328 -33.094 -2.789 1 96.62 217 LEU B CA 1
ATOM 4344 C C . LEU B 1 217 ? 7.414 -31.953 -3.785 1 96.62 217 LEU B C 1
ATOM 4346 O O . LEU B 1 217 ? 8.43 -31.797 -4.469 1 96.62 217 LEU B O 1
ATOM 4350 N N . TYR B 1 218 ? 6.309 -31.266 -3.859 1 96.25 218 TYR B N 1
ATOM 4351 C CA . TYR B 1 218 ? 6.199 -30.047 -4.656 1 96.25 218 TYR B CA 1
ATOM 4352 C C . TYR B 1 218 ? 5.613 -28.906 -3.834 1 96.25 218 TYR B C 1
ATOM 4354 O O . TYR B 1 218 ? 4.816 -29.141 -2.922 1 96.25 218 TYR B O 1
ATOM 4362 N N . GLY B 1 219 ? 6.082 -27.625 -4.145 1 96.06 219 GLY B N 1
ATOM 4363 C CA . GLY B 1 219 ? 5.441 -26.547 -3.422 1 96.06 219 GLY B CA 1
ATOM 4364 C C . GLY B 1 219 ? 5.988 -25.172 -3.783 1 96.06 219 GLY B C 1
ATOM 4365 O O . GLY B 1 219 ? 6.91 -25.062 -4.598 1 96.06 219 GLY B O 1
ATOM 4366 N N . THR B 1 220 ? 5.34 -24.172 -3.281 1 94.94 220 THR B N 1
ATOM 4367 C CA . THR B 1 220 ? 5.715 -22.766 -3.428 1 94.94 220 THR B CA 1
ATOM 4368 C C . THR B 1 220 ? 6.176 -22.188 -2.094 1 94.94 220 THR B C 1
ATOM 4370 O O . THR B 1 220 ? 5.453 -22.266 -1.098 1 94.94 220 THR B O 1
ATOM 4373 N N . CYS B 1 221 ? 7.352 -21.688 -2.086 1 93.25 221 CYS B N 1
ATOM 4374 C CA . CYS B 1 221 ? 7.918 -21.141 -0.854 1 93.25 221 CYS B CA 1
ATOM 4375 C C . CYS B 1 221 ? 7.555 -19.672 -0.685 1 93.25 221 CYS B C 1
ATOM 4377 O O . CYS B 1 221 ? 7.547 -18.922 -1.657 1 93.25 221 CYS B O 1
ATOM 4379 N N . ALA B 1 222 ? 7.383 -19.266 0.576 1 94.12 222 ALA B N 1
ATOM 4380 C CA . ALA B 1 222 ? 7.016 -17.891 0.906 1 94.12 222 ALA B CA 1
ATOM 4381 C C . ALA B 1 222 ? 8.141 -16.922 0.539 1 94.12 222 ALA B C 1
ATOM 4383 O O . ALA B 1 222 ? 7.879 -15.82 0.06 1 94.12 222 ALA B O 1
ATOM 4384 N N . ASP B 1 223 ? 9.328 -17.359 0.745 1 89.75 223 ASP B N 1
ATOM 4385 C CA . ASP B 1 223 ? 10.477 -16.5 0.472 1 89.75 223 ASP B CA 1
ATOM 4386 C C . ASP B 1 223 ? 10.547 -16.141 -1.009 1 89.75 223 ASP B C 1
ATOM 4388 O O . ASP B 1 223 ? 10.945 -15.031 -1.361 1 89.75 223 ASP B O 1
ATOM 4392 N N . ALA B 1 224 ? 10.211 -17.078 -1.865 1 89.38 224 ALA B N 1
ATOM 4393 C CA . ALA B 1 224 ? 10.18 -16.797 -3.299 1 89.38 224 ALA B CA 1
ATOM 4394 C C . ALA B 1 224 ? 9.141 -15.734 -3.631 1 89.38 224 ALA B C 1
ATOM 4396 O O . ALA B 1 224 ? 9.398 -14.836 -4.445 1 89.38 224 ALA B O 1
ATOM 4397 N N . VAL B 1 225 ? 8.039 -15.805 -3.008 1 93.56 225 VAL B N 1
ATOM 4398 C CA . VAL B 1 225 ? 6.98 -14.82 -3.211 1 93.56 225 VAL B CA 1
ATOM 4399 C C . VAL B 1 225 ? 7.449 -13.453 -2.709 1 93.56 225 VAL B C 1
ATOM 4401 O O . VAL B 1 225 ? 7.289 -12.445 -3.398 1 93.56 225 VAL B O 1
ATOM 4404 N N . ARG B 1 226 ? 8.086 -13.438 -1.554 1 90.88 226 ARG B N 1
ATOM 4405 C CA . ARG B 1 226 ? 8.617 -12.203 -0.989 1 90.88 226 ARG B CA 1
ATOM 4406 C C . ARG B 1 226 ? 9.602 -11.539 -1.944 1 90.88 226 ARG B C 1
ATOM 4408 O O . ARG B 1 226 ? 9.594 -10.32 -2.104 1 90.88 226 ARG B O 1
ATOM 4415 N N . THR B 1 227 ? 10.352 -12.344 -2.521 1 85.75 227 THR B N 1
ATOM 4416 C CA . THR B 1 227 ? 11.359 -11.828 -3.447 1 85.75 227 THR B CA 1
ATOM 4417 C C . THR B 1 227 ? 10.695 -11.117 -4.621 1 85.75 227 THR B C 1
ATOM 4419 O O . THR B 1 227 ? 11.109 -10.023 -5.004 1 85.75 227 THR B O 1
ATOM 4422 N N . VAL B 1 228 ? 9.703 -11.703 -5.188 1 87.88 228 VAL B N 1
ATOM 4423 C CA . VAL B 1 228 ? 8.977 -11.086 -6.293 1 87.88 228 VAL B CA 1
ATOM 4424 C C . VAL B 1 228 ? 8.344 -9.781 -5.828 1 87.88 228 VAL B C 1
ATOM 4426 O O . VAL B 1 228 ? 8.492 -8.742 -6.477 1 87.88 228 VAL B O 1
ATOM 4429 N N . VAL B 1 229 ? 7.695 -9.812 -4.672 1 91.25 229 VAL B N 1
ATOM 4430 C CA . VAL B 1 229 ? 7.008 -8.648 -4.125 1 91.25 229 VAL B CA 1
ATOM 4431 C C . VAL B 1 229 ? 8.008 -7.516 -3.9 1 91.25 229 VAL B C 1
ATOM 4433 O O . VAL B 1 229 ? 7.746 -6.367 -4.27 1 91.25 229 VAL B O 1
ATOM 4436 N N . ARG B 1 230 ? 9.148 -7.883 -3.42 1 84.88 230 ARG B N 1
ATOM 4437 C CA . ARG B 1 230 ? 10.156 -6.883 -3.09 1 84.88 230 ARG B CA 1
ATOM 4438 C C . ARG B 1 230 ? 10.781 -6.297 -4.352 1 84.88 230 ARG B C 1
ATOM 4440 O O . ARG B 1 230 ? 11.406 -5.238 -4.305 1 84.88 230 ARG B O 1
ATOM 4447 N N . SER B 1 231 ? 10.609 -6.941 -5.473 1 80.19 231 SER B N 1
ATOM 4448 C CA . SER B 1 231 ? 11.133 -6.438 -6.738 1 80.19 231 SER B CA 1
ATOM 4449 C C . SER B 1 231 ? 10.188 -5.406 -7.355 1 80.19 231 SER B C 1
ATOM 4451 O O . SER B 1 231 ? 10.453 -4.891 -8.438 1 80.19 231 SER B O 1
ATOM 4453 N N . GLY B 1 232 ? 9.109 -5.18 -6.695 1 83 232 GLY B N 1
ATOM 4454 C CA . GLY B 1 232 ? 8.18 -4.16 -7.164 1 83 232 GLY B CA 1
ATOM 4455 C C . GLY B 1 232 ? 7.156 -4.695 -8.148 1 83 232 GLY B C 1
ATOM 4456 O O . GLY B 1 232 ? 6.473 -3.92 -8.82 1 83 232 GLY B O 1
ATOM 4457 N N . ARG B 1 233 ? 7.16 -6.012 -8.289 1 86.69 233 ARG B N 1
ATOM 4458 C CA . ARG B 1 233 ? 6.188 -6.641 -9.18 1 86.69 233 ARG B CA 1
ATOM 4459 C C . ARG B 1 233 ? 5.105 -7.363 -8.383 1 86.69 233 ARG B C 1
ATOM 4461 O O . ARG B 1 233 ? 5.34 -7.785 -7.25 1 86.69 233 ARG B O 1
ATOM 4468 N N . MET B 1 234 ? 3.918 -7.363 -8.922 1 94 234 MET B N 1
ATOM 4469 C CA . MET B 1 234 ? 2.852 -8.18 -8.359 1 94 234 MET B CA 1
ATOM 4470 C C . MET B 1 234 ? 3.086 -9.656 -8.648 1 94 234 MET B C 1
ATOM 4472 O O . MET B 1 234 ? 3.254 -10.047 -9.805 1 94 234 MET B O 1
ATOM 4476 N N . CYS B 1 235 ? 3.16 -10.43 -7.609 1 96.06 235 CYS B N 1
ATOM 4477 C CA . CYS B 1 235 ? 3.4 -11.859 -7.785 1 96.06 235 CYS B CA 1
ATOM 4478 C C . CYS B 1 235 ? 2.127 -12.578 -8.219 1 96.06 235 CYS B C 1
ATOM 4480 O O . CYS B 1 235 ? 1.119 -12.539 -7.508 1 96.06 235 CYS B O 1
ATOM 4482 N N . VAL B 1 236 ? 2.156 -13.281 -9.328 1 97.69 236 VAL B N 1
ATOM 4483 C CA . VAL B 1 236 ? 0.983 -13.969 -9.852 1 97.69 236 VAL B CA 1
ATOM 4484 C C . VAL B 1 236 ? 1.074 -15.461 -9.531 1 97.69 236 VAL B C 1
ATOM 4486 O O . VAL B 1 236 ? 2.023 -16.125 -9.945 1 97.69 236 VAL B O 1
ATOM 4489 N N . LEU B 1 237 ? 0.078 -15.906 -8.828 1 97.44 237 LEU B N 1
ATOM 4490 C CA . LEU B 1 237 ? 0.063 -17.297 -8.414 1 97.44 237 LEU B CA 1
ATOM 4491 C C . LEU B 1 237 ? -1.219 -17.984 -8.867 1 97.44 237 LEU B C 1
ATOM 4493 O O . LEU B 1 237 ? -2.281 -17.359 -8.914 1 97.44 237 LEU B O 1
ATOM 4497 N N . ASP B 1 238 ? -1.116 -19.203 -9.242 1 96.25 238 ASP B N 1
ATOM 4498 C CA . ASP B 1 238 ? -2.268 -20.047 -9.523 1 96.25 238 ASP B CA 1
ATOM 4499 C C . ASP B 1 238 ? -2.324 -21.234 -8.555 1 96.25 238 ASP B C 1
ATOM 4501 O O . ASP B 1 238 ? -2.449 -22.391 -8.984 1 96.25 238 ASP B O 1
ATOM 4505 N N . CYS B 1 239 ? -2.357 -20.969 -7.359 1 94.06 239 CYS B N 1
ATOM 4506 C CA . CYS B 1 239 ? -2.293 -21.969 -6.285 1 94.06 239 CYS B CA 1
ATOM 4507 C C . CYS B 1 239 ? -3.686 -22.453 -5.914 1 94.06 239 CYS B C 1
ATOM 4509 O O . CYS B 1 239 ? -4.684 -21.984 -6.457 1 94.06 239 CYS B O 1
ATOM 4511 N N . ALA B 1 240 ? -3.668 -23.453 -5.039 1 94.19 240 ALA B N 1
ATOM 4512 C CA . ALA B 1 240 ? -4.918 -23.984 -4.5 1 94.19 240 ALA B CA 1
ATOM 4513 C C . ALA B 1 240 ? -5.516 -23.047 -3.465 1 94.19 240 ALA B C 1
ATOM 4515 O O . ALA B 1 240 ? -4.801 -22.219 -2.881 1 94.19 240 ALA B O 1
ATOM 4516 N N . PRO B 1 241 ? -6.84 -23.203 -3.248 1 95.38 241 PRO B N 1
ATOM 4517 C CA . PRO B 1 241 ? -7.512 -22.297 -2.314 1 95.38 241 PRO B CA 1
ATOM 4518 C C . PRO B 1 241 ? -6.883 -22.312 -0.923 1 95.38 241 PRO B C 1
ATOM 4520 O O . PRO B 1 241 ? -6.859 -21.281 -0.243 1 95.38 241 PRO B O 1
ATOM 4523 N N . GLN B 1 242 ? -6.305 -23.391 -0.569 1 94.38 242 GLN B N 1
ATOM 4524 C CA . GLN B 1 242 ? -5.73 -23.531 0.767 1 94.38 242 GLN B CA 1
ATOM 4525 C C . GLN B 1 242 ? -4.57 -22.562 0.968 1 94.38 242 GLN B C 1
ATOM 4527 O O . GLN B 1 242 ? -4.254 -22.188 2.1 1 94.38 242 GLN B O 1
ATOM 4532 N N . ALA B 1 243 ? -3.977 -22.172 -0.08 1 96.44 243 ALA B N 1
ATOM 4533 C CA . ALA B 1 243 ? -2.852 -21.234 -0.016 1 96.44 243 ALA B CA 1
ATOM 4534 C C . ALA B 1 243 ? -3.285 -19.891 0.558 1 96.44 243 ALA B C 1
ATOM 4536 O O . ALA B 1 243 ? -2.461 -19.141 1.086 1 96.44 243 ALA B O 1
ATOM 4537 N N . LEU B 1 244 ? -4.559 -19.578 0.492 1 96.31 244 LEU B N 1
ATOM 4538 C CA . LEU B 1 244 ? -5.082 -18.297 0.949 1 96.31 244 LEU B CA 1
ATOM 4539 C C . LEU B 1 244 ? -4.945 -18.172 2.463 1 96.31 244 LEU B C 1
ATOM 4541 O O . LEU B 1 244 ? -4.891 -17.047 2.988 1 96.31 244 LEU B O 1
ATOM 4545 N N . SER B 1 245 ? -4.879 -19.297 3.119 1 94.5 245 SER B N 1
ATOM 4546 C CA . SER B 1 245 ? -4.668 -19.25 4.562 1 94.5 245 SER B CA 1
ATOM 4547 C C . SER B 1 245 ? -3.334 -18.594 4.902 1 94.5 245 SER B C 1
ATOM 4549 O O . SER B 1 245 ? -3.199 -17.953 5.953 1 94.5 245 SER B O 1
ATOM 4551 N N . HIS B 1 246 ? -2.408 -18.688 3.998 1 94.38 246 HIS B N 1
ATOM 4552 C CA . HIS B 1 246 ? -1.085 -18.109 4.191 1 94.38 246 HIS B CA 1
ATOM 4553 C C . HIS B 1 246 ? -0.989 -16.719 3.545 1 94.38 246 HIS B C 1
ATOM 4555 O O . HIS B 1 246 ? -0.337 -15.828 4.082 1 94.38 246 HIS B O 1
ATOM 4561 N N . LEU B 1 247 ? -1.682 -16.547 2.502 1 96.31 247 LEU B N 1
ATOM 4562 C CA . LEU B 1 247 ? -1.481 -15.375 1.656 1 96.31 247 LEU B CA 1
ATOM 4563 C C . LEU B 1 247 ? -2.375 -14.227 2.102 1 96.31 247 LEU B C 1
ATOM 4565 O O . LEU B 1 247 ? -2.062 -13.062 1.853 1 96.31 247 LEU B O 1
ATOM 4569 N N . TYR B 1 248 ? -3.521 -14.531 2.697 1 95.62 248 TYR B N 1
ATOM 4570 C CA . TYR B 1 248 ? -4.523 -13.516 3.004 1 95.62 248 TYR B CA 1
ATOM 4571 C C . TYR B 1 248 ? -4.145 -12.742 4.262 1 95.62 248 TYR B C 1
ATOM 4573 O O . TYR B 1 248 ? -4.836 -12.828 5.281 1 95.62 248 TYR B O 1
ATOM 4581 N N . THR B 1 249 ? -3.053 -11.953 4.191 1 93.88 249 THR B N 1
ATOM 4582 C CA . THR B 1 249 ? -2.475 -11.188 5.293 1 93.88 249 THR B CA 1
ATOM 4583 C C . THR B 1 249 ? -2.031 -9.805 4.824 1 93.88 249 THR B C 1
ATOM 4585 O O . THR B 1 249 ? -2.074 -9.508 3.627 1 93.88 249 THR B O 1
ATOM 4588 N N . SER B 1 250 ? -1.57 -8.984 5.793 1 90.56 250 SER B N 1
ATOM 4589 C CA . SER B 1 250 ? -1.06 -7.652 5.5 1 90.56 250 SER B CA 1
ATOM 4590 C C . SER B 1 250 ? 0.255 -7.723 4.73 1 90.56 250 SER B C 1
ATOM 4592 O O . SER B 1 250 ? 0.624 -6.773 4.035 1 90.56 250 SER B O 1
ATOM 4594 N N . GLU B 1 251 ? 0.915 -8.828 4.859 1 90.38 251 GLU B N 1
ATOM 4595 C CA . GLU B 1 251 ? 2.207 -8.977 4.199 1 90.38 251 GLU B CA 1
ATOM 4596 C C . GLU B 1 251 ? 2.043 -9.102 2.688 1 90.38 251 GLU B C 1
ATOM 4598 O O . GLU B 1 251 ? 2.768 -8.469 1.921 1 90.38 251 GLU B O 1
ATOM 4603 N N . PHE B 1 252 ? 1.009 -9.891 2.277 1 94.5 252 PHE B N 1
ATOM 4604 C CA . PHE B 1 252 ? 0.919 -10.234 0.862 1 94.5 252 PHE B CA 1
ATOM 4605 C C . PHE B 1 252 ? -0.237 -9.492 0.2 1 94.5 252 PHE B C 1
ATOM 4607 O O . PHE B 1 252 ? -0.288 -9.383 -1.026 1 94.5 252 PHE B O 1
ATOM 4614 N N . MET B 1 253 ? -1.212 -9.062 0.968 1 94.81 253 MET B N 1
ATOM 4615 C CA . MET B 1 253 ? -2.33 -8.266 0.471 1 94.81 253 MET B CA 1
ATOM 4616 C C . MET B 1 253 ? -2.795 -8.773 -0.892 1 94.81 253 MET B C 1
ATOM 4618 O O . MET B 1 253 ? -2.777 -8.023 -1.872 1 94.81 253 MET B O 1
ATOM 4622 N N . PRO B 1 254 ? -3.318 -9.984 -0.934 1 97.38 254 PRO B N 1
ATOM 4623 C CA . PRO B 1 254 ? -3.633 -10.594 -2.229 1 97.38 254 PRO B CA 1
ATOM 4624 C C . PRO B 1 254 ? -4.895 -10.008 -2.865 1 97.38 254 PRO B C 1
ATOM 4626 O O . PRO B 1 254 ? -5.77 -9.5 -2.158 1 97.38 254 PRO B O 1
ATOM 4629 N N . PHE B 1 255 ? -4.902 -9.953 -4.145 1 97.94 255 PHE B N 1
ATOM 4630 C CA . PHE B 1 255 ? -6.105 -9.836 -4.961 1 97.94 255 PHE B CA 1
ATOM 4631 C C . PHE B 1 255 ? -6.496 -11.188 -5.543 1 97.94 255 PHE B C 1
ATOM 4633 O O . PHE B 1 255 ? -5.777 -11.742 -6.375 1 97.94 255 PHE B O 1
ATOM 4640 N N . VAL B 1 256 ? -7.664 -11.711 -5.062 1 98.06 256 VAL B N 1
ATOM 4641 C CA . VAL B 1 256 ? -8.039 -13.086 -5.367 1 98.06 256 VAL B CA 1
ATOM 4642 C C . VAL B 1 256 ? -9.117 -13.102 -6.453 1 98.06 256 VAL B C 1
ATOM 4644 O O . VAL B 1 256 ? -10.219 -12.586 -6.25 1 98.06 256 VAL B O 1
ATOM 4647 N N . VAL B 1 257 ? -8.789 -13.711 -7.555 1 98.31 257 VAL B N 1
ATOM 4648 C CA . VAL B 1 257 ? -9.703 -13.836 -8.688 1 98.31 257 VAL B CA 1
ATOM 4649 C C . VAL B 1 257 ? -10.062 -15.297 -8.898 1 98.31 257 VAL B C 1
ATOM 4651 O O . VAL B 1 257 ? -9.172 -16.141 -9.062 1 98.31 257 VAL B O 1
ATOM 4654 N N . HIS B 1 258 ? -11.328 -15.594 -8.867 1 98.44 258 HIS B N 1
ATOM 4655 C CA . HIS B 1 258 ? -11.828 -16.938 -9.125 1 98.44 258 HIS B CA 1
ATOM 4656 C C . HIS B 1 258 ? -12.273 -17.094 -10.57 1 98.44 258 HIS B C 1
ATOM 4658 O O . HIS B 1 258 ? -13.242 -16.453 -11 1 98.44 258 HIS B O 1
ATOM 4664 N N . ILE B 1 259 ? -11.539 -17.906 -11.305 1 98.25 259 ILE B N 1
ATOM 4665 C CA . ILE B 1 259 ? -11.898 -18.219 -12.688 1 98.25 259 ILE B CA 1
ATOM 4666 C C . ILE B 1 259 ? -12.852 -19.406 -12.711 1 98.25 259 ILE B C 1
ATOM 4668 O O . ILE B 1 259 ? -12.531 -20.484 -12.188 1 98.25 259 ILE B O 1
ATOM 4672 N N . VAL B 1 260 ? -13.984 -19.203 -13.336 1 97.62 260 VAL B N 1
ATOM 4673 C CA . VAL B 1 260 ? -14.992 -20.266 -13.328 1 97.62 260 VAL B CA 1
ATOM 4674 C C . VAL B 1 260 ? -15.367 -20.641 -14.758 1 97.62 260 VAL B C 1
ATOM 4676 O O . VAL B 1 260 ? -15.289 -19.797 -15.664 1 97.62 260 VAL B O 1
ATOM 4679 N N . PRO B 1 261 ? -15.734 -21.938 -14.969 1 95.94 261 PRO B N 1
ATOM 4680 C CA . PRO B 1 261 ? -16.234 -22.359 -16.281 1 95.94 261 PRO B CA 1
ATOM 4681 C C . PRO B 1 261 ? -17.688 -21.953 -16.516 1 95.94 261 PRO B C 1
ATOM 4683 O O . PRO B 1 261 ? -18.391 -21.594 -15.57 1 95.94 261 PRO B O 1
ATOM 4686 N N . PRO B 1 262 ? -18.047 -21.938 -17.797 1 94.5 262 PRO B N 1
ATOM 4687 C CA . PRO B 1 262 ? -19.484 -21.781 -18.016 1 94.5 262 PRO B CA 1
ATOM 4688 C C . PRO B 1 262 ? -20.297 -22.969 -17.516 1 94.5 262 PRO B C 1
ATOM 4690 O O . PRO B 1 262 ? -19.734 -23.938 -17 1 94.5 262 PRO B O 1
ATOM 4693 N N . GLN B 1 263 ? -21.578 -22.812 -17.625 1 92.62 263 GLN B N 1
ATOM 4694 C CA . GLN B 1 263 ? -22.406 -23.953 -17.234 1 92.62 263 GLN B CA 1
ATOM 4695 C C . GLN B 1 263 ? -22.062 -25.188 -18.078 1 92.62 263 GLN B C 1
ATOM 4697 O O . GLN B 1 263 ? -21.609 -25.062 -19.203 1 92.62 263 GLN B O 1
ATOM 4702 N N . LEU B 1 264 ? -22.328 -26.406 -17.5 1 92.25 264 LEU B N 1
ATOM 4703 C CA . LEU B 1 264 ? -21.891 -27.656 -18.109 1 92.25 264 LEU B CA 1
ATOM 4704 C C . LEU B 1 264 ? -22.391 -27.781 -19.547 1 92.25 264 LEU B C 1
ATOM 4706 O O . LEU B 1 264 ? -21.625 -28.141 -20.438 1 92.25 264 LEU B O 1
ATOM 4710 N N . GLU B 1 265 ? -23.641 -27.453 -19.766 1 90.62 265 GLU B N 1
ATOM 4711 C CA . GLU B 1 265 ? -24.219 -27.547 -21.094 1 90.62 265 GLU B CA 1
ATOM 4712 C C . GLU B 1 265 ? -23.484 -26.656 -22.078 1 90.62 265 GLU B C 1
ATOM 4714 O O . GLU B 1 265 ? -23.125 -27.094 -23.172 1 90.62 265 GLU B O 1
ATOM 4719 N N . GLU B 1 266 ? -23.328 -25.516 -21.641 1 91.62 266 GLU B N 1
ATOM 4720 C CA . GLU B 1 266 ? -22.594 -24.562 -22.469 1 91.62 266 GLU B CA 1
ATOM 4721 C C . GLU B 1 266 ? -21.141 -24.969 -22.641 1 91.62 266 GLU B C 1
ATOM 4723 O O . GLU B 1 266 ? -20.562 -24.828 -23.719 1 91.62 266 GLU B O 1
ATOM 4728 N N . PHE B 1 267 ? -20.547 -25.469 -21.578 1 90.25 267 PHE B N 1
ATOM 4729 C CA . PHE B 1 267 ? -19.156 -25.922 -21.562 1 90.25 267 PHE B CA 1
ATOM 4730 C C . PHE B 1 267 ? -18.938 -27.016 -22.594 1 90.25 267 PHE B C 1
ATOM 4732 O O . PHE B 1 267 ? -17.969 -26.984 -23.359 1 90.25 267 PHE B O 1
ATOM 4739 N N . LEU B 1 268 ? -19.844 -27.906 -22.719 1 87.56 268 LEU B N 1
ATOM 4740 C CA . LEU B 1 268 ? -19.781 -29.031 -23.656 1 87.56 268 LEU B CA 1
ATOM 4741 C C . LEU B 1 268 ? -19.906 -28.531 -25.094 1 87.56 268 LEU B C 1
ATOM 4743 O O . LEU B 1 268 ? -19.188 -29 -25.984 1 87.56 268 LEU B O 1
ATOM 4747 N N . GLN B 1 269 ? -20.734 -27.594 -25.297 1 87.62 269 GLN B N 1
ATOM 4748 C CA . GLN B 1 269 ? -20.922 -27.016 -26.625 1 87.62 269 GLN B CA 1
ATOM 4749 C C . GLN B 1 269 ? -19.656 -26.328 -27.125 1 87.62 269 GLN B C 1
ATOM 4751 O O . GLN B 1 269 ? -19.266 -26.5 -28.281 1 87.62 269 GLN B O 1
ATOM 4756 N N . LEU B 1 270 ? -19.094 -25.609 -26.25 1 85.19 270 LEU B N 1
ATOM 4757 C CA . LEU B 1 270 ? -17.875 -24.875 -26.594 1 85.19 270 LEU B CA 1
ATOM 4758 C C . LEU B 1 270 ? -16.75 -25.844 -26.922 1 85.19 270 LEU B C 1
ATOM 4760 O O . LEU B 1 270 ? -15.969 -25.594 -27.859 1 85.19 270 LEU B O 1
ATOM 4764 N N . GLU B 1 271 ? -16.594 -26.875 -26.109 1 83.62 271 GLU B N 1
ATOM 4765 C CA . GLU B 1 271 ? -15.57 -27.891 -26.344 1 83.62 271 GLU B CA 1
ATOM 4766 C C . GLU B 1 271 ? -15.742 -28.562 -27.703 1 83.62 271 GLU B C 1
ATOM 4768 O O . GLU B 1 271 ? -14.758 -28.844 -28.391 1 83.62 271 GLU B O 1
ATOM 4773 N N . ASN B 1 272 ? -16.922 -28.781 -28.016 1 81.06 272 ASN B N 1
ATOM 4774 C CA . ASN B 1 272 ? -17.219 -29.391 -29.297 1 81.06 272 ASN B CA 1
ATOM 4775 C C . ASN B 1 272 ? -16.859 -28.469 -30.453 1 81.06 272 ASN B C 1
ATOM 4777 O O . ASN B 1 272 ? -16.359 -28.922 -31.484 1 81.06 272 ASN B O 1
ATOM 4781 N N . LEU B 1 273 ? -17.047 -27.266 -30.219 1 79.69 273 LEU B N 1
ATOM 4782 C CA . LEU B 1 273 ? -16.75 -26.281 -31.25 1 79.69 273 LEU B CA 1
ATOM 4783 C C . LEU B 1 273 ? -15.242 -26.156 -31.438 1 79.69 273 LEU B C 1
ATOM 4785 O O . LEU B 1 273 ? -14.773 -25.938 -32.562 1 79.69 273 LEU B O 1
ATOM 4789 N N . ARG B 1 274 ? -14.469 -26.297 -30.406 1 73.94 274 ARG B N 1
ATOM 4790 C CA . ARG B 1 274 ? -13.023 -26.125 -30.453 1 73.94 274 ARG B CA 1
ATOM 4791 C C . ARG B 1 274 ? -12.328 -27.422 -30.828 1 73.94 274 ARG B C 1
ATOM 4793 O O . ARG B 1 274 ? -11.102 -27.484 -30.938 1 73.94 274 ARG B O 1
ATOM 4800 N N . GLN B 1 275 ? -13.141 -28.328 -31.172 1 70.44 275 GLN B N 1
ATOM 4801 C CA . GLN B 1 275 ? -12.625 -29.641 -31.531 1 70.44 275 GLN B CA 1
ATOM 4802 C C . GLN B 1 275 ? -11.68 -30.172 -30.469 1 70.44 275 GLN B C 1
ATOM 4804 O O . GLN B 1 275 ? -10.633 -30.75 -30.781 1 70.44 275 GLN B O 1
ATOM 4809 N N . ASN B 1 276 ? -11.898 -29.625 -29.281 1 64.12 276 ASN B N 1
ATOM 4810 C CA . ASN B 1 276 ? -11.164 -30.188 -28.156 1 64.12 276 ASN B CA 1
ATOM 4811 C C . ASN B 1 276 ? -11.82 -31.469 -27.641 1 64.12 276 ASN B C 1
ATOM 4813 O O . ASN B 1 276 ? -13.047 -31.609 -27.688 1 64.12 276 ASN B O 1
ATOM 4817 N N . LYS B 1 277 ? -11.102 -32.5 -27.484 1 69.25 277 LYS B N 1
ATOM 4818 C CA . LYS B 1 277 ? -11.594 -33.844 -27.219 1 69.25 277 LYS B CA 1
ATOM 4819 C C . LYS B 1 277 ? -11.609 -34.125 -25.719 1 69.25 277 LYS B C 1
ATOM 4821 O O . LYS B 1 277 ? -11.391 -35.281 -25.312 1 69.25 277 LYS B O 1
ATOM 4826 N N . ARG B 1 278 ? -12.031 -33.094 -24.828 1 78.81 278 ARG B N 1
ATOM 4827 C CA . ARG B 1 278 ? -12.117 -33.469 -23.422 1 78.81 278 ARG B CA 1
ATOM 4828 C C . ARG B 1 278 ? -13.438 -34.188 -23.141 1 78.81 278 ARG B C 1
ATOM 4830 O O . ARG B 1 278 ? -14.5 -33.75 -23.578 1 78.81 278 ARG B O 1
ATOM 4837 N N . PRO B 1 279 ? -13.305 -35.344 -22.453 1 84.69 279 PRO B N 1
ATOM 4838 C CA . PRO B 1 279 ? -14.508 -36.094 -22.125 1 84.69 279 PRO B CA 1
ATOM 4839 C C . PRO B 1 279 ? -15.453 -35.344 -21.188 1 84.69 279 PRO B C 1
ATOM 4841 O O . PRO B 1 279 ? -15.008 -34.469 -20.438 1 84.69 279 PRO B O 1
ATOM 4844 N N . VAL B 1 280 ? -16.75 -35.656 -21.328 1 85.88 280 VAL B N 1
ATOM 4845 C CA . VAL B 1 280 ? -17.812 -35.031 -20.531 1 85.88 280 VAL B CA 1
ATOM 4846 C C . VAL B 1 280 ? -17.484 -35.188 -19.047 1 85.88 280 VAL B C 1
ATOM 4848 O O . VAL B 1 280 ? -17.734 -34.25 -18.266 1 85.88 280 VAL B O 1
ATOM 4851 N N . ASP B 1 281 ? -16.906 -36.25 -18.656 1 89.06 281 ASP B N 1
ATOM 4852 C CA . ASP B 1 281 ? -16.594 -36.5 -17.25 1 89.06 281 ASP B CA 1
ATOM 4853 C C . ASP B 1 281 ? -15.57 -35.5 -16.734 1 89.06 281 ASP B C 1
ATOM 4855 O O . ASP B 1 281 ? -15.672 -35.031 -15.594 1 89.06 281 ASP B O 1
ATOM 4859 N N . GLN B 1 282 ? -14.688 -35.219 -17.516 1 90 282 GLN B N 1
ATOM 4860 C CA . GLN B 1 282 ? -13.672 -34.219 -17.141 1 90 282 GLN B CA 1
ATOM 4861 C C . GLN B 1 282 ? -14.281 -32.844 -16.969 1 90 282 GLN B C 1
ATOM 4863 O O . GLN B 1 282 ? -13.961 -32.125 -16.016 1 90 282 GLN B O 1
ATOM 4868 N N . LEU B 1 283 ? -15.172 -32.531 -17.828 1 91.31 283 LEU B N 1
ATOM 4869 C CA . LEU B 1 283 ? -15.805 -31.219 -17.781 1 91.31 283 LEU B CA 1
ATOM 4870 C C . LEU B 1 283 ? -16.719 -31.109 -16.562 1 91.31 283 LEU B C 1
ATOM 4872 O O . LEU B 1 283 ? -16.781 -30.047 -15.922 1 91.31 283 LEU B O 1
ATOM 4876 N N . SER B 1 284 ? -17.375 -32.188 -16.312 1 93.25 284 SER B N 1
ATOM 4877 C CA . SER B 1 284 ? -18.219 -32.219 -15.133 1 93.25 284 SER B CA 1
ATOM 4878 C C . SER B 1 284 ? -17.406 -32.031 -13.852 1 93.25 284 SER B C 1
ATOM 4880 O O . SER B 1 284 ? -17.844 -31.359 -12.922 1 93.25 284 SER B O 1
ATOM 4882 N N . LYS B 1 285 ? -16.281 -32.625 -13.859 1 93.62 285 LYS B N 1
ATOM 4883 C CA . LYS B 1 285 ? -15.383 -32.5 -12.711 1 93.62 285 LYS B CA 1
ATOM 4884 C C . LYS B 1 285 ? -14.922 -31.062 -12.539 1 93.62 285 LYS B C 1
ATOM 4886 O O . LYS B 1 285 ? -14.836 -30.562 -11.414 1 93.62 285 LYS B O 1
ATOM 4891 N N . VAL B 1 286 ? -14.656 -30.453 -13.602 1 93.94 286 VAL B N 1
ATOM 4892 C CA . VAL B 1 286 ? -14.227 -29.062 -13.578 1 93.94 286 VAL B CA 1
ATOM 4893 C C . VAL B 1 286 ? -15.328 -28.188 -12.961 1 93.94 286 VAL B C 1
ATOM 4895 O O . VAL B 1 286 ? -15.062 -27.359 -12.102 1 93.94 286 VAL B O 1
ATOM 4898 N N . CYS B 1 287 ? -16.516 -28.375 -13.375 1 94.88 287 CYS B N 1
ATOM 4899 C CA . CYS B 1 287 ? -17.656 -27.609 -12.867 1 94.88 287 CYS B CA 1
ATOM 4900 C C . CYS B 1 287 ? -17.891 -27.891 -11.391 1 94.88 287 CYS B C 1
ATOM 4902 O O . CYS B 1 287 ? -18.125 -26.969 -10.609 1 94.88 287 CYS B O 1
ATOM 4904 N N . ALA B 1 288 ? -17.781 -29.141 -11.031 1 95.31 288 ALA B N 1
ATOM 4905 C CA . ALA B 1 288 ? -17.984 -29.531 -9.641 1 95.31 288 ALA B CA 1
ATOM 4906 C C . ALA B 1 288 ? -16.938 -28.906 -8.734 1 95.31 288 ALA B C 1
ATOM 4908 O O . ALA B 1 288 ? -17.25 -28.391 -7.66 1 95.31 288 ALA B O 1
ATOM 4909 N N . GLU B 1 289 ? -15.727 -28.969 -9.141 1 95.25 289 GLU B N 1
ATOM 4910 C CA . GLU B 1 289 ? -14.633 -28.375 -8.367 1 95.25 289 GLU B CA 1
ATOM 4911 C C . GLU B 1 289 ? -14.805 -26.875 -8.25 1 95.25 289 GLU B C 1
ATOM 4913 O O . GLU B 1 289 ? -14.492 -26.281 -7.203 1 95.25 289 GLU B O 1
ATOM 4918 N N . SER B 1 290 ? -15.203 -26.25 -9.281 1 96.06 290 SER B N 1
ATOM 4919 C CA . SER B 1 290 ? -15.438 -24.812 -9.266 1 96.06 290 SER B CA 1
ATOM 4920 C C . SER B 1 290 ? -16.5 -24.438 -8.242 1 96.06 290 SER B C 1
ATOM 4922 O O . SER B 1 290 ? -16.344 -23.453 -7.512 1 96.06 290 SER B O 1
ATOM 4924 N N . ASP B 1 291 ? -17.5 -25.234 -8.203 1 95.12 291 ASP B N 1
ATOM 4925 C CA . ASP B 1 291 ? -18.547 -25.016 -7.219 1 95.12 291 ASP B CA 1
ATOM 4926 C C . ASP B 1 291 ? -18.016 -25.188 -5.797 1 95.12 291 ASP B C 1
ATOM 4928 O O . ASP B 1 291 ? -18.391 -24.438 -4.895 1 95.12 291 ASP B O 1
ATOM 4932 N N . GLN B 1 292 ? -17.203 -26.125 -5.633 1 95.81 292 GLN B N 1
ATOM 4933 C CA . GLN B 1 292 ? -16.609 -26.359 -4.32 1 95.81 292 GLN B CA 1
ATOM 4934 C C . GLN B 1 292 ? -15.781 -25.172 -3.863 1 95.81 292 GLN B C 1
ATOM 4936 O O . GLN B 1 292 ? -15.812 -24.797 -2.688 1 95.81 292 GLN B O 1
ATOM 4941 N N . ILE B 1 293 ? -15.109 -24.578 -4.766 1 95.62 293 ILE B N 1
ATOM 4942 C CA . ILE B 1 293 ? -14.289 -23.422 -4.445 1 95.62 293 ILE B CA 1
ATOM 4943 C C . ILE B 1 293 ? -15.188 -22.234 -4.098 1 95.62 293 ILE B C 1
ATOM 4945 O O . ILE B 1 293 ? -14.953 -21.531 -3.104 1 95.62 293 ILE B O 1
ATOM 4949 N N . ALA B 1 294 ? -16.188 -22.016 -4.824 1 93.5 294 ALA B N 1
ATOM 4950 C CA . ALA B 1 294 ? -17.094 -20.875 -4.66 1 93.5 294 ALA B CA 1
ATOM 4951 C C . ALA B 1 294 ? -17.844 -20.969 -3.336 1 93.5 294 ALA B C 1
ATOM 4953 O O . ALA B 1 294 ? -18.219 -19.938 -2.758 1 93.5 294 ALA B O 1
ATOM 4954 N N . ASN B 1 295 ? -17.984 -22.172 -2.898 1 92.19 295 ASN B N 1
ATOM 4955 C CA . ASN B 1 295 ? -18.781 -22.359 -1.688 1 92.19 295 ASN B CA 1
ATOM 4956 C C . ASN B 1 295 ? -17.938 -22.922 -0.549 1 92.19 295 ASN B C 1
ATOM 4958 O O . ASN B 1 295 ? -18.469 -23.406 0.446 1 92.19 295 ASN B O 1
ATOM 4962 N N . GLY B 1 296 ? -16.703 -22.891 -0.74 1 92.62 296 GLY B N 1
ATOM 4963 C CA . GLY B 1 296 ? -15.797 -23.484 0.238 1 92.62 296 GLY B CA 1
ATOM 4964 C C . GLY B 1 296 ? -15.367 -22.5 1.316 1 92.62 296 GLY B C 1
ATOM 4965 O O . GLY B 1 296 ? -15.914 -21.406 1.42 1 92.62 296 GLY B O 1
ATOM 4966 N N . PRO B 1 297 ? -14.414 -22.906 2.164 1 92.38 297 PRO B N 1
ATOM 4967 C CA . PRO B 1 297 ? -13.992 -22.141 3.334 1 92.38 297 PRO B CA 1
ATOM 4968 C C . PRO B 1 297 ? -13.328 -20.812 2.961 1 92.38 297 PRO B C 1
ATOM 4970 O O . PRO B 1 297 ? -13.312 -19.875 3.764 1 92.38 297 PRO B O 1
ATOM 4973 N N . HIS B 1 298 ? -12.852 -20.75 1.784 1 93.62 298 HIS B N 1
ATOM 4974 C CA . HIS B 1 298 ? -12.117 -19.547 1.399 1 93.62 298 HIS B CA 1
ATOM 4975 C C . HIS B 1 298 ? -12.938 -18.688 0.437 1 93.62 298 HIS B C 1
ATOM 4977 O O . HIS B 1 298 ? -12.406 -17.766 -0.183 1 93.62 298 HIS B O 1
ATOM 4983 N N . ALA B 1 299 ? -14.164 -18.922 0.341 1 92.25 299 ALA B N 1
ATOM 4984 C CA . ALA B 1 299 ? -15.031 -18.234 -0.605 1 92.25 299 ALA B CA 1
ATOM 4985 C C . ALA B 1 299 ? -15.117 -16.75 -0.292 1 92.25 299 ALA B C 1
ATOM 4987 O O . ALA B 1 299 ? -15.164 -15.922 -1.203 1 92.25 299 ALA B O 1
ATOM 4988 N N . ASP B 1 300 ? -15.016 -16.391 0.95 1 90.25 300 ASP B N 1
ATOM 4989 C CA . ASP B 1 300 ? -15.164 -15.008 1.379 1 90.25 300 ASP B CA 1
ATOM 4990 C C . ASP B 1 300 ? -13.914 -14.188 1.039 1 90.25 300 ASP B C 1
ATOM 4992 O O . ASP B 1 300 ? -13.93 -12.961 1.11 1 90.25 300 ASP B O 1
ATOM 4996 N N . GLN B 1 301 ? -12.922 -14.859 0.653 1 93.62 301 GLN B N 1
ATOM 4997 C CA . GLN B 1 301 ? -11.664 -14.18 0.34 1 93.62 301 GLN B CA 1
ATOM 4998 C C . GLN B 1 301 ? -11.57 -13.867 -1.15 1 93.62 301 GLN B C 1
ATOM 5000 O O . GLN B 1 301 ? -10.609 -13.234 -1.596 1 93.62 301 GLN B O 1
ATOM 5005 N N . ILE B 1 302 ? -12.609 -14.289 -1.882 1 95 302 ILE B N 1
ATOM 5006 C CA . ILE B 1 302 ? -12.617 -14.047 -3.322 1 95 302 ILE B CA 1
ATOM 5007 C C . ILE B 1 302 ? -13.078 -12.617 -3.605 1 95 302 ILE B C 1
ATOM 5009 O O . ILE B 1 302 ? -14.133 -12.195 -3.119 1 95 302 ILE B O 1
ATOM 5013 N N . HIS B 1 303 ? -12.328 -11.938 -4.457 1 94.31 303 HIS B N 1
ATOM 5014 C CA . HIS B 1 303 ? -12.641 -10.539 -4.73 1 94.31 303 HIS B CA 1
ATOM 5015 C C . HIS B 1 303 ? -13.391 -10.391 -6.051 1 94.31 303 HIS B C 1
ATOM 5017 O O . HIS B 1 303 ? -14.203 -9.477 -6.211 1 94.31 303 HIS B O 1
ATOM 5023 N N . LEU B 1 304 ? -13.086 -11.211 -6.969 1 95.62 304 LEU B N 1
ATOM 5024 C CA . LEU B 1 304 ? -13.641 -11.133 -8.312 1 95.62 304 LEU B CA 1
ATOM 5025 C C . LEU B 1 304 ? -13.82 -12.523 -8.906 1 95.62 304 LEU B C 1
ATOM 5027 O O . LEU B 1 304 ? -12.961 -13.391 -8.758 1 95.62 304 LEU B O 1
ATOM 5031 N N . THR B 1 305 ? -14.922 -12.734 -9.484 1 96.94 305 THR B N 1
ATOM 5032 C CA . THR B 1 305 ? -15.172 -13.969 -10.219 1 96.94 305 THR B CA 1
ATOM 5033 C C . THR B 1 305 ? -15.297 -13.695 -11.719 1 96.94 305 THR B C 1
ATOM 5035 O O . THR B 1 305 ? -16.062 -12.82 -12.125 1 96.94 305 THR B O 1
ATOM 5038 N N . LEU B 1 306 ? -14.539 -14.398 -12.508 1 97.88 306 LEU B N 1
ATOM 5039 C CA . LEU B 1 306 ? -14.57 -14.273 -13.961 1 97.88 306 LEU B CA 1
ATOM 5040 C C . LEU B 1 306 ? -14.914 -15.609 -14.617 1 97.88 306 LEU B C 1
ATOM 5042 O O . LEU B 1 306 ? -14.234 -16.609 -14.383 1 97.88 306 LEU B O 1
ATOM 5046 N N . MET B 1 307 ? -15.945 -15.625 -15.383 1 97.25 307 MET B N 1
ATOM 5047 C CA . MET B 1 307 ? -16.281 -16.812 -16.172 1 97.25 307 MET B CA 1
ATOM 5048 C C . MET B 1 307 ? -15.461 -16.859 -17.453 1 97.25 307 MET B C 1
ATOM 5050 O O . MET B 1 307 ? -15.438 -15.883 -18.219 1 97.25 307 MET B O 1
ATOM 5054 N N . ASN B 1 308 ? -14.844 -18.047 -17.703 1 96.31 308 ASN B N 1
ATOM 5055 C CA . ASN B 1 308 ? -14 -18.172 -18.875 1 96.31 308 ASN B CA 1
ATOM 5056 C C . ASN B 1 308 ? -14.734 -18.875 -20.016 1 96.31 308 ASN B C 1
ATOM 5058 O O . ASN B 1 308 ? -14.664 -20.109 -20.125 1 96.31 308 ASN B O 1
ATOM 5062 N N . ARG B 1 309 ? -15.367 -18.016 -20.828 1 92.88 309 ARG B N 1
ATOM 5063 C CA . ARG B 1 309 ? -15.977 -18.516 -22.047 1 92.88 309 ARG B CA 1
ATOM 5064 C C . ARG B 1 309 ? -15.008 -18.406 -23.234 1 92.88 309 ARG B C 1
ATOM 5066 O O . ARG B 1 309 ? -15 -19.281 -24.109 1 92.88 309 ARG B O 1
ATOM 5073 N N . ASN B 1 310 ? -14.359 -17.375 -23.266 1 92.75 310 ASN B N 1
ATOM 5074 C CA . ASN B 1 310 ? -13.336 -17 -24.25 1 92.75 310 ASN B CA 1
ATOM 5075 C C . ASN B 1 310 ? -12.094 -16.422 -23.562 1 92.75 310 ASN B C 1
ATOM 5077 O O . ASN B 1 310 ? -12.188 -15.445 -22.828 1 92.75 310 ASN B O 1
ATOM 5081 N N . MET B 1 311 ? -11.008 -17.031 -23.891 1 94.5 311 MET B N 1
ATOM 5082 C CA . MET B 1 311 ? -9.758 -16.703 -23.219 1 94.5 311 MET B CA 1
ATOM 5083 C C . MET B 1 311 ? -9.406 -15.227 -23.406 1 94.5 311 MET B C 1
ATOM 5085 O O . MET B 1 311 ? -9.055 -14.539 -22.438 1 94.5 311 MET B O 1
ATOM 5089 N N . ASP B 1 312 ? -9.555 -14.703 -24.547 1 96.25 312 ASP B N 1
ATOM 5090 C CA . ASP B 1 312 ? -9.18 -13.328 -24.844 1 96.25 312 ASP B CA 1
ATOM 5091 C C . ASP B 1 312 ? -10.086 -12.336 -24.109 1 96.25 312 ASP B C 1
ATOM 5093 O O . ASP B 1 312 ? -9.617 -11.32 -23.594 1 96.25 312 ASP B O 1
ATOM 5097 N N . VAL B 1 313 ? -11.305 -12.695 -24.078 1 97.19 313 VAL B N 1
ATOM 5098 C CA . VAL B 1 313 ? -12.273 -11.844 -23.391 1 97.19 313 VAL B CA 1
ATOM 5099 C C . VAL B 1 313 ? -12.008 -11.859 -21.891 1 97.19 313 VAL B C 1
ATOM 5101 O O . VAL B 1 313 ? -12.008 -10.812 -21.234 1 97.19 313 VAL B O 1
ATOM 5104 N N . THR B 1 314 ? -11.789 -13.031 -21.406 1 97.69 314 THR B N 1
ATOM 5105 C CA . THR B 1 314 ? -11.508 -13.172 -19.969 1 97.69 314 THR B CA 1
ATOM 5106 C C . THR B 1 314 ? -10.219 -12.43 -19.609 1 97.69 314 THR B C 1
ATOM 5108 O O . THR B 1 314 ? -10.156 -11.766 -18.562 1 97.69 314 THR B O 1
ATOM 5111 N N . PHE B 1 315 ? -9.273 -12.477 -20.5 1 98 315 PHE B N 1
ATOM 5112 C CA . PHE B 1 315 ? -8.016 -11.781 -20.266 1 98 315 PHE B CA 1
ATOM 5113 C C . PHE B 1 315 ? -8.234 -10.273 -20.219 1 98 315 PHE B C 1
ATOM 5115 O O . PHE B 1 315 ? -7.695 -9.594 -19.344 1 98 315 PHE B O 1
ATOM 5122 N N . LYS B 1 316 ? -8.992 -9.773 -21.031 1 97.81 316 LYS B N 1
ATOM 5123 C CA . LYS B 1 316 ? -9.297 -8.344 -21.062 1 97.81 316 LYS B CA 1
ATOM 5124 C C . LYS B 1 316 ? -10 -7.914 -19.781 1 97.81 316 LYS B C 1
ATOM 5126 O O . LYS B 1 316 ? -9.68 -6.871 -19.203 1 97.81 316 LYS B O 1
ATOM 5131 N N . ARG B 1 317 ? -10.898 -8.719 -19.344 1 97.81 317 ARG B N 1
ATOM 5132 C CA . ARG B 1 317 ? -11.617 -8.406 -18.109 1 97.81 317 ARG B CA 1
ATOM 5133 C C . ARG B 1 317 ? -10.672 -8.406 -16.922 1 97.81 317 ARG B C 1
ATOM 5135 O O . ARG B 1 317 ? -10.789 -7.566 -16.016 1 97.81 317 ARG B O 1
ATOM 5142 N N . LEU B 1 318 ? -9.766 -9.367 -16.906 1 98.06 318 LEU B N 1
ATOM 5143 C CA . LEU B 1 318 ? -8.773 -9.438 -15.844 1 98.06 318 LEU B CA 1
ATOM 5144 C C . LEU B 1 318 ? -7.887 -8.195 -15.852 1 98.06 318 LEU B C 1
ATOM 5146 O O . LEU B 1 318 ? -7.672 -7.574 -14.805 1 98.06 318 LEU B O 1
ATOM 5150 N N . THR B 1 319 ? -7.406 -7.77 -17.016 1 97.25 319 THR B N 1
ATOM 5151 C CA . THR B 1 319 ? -6.527 -6.609 -17.125 1 97.25 319 THR B CA 1
ATOM 5152 C C . THR B 1 319 ? -7.27 -5.328 -16.75 1 97.25 319 THR B C 1
ATOM 5154 O O . THR B 1 319 ? -6.695 -4.43 -16.141 1 97.25 319 THR B O 1
ATOM 5157 N N . ASP B 1 320 ? -8.547 -5.277 -17.094 1 96.44 320 ASP B N 1
ATOM 5158 C CA . ASP B 1 320 ? -9.359 -4.133 -16.703 1 96.44 320 ASP B CA 1
ATOM 5159 C C . ASP B 1 320 ? -9.477 -4.039 -15.188 1 96.44 320 ASP B C 1
ATOM 5161 O O . ASP B 1 320 ? -9.383 -2.947 -14.617 1 96.44 320 ASP B O 1
ATOM 5165 N N . ALA B 1 321 ? -9.703 -5.141 -14.586 1 96 321 ALA B N 1
ATOM 5166 C CA . ALA B 1 321 ? -9.82 -5.172 -13.133 1 96 321 ALA B CA 1
ATOM 5167 C C . ALA B 1 321 ? -8.523 -4.719 -12.469 1 96 321 ALA B C 1
ATOM 5169 O O . ALA B 1 321 ? -8.547 -3.988 -11.477 1 96 321 ALA B O 1
ATOM 5170 N N . LEU B 1 322 ? -7.402 -5.117 -12.992 1 95.75 322 LEU B N 1
ATOM 5171 C CA . LEU B 1 322 ? -6.102 -4.746 -12.445 1 95.75 322 LEU B CA 1
ATOM 5172 C C . LEU B 1 322 ? -5.836 -3.256 -12.641 1 95.75 322 LEU B C 1
ATOM 5174 O O . LEU B 1 322 ? -5.238 -2.607 -11.773 1 95.75 322 LEU B O 1
ATOM 5178 N N . GLU B 1 323 ? -6.285 -2.725 -13.695 1 92.31 323 GLU B N 1
ATOM 5179 C CA . GLU B 1 323 ? -6.164 -1.29 -13.938 1 92.31 323 GLU B CA 1
ATOM 5180 C C . GLU B 1 323 ? -6.973 -0.491 -12.914 1 92.31 323 GLU B C 1
ATOM 5182 O O . GLU B 1 323 ? -6.535 0.564 -12.453 1 92.31 323 GLU B O 1
ATOM 5187 N N . LEU B 1 324 ? -8.102 -1.018 -12.617 1 90.38 324 LEU B N 1
ATOM 5188 C CA . LEU B 1 324 ? -8.93 -0.363 -11.609 1 90.38 324 LEU B CA 1
ATOM 5189 C C . LEU B 1 324 ? -8.242 -0.373 -10.25 1 90.38 324 LEU B C 1
ATOM 5191 O O . LEU B 1 324 ? -8.32 0.605 -9.5 1 90.38 324 LEU B O 1
ATOM 5195 N N . LEU B 1 325 ? -7.566 -1.435 -9.93 1 89.88 325 LEU B N 1
ATOM 5196 C CA . LEU B 1 325 ? -6.82 -1.519 -8.68 1 89.88 325 LEU B CA 1
ATOM 5197 C C . LEU B 1 325 ? -5.773 -0.411 -8.594 1 89.88 325 LEU B C 1
ATOM 5199 O O . LEU B 1 325 ? -5.566 0.17 -7.531 1 89.88 325 LEU B O 1
ATOM 5203 N N . ARG B 1 326 ? -5.152 -0.147 -9.672 1 87.38 326 ARG B N 1
ATOM 5204 C CA . ARG B 1 326 ? -4.059 0.82 -9.734 1 87.38 326 ARG B CA 1
ATOM 5205 C C . ARG B 1 326 ? -4.578 2.242 -9.555 1 87.38 326 ARG B C 1
ATOM 5207 O O . ARG B 1 326 ? -3.914 3.074 -8.93 1 87.38 326 ARG B O 1
ATOM 5214 N N . ASN B 1 327 ? -5.809 2.471 -9.961 1 83.94 327 ASN B N 1
ATOM 5215 C CA . ASN B 1 327 ? -6.238 3.857 -10.102 1 83.94 327 ASN B CA 1
ATOM 5216 C C . ASN B 1 327 ? -7.258 4.234 -9.023 1 83.94 327 ASN B C 1
ATOM 5218 O O . ASN B 1 327 ? -7.488 5.418 -8.773 1 83.94 327 ASN B O 1
ATOM 5222 N N . ASP B 1 328 ? -7.824 3.236 -8.414 1 84.06 328 ASP B N 1
ATOM 5223 C CA . ASP B 1 328 ? -8.953 3.539 -7.539 1 84.06 328 ASP B CA 1
ATOM 5224 C C . ASP B 1 328 ? -8.656 3.111 -6.102 1 84.06 328 ASP B C 1
ATOM 5226 O O . ASP B 1 328 ? -7.691 2.393 -5.848 1 84.06 328 ASP B O 1
ATOM 5230 N N . THR B 1 329 ? -9.453 3.703 -5.223 1 85.69 329 THR B N 1
ATOM 5231 C CA . THR B 1 329 ? -9.422 3.211 -3.85 1 85.69 329 THR B CA 1
ATOM 5232 C C . THR B 1 329 ? -9.961 1.784 -3.777 1 85.69 329 THR B C 1
ATOM 5234 O O . THR B 1 329 ? -10.719 1.356 -4.648 1 85.69 329 THR B O 1
ATOM 5237 N N . GLN B 1 330 ? -9.5 1.037 -2.838 1 89.19 330 GLN B N 1
ATOM 5238 C CA . GLN B 1 330 ? -9.898 -0.354 -2.654 1 89.19 330 GLN B CA 1
ATOM 5239 C C . GLN B 1 330 ? -10.352 -0.609 -1.22 1 89.19 330 GLN B C 1
ATOM 5241 O O . GLN B 1 330 ? -9.734 -0.119 -0.271 1 89.19 330 GLN B O 1
ATOM 5246 N N . TRP B 1 331 ? -11.445 -1.347 -1.128 1 88.12 331 TRP B N 1
ATOM 5247 C CA . TRP B 1 331 ? -11.805 -1.843 0.196 1 88.12 331 TRP B CA 1
ATOM 5248 C C . TRP B 1 331 ? -11.008 -3.094 0.545 1 88.12 331 TRP B C 1
ATOM 5250 O O . TRP B 1 331 ? -11.023 -4.074 -0.202 1 88.12 331 TRP B O 1
ATOM 5260 N N . VAL B 1 332 ? -10.273 -3.033 1.641 1 91.69 332 VAL B N 1
ATOM 5261 C CA . VAL B 1 332 ? -9.477 -4.172 2.086 1 91.69 332 VAL B CA 1
ATOM 5262 C C . VAL B 1 332 ? -9.727 -4.43 3.57 1 91.69 332 VAL B C 1
ATOM 5264 O O . VAL B 1 332 ? -10.25 -3.568 4.277 1 91.69 332 VAL B O 1
ATOM 5267 N N . PRO B 1 333 ? -9.438 -5.66 3.979 1 92 333 PRO B N 1
ATOM 5268 C CA . PRO B 1 333 ? -9.531 -5.875 5.426 1 92 333 PRO B CA 1
ATOM 5269 C C . PRO B 1 333 ? -8.758 -4.836 6.227 1 92 333 PRO B C 1
ATOM 5271 O O . PRO B 1 333 ? -7.629 -4.484 5.863 1 92 333 PRO B O 1
ATOM 5274 N N . GLU B 1 334 ? -9.406 -4.34 7.281 1 88.31 334 GLU B N 1
ATOM 5275 C CA . GLU B 1 334 ? -8.773 -3.297 8.086 1 88.31 334 GLU B CA 1
ATOM 5276 C C . GLU B 1 334 ? -7.441 -3.773 8.656 1 88.31 334 GLU B C 1
ATOM 5278 O O . GLU B 1 334 ? -6.504 -2.984 8.797 1 88.31 334 GLU B O 1
ATOM 5283 N N . SER B 1 335 ? -7.328 -5.051 8.922 1 88.62 335 SER B N 1
ATOM 5284 C CA . SER B 1 335 ? -6.129 -5.637 9.516 1 88.62 335 SER B CA 1
ATOM 5285 C C . SER B 1 335 ? -4.93 -5.504 8.586 1 88.62 335 SER B C 1
ATOM 5287 O O . SER B 1 335 ? -3.783 -5.609 9.023 1 88.62 335 SER B O 1
ATOM 5289 N N . TRP B 1 336 ? -5.207 -5.285 7.297 1 88.88 336 TRP B N 1
ATOM 5290 C CA . TRP B 1 336 ? -4.105 -5.137 6.348 1 88.88 336 TRP B CA 1
ATOM 5291 C C . TRP B 1 336 ? -3.459 -3.76 6.477 1 88.88 336 TRP B C 1
ATOM 5293 O O . TRP B 1 336 ? -2.354 -3.539 5.98 1 88.88 336 TRP B O 1
ATOM 5303 N N . MET B 1 337 ? -4.121 -2.84 7.09 1 82.75 337 MET B N 1
ATOM 5304 C CA . MET B 1 337 ? -3.643 -1.464 7.176 1 82.75 337 MET B CA 1
ATOM 5305 C C . MET B 1 337 ? -2.967 -1.209 8.523 1 82.75 337 MET B C 1
ATOM 5307 O O . MET B 1 337 ? -2.598 -0.074 8.828 1 82.75 337 MET B O 1
ATOM 5311 N N . SER B 1 338 ? -2.926 -2.082 9.516 1 75.94 338 SER B N 1
ATOM 5312 C CA . SER B 1 338 ? -2.373 -1.901 10.852 1 75.94 338 SER B CA 1
ATOM 5313 C C . SER B 1 338 ? -0.963 -2.477 10.953 1 75.94 338 SER B C 1
ATOM 5315 O O . SER B 1 338 ? -0.61 -3.398 10.211 1 75.94 338 SER B O 1
#

InterPro domains:
  IPR001452 SH3 domain [PS50002] (66-134)
  IPR001452 SH3 domain [SM00326] (69-133)
  IPR008144 Guanylate kinase-like domain [PS50052] (141-323)
  IPR008145 Guanylate kinase/L-type calcium channel beta subunit [PF00625] (141-323)
  IPR008145 Guanylate kinase/L-type calcium channel beta subunit [SM00072] (140-326)
  IPR020590 Guanylate kinase, conserved site [PS00856] (176-193)
  IPR027417 P-loop containing nucleoside triphosphate hydrolase [G3DSA:3.40.50.300] (136-338)
  IPR027417 P-loop containing nucleoside triphosphate hydrolase [SSF52540] (138-334)
  IPR036028 SH3-like domain superfamily [SSF50044] (69-133)
  IPR050716 Membrane-associated guanylate kinase [PTHR23122] (129-337)

Nearest PDB structures (foldseek):
  4wsi-assembly1_A  TM=5.113E-01  e=1.701E-29  Homo sapiens
  8pts-assembly1_B  TM=8.164E-01  e=1.285E-15  Homo sapiens
  1ex7-assembly1_A  TM=7.620E-01  e=1.210E-15  Saccharomyces cerevisiae
  1lvg-assembly1_A  TM=7.296E-01  e=2.070E-15  Mus musculus
  1z6g-assembly1_A  TM=7.398E-01  e=6.052E-15  Plasmodium falciparum 3D7

Solvent-accessible surface area (backbone atoms only — not comparable to full-atom values): 36423 Å² total; per-residue (Å²): 126,80,66,47,67,40,69,42,72,51,44,68,32,30,24,28,52,38,56,43,90,69,38,64,97,83,67,46,52,39,18,31,37,51,22,49,68,88,37,80,30,67,51,67,70,67,65,55,86,72,80,79,92,76,47,70,42,66,46,51,53,76,62,61,75,52,78,77,47,30,30,33,28,68,45,69,40,57,53,90,77,38,86,82,53,90,46,80,87,30,38,49,71,44,47,55,68,39,44,30,36,44,72,38,58,40,92,60,38,24,36,30,26,39,72,92,41,67,87,49,47,21,36,40,60,44,80,57,56,61,43,60,34,24,28,41,37,32,42,73,38,36,24,36,36,37,32,60,29,80,86,52,46,50,68,59,50,50,51,51,48,39,66,74,38,56,82,47,29,41,66,67,59,29,38,27,33,48,78,80,54,93,91,59,46,83,66,62,71,30,34,71,42,51,58,67,58,52,51,51,36,52,73,68,64,40,45,42,40,71,50,75,55,97,91,24,42,37,30,37,45,42,66,51,47,49,51,39,29,40,68,21,17,30,26,48,40,71,56,60,74,71,27,45,78,64,39,74,39,52,63,35,34,54,47,31,34,35,43,31,62,52,57,69,72,57,42,53,52,52,34,56,73,66,68,46,87,75,54,69,67,59,52,51,48,31,49,52,45,33,50,47,49,66,70,36,94,57,30,83,63,52,73,42,77,45,62,43,83,42,70,69,59,39,48,49,53,51,53,50,53,51,50,45,38,26,72,32,69,39,83,36,56,38,72,49,60,98,124,80,66,46,68,40,66,41,72,52,42,68,32,31,25,29,54,38,58,42,90,67,38,64,97,81,66,48,55,38,18,32,39,50,20,48,69,86,36,78,30,67,51,66,70,70,66,53,86,74,79,80,93,76,46,70,42,68,47,48,52,76,60,61,75,48,78,76,47,30,29,32,28,66,44,69,41,57,53,92,78,37,86,83,54,90,46,80,88,33,38,50,69,45,45,56,68,40,43,28,34,45,68,37,57,37,94,60,37,24,37,30,24,38,70,92,42,63,87,48,46,21,37,39,59,46,82,56,55,62,42,61,32,25,28,41,37,33,41,71,40,36,24,36,35,37,31,58,27,81,86,52,45,52,68,59,50,50,51,52,49,38,65,75,39,55,83,48,29,41,66,66,60,29,38,26,34,49,79,79,53,94,90,61,47,86,65,63,72,30,34,71,43,52,58,67,58,52,50,51,38,50,75,69,64,40,45,43,39,70,50,74,56,95,89,23,43,39,34,38,47,42,66,52,49,48,51,39,29,40,68,22,18,28,25,49,40,72,56,61,74,72,28,44,79,65,38,70,39,55,60,34,34,55,46,31,34,36,43,32,62,52,57,66,72,58,42,52,51,52,33,59,72,66,69,47,86,76,53,71,68,57,53,50,49,30,51,52,46,32,50,48,51,65,69,36,95,59,31,83,63,52,73,41,78,45,63,42,84,42,70,69,61,39,47,50,53,52,54,51,52,51,50,46,38,26,71,33,68,38,84,36,57,38,70,48,59,97

Organism: Ancylostoma caninum (NCBI:txid29170)